Protein 5Y9Q (pdb70)

B-factor: mean 31.35, std 21.34, range [3.33, 170.58]

Radius of gyration: 21.4 Å; Cα contacts (8 Å, |Δi|>4): 752; chains: 2; bounding box: 40×61×50 Å

Solvent-accessible surface area: 18778 Å² total; per-residue (Å²): 75,45,0,8,0,0,0,10,10,7,0,0,24,35,8,0,3,85,0,0,33,77,0,16,79,102,64,84,137,15,74,1,73,3,59,6,7,34,44,147,44,0,60,79,56,88,225,79,19,40,1,4,0,0,18,14,103,130,18,158,135,44,30,39,48,86,9,51,78,16,36,0,40,3,0,17,3,83,108,104,167,97,88,16,16,177,47,28,3,1,17,29,85,26,38,106,123,6,40,76,63,6,93,80,4,6,58,114,80,28,157,93,120,33,101,17,14,0,24,1,49,14,7,2,0,0,20,49,0,1,61,27,26,3,6,1,1,4,0,2,76,38,9,36,134,131,12,39,157,147,76,3,80,39,73,74,0,81,31,129,139,117,39,5,79,29,18,1,13,0,1,22,64,76,66,44,60,146,56,103,26,0,50,25,0,14,88,18,0,50,83,65,28,130,169,186,71,44,0,9,0,0,0,10,8,6,3,0,22,36,7,0,3,85,0,0,32,78,0,15,78,102,66,86,134,14,73,1,76,2,63,6,7,32,44,145,46,0,65,76,55,87,228,78,20,40,1,4,0,0,19,15,109,126,22,170,148,42,30,34,47,83,9,45,78,17,38,0,40,0,0,8,32,88,103,172,90,130,65,5,19,178,47,27,4,1,18,30,84,26,36,106,124,6,41,67,58,8,93,85,4,6,57,116,62,17,164,98,121,34,98,15,16,0,24,1,48,14,6,2,0,0,21,46,0,0,65,27,54,4,7,1,1,4,0,3,77,43,10,35,137,129,11,43,158,153,107,14,75,49,57,72,0,75,32,135,140,120,39,6,80,30,18,2,14,0,1,23,60,74,58,59,60,147,53,102,27,0,50,26,0,14,87,18,0,51,82,67,20,126,155,182

Structure (mmCIF, N/CA/C/O backbone):
data_5Y9Q
#
_entry.id   5Y9Q
#
_cell.length_a   111.667
_cell.length_b   111.667
_cell.length_c   123.120
_cell.angle_alpha   90.00
_cell.angle_beta   90.00
_cell.angle_gamma   120.00
#
_symmetry.space_group_name_H-M   'H 3'
#
loop_
_entity.id
_entity.type
_entity.pdbx_description
1 polymer 'Carbon catabolite responsive regulator'
2 water water
#
loop_
_atom_site.group_PDB
_atom_site.id
_atom_site.type_symbol
_atom_site.label_atom_id
_atom_site.label_alt_id
_atom_site.label_comp_id
_atom_site.label_asym_id
_atom_site.label_entity_id
_atom_site.label_seq_id
_atom_site.pdbx_PDB_ins_code
_atom_site.Cartn_x
_atom_site.Cartn_y
_atom_site.Cartn_z
_atom_site.occupancy
_atom_site.B_iso_or_equiv
_atom_site.auth_seq_id
_atom_site.auth_comp_id
_atom_site.auth_asym_id
_atom_site.auth_atom_id
_atom_site.pdbx_PDB_model_num
ATOM 1 N N . GLY A 1 1 ? -16.074 -25.150 -10.747 1.00 20.86 1 GLY A N 1
ATOM 2 C CA . GLY A 1 1 ? -15.033 -24.269 -10.083 1.00 12.70 1 GLY A CA 1
ATOM 3 C C . GLY A 1 1 ? -15.547 -22.994 -9.414 1.00 11.57 1 GLY A C 1
ATOM 4 O O . GLY A 1 1 ? -16.667 -22.944 -8.909 1.00 17.77 1 GLY A O 1
ATOM 10 N N . THR A 1 2 ? -14.709 -21.973 -9.382 1.00 17.06 2 THR A N 1
ATOM 11 C CA . THR A 1 2 ? -15.023 -20.729 -8.707 1.00 15.86 2 THR A CA 1
ATOM 12 C C . THR A 1 2 ? -14.885 -19.618 -9.700 1.00 12.29 2 THR A C 1
ATOM 13 O O . THR A 1 2 ? -13.962 -19.613 -10.519 1.00 14.29 2 THR A O 1
ATOM 24 N N . ILE A 1 3 ? -15.786 -18.654 -9.599 1.00 10.14 3 ILE A N 1
ATOM 25 C CA . ILE A 1 3 ? -15.623 -17.418 -10.322 1.00 10.11 3 ILE A CA 1
ATOM 26 C C . ILE A 1 3 ? -15.572 -16.221 -9.341 1.00 5.75 3 ILE A C 1
ATOM 27 O O . ILE A 1 3 ? -16.365 -16.117 -8.392 1.00 6.62 3 ILE A O 1
ATOM 43 N N . SER A 1 4 ? -14.671 -15.301 -9.629 1.00 6.52 4 SER A N 1
ATOM 44 C CA . SER A 1 4 ? -14.434 -14.134 -8.787 1.00 8.90 4 SER A CA 1
ATOM 45 C C . SER A 1 4 ? -14.701 -12.891 -9.611 1.00 6.56 4 SER A C 1
ATOM 46 O O . SER A 1 4 ? -14.074 -12.648 -10.652 1.00 8.48 4 SER A O 1
ATOM 54 N N . ILE A 1 5 ? -15.678 -12.141 -9.140 1.00 5.16 5 ILE A N 1
ATOM 55 C CA . ILE A 1 5 ? -16.211 -10.972 -9.804 1.00 4.98 5 ILE A CA 1
ATOM 56 C C . ILE A 1 5 ? -15.907 -9.759 -8.967 1.00 5.62 5 ILE A C 1
ATOM 57 O O . ILE A 1 5 ? -16.209 -9.728 -7.780 1.00 11.27 5 ILE A O 1
ATOM 73 N N . GLY A 1 6 ? -15.391 -8.737 -9.604 1.00 9.89 6 GLY A N 1
ATOM 74 C CA . GLY A 1 6 ? -15.182 -7.466 -8.950 1.00 15.87 6 GLY A CA 1
ATOM 75 C C . GLY A 1 6 ? -16.119 -6.437 -9.530 1.00 14.91 6 GLY A C 1
ATOM 76 O O . GLY A 1 6 ? -16.232 -6.332 -10.744 1.00 17.86 6 GLY A O 1
ATOM 80 N N . CYS A 1 7 ? -16.840 -5.698 -8.683 1.00 10.28 7 CYS A N 1
ATOM 81 C CA . CYS A 1 7 ? -17.747 -4.709 -9.221 1.00 9.54 7 CYS A CA 1
ATOM 82 C C . CYS A 1 7 ? -17.929 -3.519 -8.300 1.00 10.53 7 CYS A C 1
ATOM 83 O O . CYS A 1 7 ? -17.648 -3.581 -7.119 1.00 17.86 7 CYS A O 1
ATOM 91 N N . SER A 1 8 ? -18.434 -2.443 -8.867 1.00 16.40 8 SER A N 1
ATOM 92 C CA . SER A 1 8 ? -18.762 -1.269 -8.085 1.00 17.22 8 SER A CA 1
ATOM 93 C C . SER A 1 8 ? -20.000 -1.541 -7.262 1.00 24.14 8 SER A C 1
ATOM 94 O O . SER A 1 8 ? -20.714 -2.538 -7.476 1.00 16.57 8 SER A O 1
ATOM 102 N N . SER A 1 9 ? -20.269 -0.645 -6.324 1.00 18.26 9 SER A N 1
ATOM 103 C CA . SER A 1 9 ? -21.390 -0.808 -5.397 1.00 20.91 9 SER A CA 1
ATOM 104 C C . SER A 1 9 ? -22.730 -0.771 -6.119 1.00 8.92 9 SER A C 1
ATOM 105 O O . SER A 1 9 ? -23.689 -1.536 -5.828 1.00 14.73 9 SER A O 1
ATOM 113 N N . LEU A 1 10 ? -22.832 0.204 -7.030 1.00 10.82 10 LEU A N 1
ATOM 114 C CA . LEU A 1 10 ? -24.057 0.363 -7.815 1.00 14.09 10 LEU A CA 1
ATOM 115 C C . LEU A 1 10 ? -24.434 -0.966 -8.550 1.00 9.21 10 LEU A C 1
ATOM 116 O O . LEU A 1 10 ? -25.605 -1.420 -8.574 1.00 8.83 10 LEU A O 1
ATOM 132 N N . ILE A 1 11 ? -23.421 -1.572 -9.151 1.00 8.79 11 ILE A N 1
ATOM 133 C CA . ILE A 1 11 ? -23.601 -2.783 -9.939 1.00 9.94 11 ILE A CA 1
ATOM 134 C C . ILE A 1 11 ? -23.994 -3.954 -9.033 1.00 11.90 11 ILE A C 1
ATOM 135 O O . ILE A 1 11 ? -24.889 -4.740 -9.386 1.00 10.66 11 ILE A O 1
ATOM 151 N N . GLY A 1 12 ? -23.315 -4.064 -7.887 1.00 9.65 12 GLY A N 1
ATOM 152 C CA . GLY A 1 12 ? -23.557 -5.094 -6.896 1.00 7.17 12 GLY A CA 1
ATOM 153 C C . GLY A 1 12 ? -24.970 -4.987 -6.406 1.00 9.13 12 GLY A C 1
ATOM 154 O O . GLY A 1 12 ? -25.590 -6.004 -6.136 1.00 11.94 12 GLY A O 1
ATOM 158 N N . GLN A 1 13 ? -25.509 -3.776 -6.310 1.00 10.86 13 GLN A N 1
ATOM 159 C CA . GLN A 1 13 ? -26.885 -3.680 -5.848 1.00 15.35 13 GLN A CA 1
ATOM 160 C C . GLN A 1 13 ? -27.989 -3.635 -6.913 1.00 21.69 13 GLN A C 1
ATOM 161 O O . GLN A 1 13 ? -29.152 -3.801 -6.560 1.00 21.08 13 GLN A O 1
ATOM 175 N N . THR A 1 14 ? -27.662 -3.363 -8.170 1.00 11.08 14 THR A N 1
ATOM 176 C CA . THR A 1 14 ? -28.699 -3.274 -9.185 1.00 12.29 14 THR A CA 1
ATOM 177 C C . THR A 1 14 ? -28.631 -4.256 -10.374 1.00 14.95 14 THR A C 1
ATOM 178 O O . THR A 1 14 ? -29.641 -4.561 -10.955 1.00 39.37 14 THR A O 1
ATOM 189 N N . LEU A 1 15 ? -27.437 -4.661 -10.787 1.00 18.94 15 LEU A N 1
ATOM 190 C CA . LEU A 1 15 ? -27.284 -5.482 -11.971 1.00 18.38 15 LEU A CA 1
ATOM 191 C C . LEU A 1 15 ? -26.962 -6.901 -11.568 1.00 13.41 15 LEU A C 1
ATOM 192 O O . LEU A 1 15 ? -27.626 -7.843 -12.017 1.00 13.00 15 LEU A O 1
ATOM 208 N N . LEU A 1 16 ? -25.963 -7.066 -10.712 1.00 10.32 16 LEU A N 1
ATOM 209 C CA . LEU A 1 16 ? -25.461 -8.383 -10.414 1.00 10.75 16 LEU A CA 1
ATOM 210 C C . LEU A 1 16 ? -26.444 -9.376 -9.774 1.00 9.42 16 LEU A C 1
ATOM 211 O O . LEU A 1 16 ? -26.393 -10.552 -10.101 1.00 12.38 16 LEU A O 1
ATOM 227 N N . PRO A 1 17 ? -27.326 -8.946 -8.873 1.00 9.43 17 PRO A N 1
ATOM 228 C CA . PRO A 1 17 ? -28.265 -9.900 -8.258 1.00 16.43 17 PRO A CA 1
ATOM 229 C C . PRO A 1 17 ? -29.155 -10.610 -9.284 1.00 13.37 17 PRO A C 1
ATOM 230 O O . PRO A 1 17 ? -29.340 -11.838 -9.222 1.00 12.05 17 PRO A O 1
ATOM 241 N N . GLU A 1 18 ? -29.677 -9.850 -10.245 1.00 8.43 18 GLU A N 1
ATOM 242 C CA . GLU A 1 18 ? -30.488 -10.491 -11.298 1.00 11.84 18 GLU A CA 1
ATOM 243 C C . GLU A 1 18 ? -29.645 -11.394 -12.199 1.00 14.56 18 GLU A C 1
ATOM 244 O O . GLU A 1 18 ? -30.094 -12.480 -12.574 1.00 12.24 18 GLU A O 1
ATOM 256 N N . VAL A 1 19 ? -28.433 -10.951 -12.557 1.00 7.92 19 VAL A N 1
ATOM 257 C CA . VAL A 1 19 ? -27.528 -11.798 -13.334 1.00 12.08 19 VAL A CA 1
ATOM 258 C C . VAL A 1 19 ? -27.243 -13.116 -12.603 1.00 11.76 19 VAL A C 1
ATOM 259 O O . VAL A 1 19 ? -27.328 -14.212 -13.176 1.00 7.64 19 VAL A O 1
ATOM 272 N N . LEU A 1 20 ? -26.896 -13.026 -11.327 1.00 4.80 20 LEU A N 1
ATOM 273 C CA . LEU A 1 20 ? -26.510 -14.210 -10.586 1.00 8.95 20 LEU A CA 1
ATOM 274 C C . LEU A 1 20 ? -27.692 -15.134 -10.275 1.00 11.78 20 LEU A C 1
ATOM 275 O O . LEU A 1 20 ? -27.501 -16.333 -10.108 1.00 9.93 20 LEU A O 1
ATOM 291 N N . SER A 1 21 ? -28.903 -14.586 -10.143 1.00 14.76 21 SER A N 1
ATOM 292 C CA . SER A 1 21 ? -30.069 -15.473 -10.062 1.00 15.99 21 SER A CA 1
ATOM 293 C C . SER A 1 21 ? -30.113 -16.495 -11.246 1.00 10.10 21 SER A C 1
ATOM 294 O O . SER A 1 21 ? -30.240 -17.742 -11.060 1.00 12.07 21 SER A O 1
ATOM 302 N N . LEU A 1 22 ? -29.909 -15.936 -12.444 1.00 8.89 22 LEU A N 1
ATOM 303 C CA . LEU A 1 22 ? -29.834 -16.718 -13.680 1.00 18.97 22 LEU A CA 1
ATOM 304 C C . LEU A 1 22 ? -28.627 -17.624 -13.688 1.00 11.95 22 LEU A C 1
ATOM 305 O O . LEU A 1 22 ? -28.718 -18.844 -13.950 1.00 9.67 22 LEU A O 1
ATOM 321 N N . TYR A 1 23 ? -27.479 -17.017 -13.389 1.00 11.31 23 TYR A N 1
ATOM 322 C CA . TYR A 1 23 ? -26.230 -17.737 -13.470 1.00 12.03 23 TYR A CA 1
ATOM 323 C C . TYR A 1 23 ? -26.249 -18.944 -12.544 1.00 10.06 23 TYR A C 1
ATOM 324 O O . TYR A 1 23 ? -25.875 -20.057 -12.951 1.00 10.84 23 TYR A O 1
ATOM 342 N N . ASN A 1 24 ? -26.703 -18.740 -11.317 1.00 6.58 24 ASN A N 1
ATOM 343 C CA . ASN A 1 24 ? -26.678 -19.818 -10.333 1.00 9.37 24 ASN A CA 1
ATOM 344 C C . ASN A 1 24 ? -27.742 -20.868 -10.670 1.00 15.40 24 ASN A C 1
ATOM 345 O O . ASN A 1 24 ? -27.483 -22.052 -10.450 1.00 13.62 24 ASN A O 1
ATOM 356 N N . ALA A 1 25 ? -28.909 -20.451 -11.202 1.00 11.31 25 ALA A N 1
ATOM 357 C CA . ALA A 1 25 ? -29.872 -21.438 -11.718 1.00 17.45 25 ALA A CA 1
ATOM 358 C C . ALA A 1 25 ? -29.244 -22.328 -12.814 1.00 21.29 25 ALA A C 1
ATOM 359 O O . ALA A 1 25 ? -29.373 -23.545 -12.756 1.00 16.88 25 ALA A O 1
ATOM 366 N N . GLN A 1 26 ? -28.542 -21.727 -13.780 1.00 14.49 26 GLN A N 1
ATOM 367 C CA . GLN A 1 26 ? -27.994 -22.502 -14.881 1.00 12.41 26 GLN A CA 1
ATOM 368 C C . GLN A 1 26 ? -26.734 -23.279 -14.519 1.00 22.40 26 GLN A C 1
ATOM 369 O O . GLN A 1 26 ? -26.470 -24.305 -15.107 1.00 13.96 26 GLN A O 1
ATOM 383 N N . PHE A 1 27 ? -25.954 -22.788 -13.563 1.00 13.68 27 PHE A N 1
ATOM 384 C CA . PHE A 1 27 ? -24.641 -23.345 -13.265 1.00 11.08 27 PHE A CA 1
ATOM 385 C C . PHE A 1 27 ? -24.495 -23.505 -11.761 1.00 13.31 27 PHE A C 1
ATOM 386 O O . PHE A 1 27 ? -23.673 -22.827 -11.124 1.00 16.93 27 PHE A O 1
ATOM 403 N N . PRO A 1 28 ? -25.267 -24.432 -11.172 1.00 14.34 28 PRO A N 1
ATOM 404 C CA . PRO A 1 28 ? -25.378 -24.466 -9.715 1.00 13.98 28 PRO A CA 1
ATOM 405 C C . PRO A 1 28 ? -24.140 -24.978 -8.994 1.00 16.25 28 PRO A C 1
ATOM 406 O O . PRO A 1 28 ? -24.038 -24.745 -7.792 1.00 20.55 28 PRO A O 1
ATOM 417 N N . ASN A 1 29 ? -23.196 -25.580 -9.716 1.00 16.74 29 ASN A N 1
ATOM 418 C CA . ASN A 1 29 ? -21.979 -26.092 -9.104 1.00 21.19 29 ASN A CA 1
ATOM 419 C C . ASN A 1 29 ? -20.807 -25.098 -9.095 1.00 20.35 29 ASN A C 1
ATOM 420 O O . ASN A 1 29 ? -19.712 -25.445 -8.666 1.00 18.30 29 ASN A O 1
ATOM 431 N N . VAL A 1 30 ? -21.022 -23.883 -9.599 1.00 14.18 30 VAL A N 1
ATOM 432 C CA . VAL A 1 30 ? -19.994 -22.876 -9.604 1.00 9.68 30 VAL A CA 1
ATOM 433 C C . VAL A 1 30 ? -20.098 -22.112 -8.289 1.00 14.39 30 VAL A C 1
ATOM 434 O O . VAL A 1 30 ? -21.181 -21.654 -7.903 1.00 14.99 30 VAL A O 1
ATOM 447 N N . GLU A 1 31 ? -18.968 -21.990 -7.598 1.00 14.92 31 GLU A N 1
ATOM 448 C CA . GLU A 1 31 ? -18.875 -21.107 -6.433 1.00 16.56 31 GLU A CA 1
ATOM 449 C C . GLU A 1 31 ? -18.582 -19.697 -6.894 1.00 8.87 31 GLU A C 1
ATOM 450 O O . GLU A 1 31 ? -17.804 -19.484 -7.810 1.00 11.22 31 GLU A O 1
ATOM 462 N N . ILE A 1 32 ? -19.294 -18.740 -6.323 1.00 7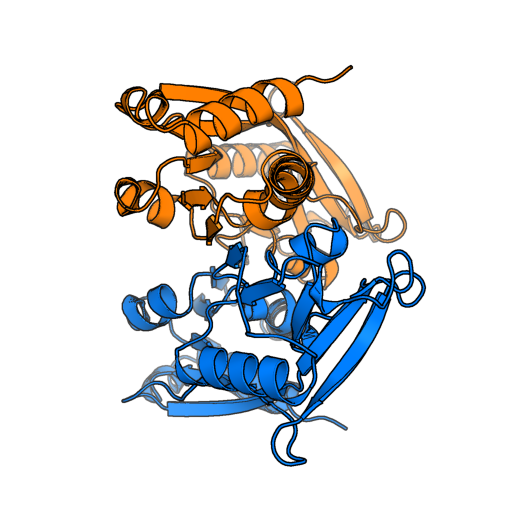.77 32 ILE A N 1
ATOM 463 C CA . ILE A 1 32 ? -19.241 -17.355 -6.785 1.00 9.80 32 ILE A CA 1
ATOM 464 C C . ILE A 1 32 ? -18.689 -16.490 -5.675 1.00 15.05 32 ILE A C 1
ATOM 465 O O . ILE A 1 32 ? -19.179 -16.555 -4.546 1.00 14.93 32 ILE A O 1
ATOM 481 N N . GLN A 1 33 ? -17.695 -15.669 -5.993 1.00 6.78 33 GLN A N 1
ATOM 482 C CA . GLN A 1 33 ? -17.128 -14.743 -5.010 1.00 11.07 33 GLN A CA 1
ATOM 483 C C . GLN A 1 33 ? -17.271 -13.379 -5.585 1.00 12.47 33 GLN A C 1
ATOM 484 O O . GLN A 1 33 ? -16.803 -13.094 -6.699 1.00 12.93 33 GLN A O 1
ATOM 498 N N . VAL A 1 34 ? -17.972 -12.534 -4.843 1.00 7.38 34 VAL A N 1
ATOM 499 C CA . VAL A 1 34 ? -18.225 -11.173 -5.283 1.00 8.26 34 VAL A CA 1
ATOM 500 C C . VAL A 1 34 ? -17.543 -10.188 -4.346 1.00 14.07 34 VAL A C 1
ATOM 501 O O . VAL A 1 34 ? -17.749 -10.244 -3.129 1.00 12.34 34 VAL A O 1
ATOM 514 N N . GLN A 1 35 ? -16.712 -9.332 -4.914 1.00 10.94 35 GLN A N 1
ATOM 515 C CA . GLN A 1 35 ? -16.083 -8.268 -4.156 1.00 15.05 35 GLN A CA 1
ATOM 516 C C . GLN A 1 35 ? -16.544 -6.966 -4.725 1.00 17.78 35 GLN A C 1
ATOM 517 O O . GLN A 1 35 ? -16.453 -6.707 -5.915 1.00 13.10 35 GLN A O 1
ATOM 531 N N . VAL A 1 36 ? -17.057 -6.155 -3.825 1.00 12.77 36 VAL A N 1
ATOM 532 C CA . VAL A 1 36 ? -17.723 -4.907 -4.148 1.00 11.69 36 VAL A CA 1
ATOM 533 C C . VAL A 1 36 ? -16.900 -3.800 -3.546 1.00 26.50 36 VAL A C 1
ATOM 534 O O . VAL A 1 36 ? -16.547 -3.845 -2.366 1.00 34.26 36 VAL A O 1
ATOM 547 N N . GLY A 1 37 ? -16.568 -2.805 -4.327 1.00 24.29 37 GLY A N 1
ATOM 548 C CA . GLY A 1 37 ? -15.830 -1.706 -3.760 1.00 38.89 37 GLY A CA 1
ATOM 549 C C . GLY A 1 37 ? -15.916 -0.494 -4.637 1.00 38.28 37 GLY A C 1
ATOM 550 O O . GLY A 1 37 ? -16.582 -0.511 -5.663 1.00 23.27 37 GLY A O 1
ATOM 554 N N . SER A 1 38 ? -15.250 0.569 -4.204 1.00 41.85 38 SER A N 1
ATOM 555 C CA . SER A 1 38 ? -15.016 1.720 -5.046 1.00 46.07 38 SER A CA 1
ATOM 556 C C . SER A 1 38 ? -14.388 1.251 -6.353 1.00 25.12 38 SER A C 1
ATOM 557 O O . SER A 1 38 ? -13.506 0.385 -6.357 1.00 32.17 38 SER A O 1
ATOM 565 N N . THR A 1 39 ? -14.847 1.830 -7.450 1.00 18.78 39 THR A N 1
ATOM 566 C CA . THR A 1 39 ? -14.304 1.543 -8.773 1.00 34.89 39 THR A CA 1
ATOM 567 C C . THR A 1 39 ? -12.791 1.540 -8.792 1.00 35.56 39 THR A C 1
ATOM 568 O O . THR A 1 39 ? -12.162 0.625 -9.326 1.00 28.49 39 THR A O 1
ATOM 579 N N . GLU A 1 40 ? -12.219 2.556 -8.156 1.00 30.03 40 GLU A N 1
ATOM 580 C CA . GLU A 1 40 ? -10.784 2.702 -8.084 1.00 28.12 40 GLU A CA 1
ATOM 581 C C . GLU A 1 40 ? -10.105 1.498 -7.415 1.00 22.94 40 GLU A C 1
ATOM 582 O O . GLU A 1 40 ? -9.159 0.925 -7.964 1.00 29.07 40 GLU A O 1
ATOM 594 N N . GLN A 1 41 ? -10.608 1.101 -6.249 1.00 29.38 41 GLN A N 1
ATOM 595 C CA . GLN A 1 41 ? -10.124 -0.112 -5.596 1.00 38.20 41 GLN A CA 1
ATOM 596 C C . GLN A 1 41 ? -10.293 -1.323 -6.538 1.00 34.49 41 GLN A C 1
ATOM 597 O O . GLN A 1 41 ? -9.369 -2.121 -6.701 1.00 36.39 41 GLN A O 1
ATOM 611 N N . ILE A 1 42 ? -11.449 -1.446 -7.182 1.00 29.45 42 ILE A N 1
ATOM 612 C CA . ILE A 1 42 ? -11.688 -2.611 -8.049 1.00 31.47 42 ILE A CA 1
ATOM 613 C C . ILE A 1 42 ? -10.655 -2.698 -9.170 1.00 24.80 42 ILE A C 1
ATOM 614 O O . ILE A 1 42 ? -9.978 -3.730 -9.320 1.00 22.41 42 ILE A O 1
ATOM 630 N N . LYS A 1 43 ? -10.529 -1.626 -9.946 1.00 25.23 43 LYS A N 1
ATOM 631 C CA . LYS A 1 43 ? -9.539 -1.596 -11.034 1.00 29.48 43 LYS A CA 1
ATOM 632 C C . LYS A 1 43 ? -8.126 -1.793 -10.511 1.00 39.52 43 LYS A C 1
ATOM 633 O O . LYS A 1 43 ? -7.336 -2.523 -11.117 1.00 31.04 43 LYS A O 1
ATOM 652 N N . ALA A 1 44 ? -7.797 -1.170 -9.383 1.00 42.16 44 ALA A N 1
ATOM 653 C CA . ALA A 1 44 ? -6.475 -1.377 -8.813 1.00 39.74 44 ALA A CA 1
ATOM 654 C C . ALA A 1 44 ? -6.232 -2.856 -8.491 1.00 35.55 44 ALA A C 1
ATOM 655 O O . ALA A 1 44 ? -5.124 -3.353 -8.652 1.00 43.50 44 ALA A O 1
ATOM 662 N N . ASN A 1 45 ? -7.273 -3.559 -8.040 1.00 26.70 45 ASN A N 1
ATOM 663 C CA . ASN A 1 45 ? -7.116 -4.932 -7.568 1.00 36.90 45 ASN A CA 1
ATOM 664 C C . ASN A 1 45 ? -7.518 -5.982 -8.608 1.00 30.18 45 ASN A C 1
ATOM 665 O O . ASN A 1 45 ? -7.896 -7.091 -8.240 1.00 24.98 45 ASN A O 1
ATOM 676 N N . HIS A 1 46 ? -7.398 -5.650 -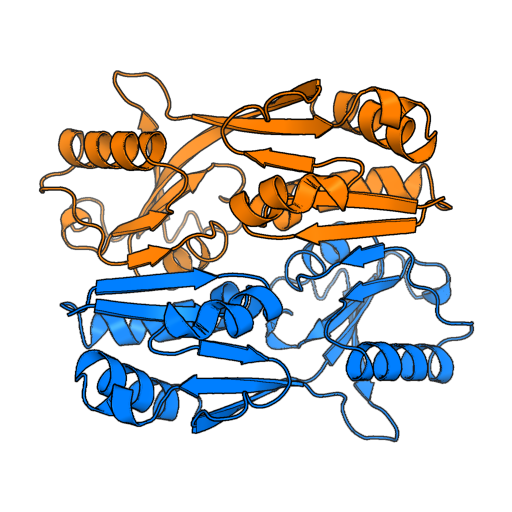9.892 1.00 32.24 46 HIS A N 1
ATOM 677 C CA . HIS A 1 46 ? -7.945 -6.492 -10.972 1.00 43.81 46 HIS A CA 1
ATOM 678 C C . HIS A 1 46 ? -7.401 -7.939 -10.978 1.00 37.31 46 HIS A C 1
ATOM 679 O O . HIS A 1 46 ? -8.058 -8.849 -11.488 1.00 26.29 46 HIS A O 1
ATOM 692 N N . ARG A 1 47 ? -6.245 -8.172 -10.367 1.00 27.63 47 ARG A N 1
ATOM 693 C CA . ARG A 1 47 ? -5.676 -9.520 -10.353 1.00 29.34 47 ARG A CA 1
ATOM 694 C C . ARG A 1 47 ? -6.419 -10.447 -9.411 1.00 26.15 47 ARG A C 1
ATOM 695 O O . ARG A 1 47 ? -6.213 -11.668 -9.419 1.00 28.44 47 ARG A O 1
ATOM 716 N N . ASP A 1 48 ? -7.275 -9.869 -8.580 1.00 18.35 48 ASP A N 1
ATOM 717 C CA . ASP A 1 48 ? -8.106 -10.676 -7.680 1.00 22.79 48 ASP A CA 1
ATOM 718 C C . ASP A 1 48 ? -9.370 -11.232 -8.369 1.00 19.41 48 ASP A C 1
ATOM 719 O O . ASP A 1 48 ? -10.042 -12.116 -7.805 1.00 19.17 48 ASP A O 1
ATOM 728 N N . TYR A 1 49 ? -9.671 -10.718 -9.566 1.00 18.41 49 TYR A N 1
ATOM 729 C CA . TYR A 1 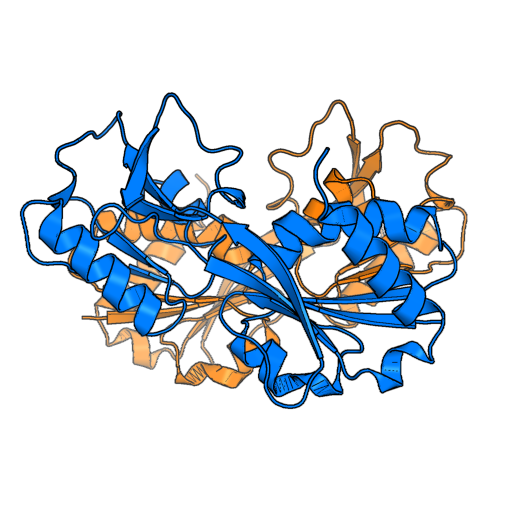49 ? -10.926 -11.043 -10.279 1.00 19.84 49 TYR A CA 1
ATOM 730 C C . TYR A 1 49 ? -10.732 -11.703 -11.645 1.00 21.18 49 TYR A C 1
ATOM 731 O O . TYR A 1 49 ? -9.820 -11.356 -12.385 1.00 14.67 49 TYR A O 1
ATOM 749 N N . HIS A 1 50 ? -11.629 -12.629 -11.986 1.00 14.15 50 HIS A N 1
ATOM 750 C CA . HIS A 1 50 ? -11.731 -13.138 -13.355 1.00 13.68 50 HIS A CA 1
ATOM 751 C C . HIS A 1 50 ? -12.419 -12.117 -14.264 1.00 9.38 50 HIS A C 1
ATOM 752 O O . HIS A 1 50 ? -12.055 -11.946 -15.447 1.00 10.89 50 HIS A O 1
ATOM 765 N N A VAL A 1 51 ? -13.421 -11.449 -13.713 0.37 8.86 51 VAL A N 1
ATOM 766 N N B VAL A 1 51 ? -13.404 -11.430 -13.705 0.63 8.86 51 VAL A N 1
ATOM 767 C CA A VAL A 1 51 ? -14.159 -10.426 -14.441 0.37 11.56 51 VAL A CA 1
ATOM 768 C CA B VAL A 1 51 ? -14.201 -10.448 -14.439 0.63 11.58 51 VAL A CA 1
ATOM 769 C C A VAL A 1 51 ? -14.473 -9.236 -13.551 0.37 9.19 51 VAL A C 1
ATOM 770 C C B VAL A 1 51 ? -14.474 -9.241 -13.560 0.63 9.17 51 VAL A C 1
ATOM 771 O O A VAL A 1 51 ? -14.736 -9.374 -12.351 0.37 8.72 51 VAL A O 1
ATOM 772 O O B VAL A 1 51 ? -14.739 -9.382 -12.372 0.63 8.63 51 VAL A O 1
ATOM 797 N N . MET A 1 52 ? -14.467 -8.060 -14.166 1.00 9.72 52 MET A N 1
ATOM 798 C CA . MET A 1 52 ? -14.840 -6.848 -13.476 1.00 13.57 52 MET A CA 1
ATOM 799 C C . MET A 1 52 ? -15.995 -6.182 -14.182 1.00 12.60 52 MET A C 1
ATOM 800 O O . MET A 1 52 ? -16.079 -6.211 -15.412 1.00 12.94 52 MET A O 1
ATOM 815 N N . ILE A 1 53 ? -16.892 -5.588 -13.399 1.00 7.76 53 ILE A N 1
ATOM 816 C CA . ILE A 1 53 ? -17.956 -4.797 -13.970 1.00 10.12 53 ILE A CA 1
ATOM 817 C C . ILE A 1 53 ? -17.978 -3.428 -13.304 1.00 16.56 53 ILE A C 1
ATOM 818 O O . ILE A 1 53 ? -18.141 -3.310 -12.085 1.00 15.01 53 ILE A O 1
ATOM 834 N N . THR A 1 54 ? -17.799 -2.405 -14.131 1.00 7.77 54 THR A N 1
ATOM 835 C CA . THR A 1 54 ? -17.634 -1.051 -13.629 1.00 22.38 54 THR A CA 1
ATOM 836 C C . THR A 1 54 ? -18.247 -0.046 -14.584 1.00 18.86 54 THR A C 1
ATOM 837 O O . THR A 1 54 ? -18.576 -0.371 -15.723 1.00 17.36 54 THR A O 1
ATOM 848 N N . ARG A 1 55 ? -18.376 1.182 -14.098 1.00 11.32 55 ARG A N 1
ATOM 849 C CA . ARG A 1 55 ? -18.915 2.284 -14.885 1.00 11.89 55 ARG A CA 1
ATOM 850 C C . ARG A 1 55 ? -17.834 3.319 -15.171 1.00 22.74 55 ARG A C 1
ATOM 851 O O . ARG A 1 55 ? -16.941 3.531 -14.349 1.00 19.20 55 ARG A O 1
ATOM 872 N N . GLY A 1 56 ? -17.961 3.974 -16.319 1.00 20.37 56 GLY A N 1
ATOM 873 C CA . GLY A 1 56 ? -17.076 5.038 -16.737 1.00 24.22 56 GLY A CA 1
ATOM 874 C C . GLY A 1 56 ? -16.493 4.719 -18.105 1.00 25.53 56 GLY A C 1
ATOM 875 O O . GLY A 1 56 ? -17.192 4.712 -19.123 1.00 27.65 56 GLY A O 1
ATOM 879 N N . ASN A 1 57 ? -15.204 4.411 -18.108 1.00 25.60 57 ASN A N 1
ATOM 880 C CA . ASN A 1 57 ? -14.477 4.126 -19.332 1.00 32.76 57 ASN A CA 1
ATOM 881 C C . ASN A 1 57 ? -14.042 2.686 -19.354 1.00 27.89 57 ASN A C 1
ATOM 882 O O . ASN A 1 57 ? -14.123 1.981 -18.339 1.00 33.68 57 ASN A O 1
ATOM 893 N N . LYS A 1 58 ? -13.533 2.269 -20.503 1.00 31.29 58 LYS A N 1
ATOM 894 C CA . LYS A 1 58 ? -12.913 0.977 -20.614 1.00 29.30 58 LYS A CA 1
ATOM 895 C C . LYS A 1 58 ? -11.630 0.922 -19.795 1.00 41.73 58 LYS A C 1
ATOM 896 O O . LYS A 1 58 ? -11.005 1.955 -19.473 1.00 31.87 58 LYS A O 1
ATOM 915 N N . VAL A 1 59 ? -11.293 -0.312 -19.431 1.00 22.42 59 VAL A N 1
ATOM 916 C CA . VAL A 1 59 ? -10.107 -0.656 -18.677 1.00 29.97 59 VAL A CA 1
ATOM 917 C C . VAL A 1 59 ? -9.032 -1.001 -19.677 1.00 35.64 59 VAL A C 1
ATOM 918 O O . VAL A 1 59 ? -9.233 -1.877 -20.527 1.00 26.12 59 VAL A O 1
ATOM 931 N N . MET A 1 60 ? -7.891 -0.327 -19.589 1.00 46.58 60 MET A N 1
ATOM 932 C CA . MET A 1 60 ? -6.862 -0.521 -20.595 1.00 43.14 60 MET A CA 1
ATOM 933 C C . MET A 1 60 ? -6.230 -1.904 -20.443 1.00 42.82 60 MET A C 1
ATOM 934 O O . MET A 1 60 ? -6.189 -2.473 -19.340 1.00 40.65 60 MET A O 1
ATOM 948 N N . ASN A 1 61 ? -5.788 -2.441 -21.578 1.00 36.41 61 ASN A N 1
ATOM 949 C CA . ASN A 1 61 ? -5.128 -3.745 -21.658 1.00 43.00 61 ASN A CA 1
ATOM 950 C C . ASN A 1 61 ? -6.045 -4.957 -21.483 1.00 50.04 61 ASN A C 1
ATOM 951 O O . ASN A 1 61 ? -5.586 -6.097 -21.591 1.00 30.86 61 ASN A O 1
ATOM 962 N N . LEU A 1 62 ? -7.332 -4.719 -21.239 1.00 31.34 62 LEU A N 1
ATOM 963 C CA . LEU A 1 62 ? -8.286 -5.817 -21.112 1.00 31.58 62 LEU A CA 1
ATOM 964 C C . LEU A 1 62 ? -9.278 -5.774 -22.256 1.00 24.85 62 LEU A C 1
ATOM 965 O O . LEU A 1 62 ? -9.386 -4.767 -22.933 1.00 23.19 62 LEU A O 1
ATOM 981 N N . ALA A 1 63 ? -9.976 -6.883 -22.489 1.00 22.30 63 ALA A N 1
ATOM 982 C CA . ALA A 1 63 ? -11.187 -6.847 -23.283 1.00 16.97 63 ALA A CA 1
ATOM 983 C C . ALA A 1 63 ? -12.228 -6.029 -22.506 1.00 21.10 63 ALA A C 1
ATOM 984 O O . ALA A 1 63 ? -12.276 -6.078 -21.272 1.00 21.68 63 ALA A O 1
ATOM 991 N N . ASN A 1 64 ? -13.027 -5.260 -23.233 1.00 19.69 64 ASN A N 1
ATOM 992 C CA . ASN A 1 64 ? -14.097 -4.454 -22.664 1.00 26.35 64 ASN A CA 1
ATOM 993 C C . ASN A 1 64 ? -15.343 -4.637 -23.501 1.00 29.17 64 ASN A C 1
ATOM 994 O O . ASN A 1 64 ? -15.309 -4.458 -24.710 1.00 36.94 64 ASN A O 1
ATOM 1005 N N . THR A 1 65 ? -16.435 -5.012 -22.851 1.00 21.00 65 THR A N 1
ATOM 1006 C CA . THR A 1 65 ? -17.706 -5.170 -23.518 1.00 21.34 65 THR A CA 1
ATOM 1007 C C . THR A 1 65 ? -18.681 -4.179 -22.924 1.00 23.37 65 THR A C 1
ATOM 1008 O O . THR A 1 65 ? -18.952 -4.186 -21.711 1.00 12.91 65 THR A O 1
ATOM 1019 N N . HIS A 1 66 ? -19.216 -3.334 -23.792 1.00 18.00 66 HIS A N 1
ATOM 1020 C CA . HIS A 1 66 ? -20.224 -2.372 -23.413 1.00 22.43 66 HIS A CA 1
ATOM 1021 C C . HIS A 1 66 ? -21.526 -3.071 -23.020 1.00 22.08 66 HIS A C 1
ATOM 1022 O O . HIS A 1 66 ? -22.109 -3.823 -23.796 1.00 17.73 66 HIS A O 1
ATOM 1035 N N . LEU A 1 67 ? -21.985 -2.828 -21.806 1.00 13.84 67 LEU A N 1
ATOM 1036 C CA . LEU A 1 67 ? -23.200 -3.469 -21.333 1.00 12.02 67 LEU A CA 1
ATOM 1037 C C . LEU A 1 67 ? -24.389 -2.618 -21.663 1.00 22.89 67 LEU A C 1
ATOM 1038 O O . LEU A 1 67 ? -25.320 -3.097 -22.285 1.00 19.13 67 LEU A O 1
ATOM 1054 N N . PHE A 1 68 ? -24.370 -1.362 -21.250 1.00 19.12 68 PHE A N 1
ATOM 1055 C CA . PHE A 1 68 ? -25.475 -0.450 -21.503 1.00 17.22 68 PHE A CA 1
ATOM 1056 C C . PHE A 1 68 ? -25.068 0.935 -21.042 1.00 17.15 68 PHE A C 1
ATOM 1057 O O . PHE A 1 68 ? -24.009 1.104 -20.398 1.00 14.93 68 PHE A O 1
ATOM 1074 N N . ASN A 1 69 ? -25.913 1.895 -21.398 1.00 14.97 69 ASN A N 1
ATOM 1075 C CA . ASN A 1 69 ? -25.805 3.282 -21.012 1.00 15.11 69 ASN A CA 1
ATOM 1076 C C . ASN A 1 69 ? -26.965 3.654 -20.138 1.00 18.40 69 ASN A C 1
ATOM 1077 O O . ASN A 1 69 ? -28.049 3.098 -20.278 1.00 22.25 69 ASN A O 1
ATOM 1088 N N . ASP A 1 70 ? -26.745 4.585 -19.216 1.00 12.40 70 ASP A N 1
ATOM 1089 C CA . ASP A 1 70 ? -27.818 5.055 -18.326 1.00 16.69 70 ASP A CA 1
ATOM 1090 C C . ASP A 1 70 ? -27.975 6.551 -18.464 1.00 18.92 70 ASP A C 1
ATOM 1091 O O . ASP A 1 70 ? -26.961 7.257 -18.507 1.00 14.75 70 ASP A O 1
ATOM 1100 N N . ASP A 1 71 ? -29.233 7.012 -18.557 1.00 12.75 71 ASP A N 1
ATOM 1101 C CA . ASP A 1 71 ? -29.600 8.411 -18.410 1.00 17.83 71 ASP A CA 1
ATOM 1102 C C . ASP A 1 71 ? -29.510 8.866 -16.966 1.00 14.99 71 ASP A C 1
ATOM 1103 O O . ASP A 1 71 ? -29.448 8.036 -16.041 1.00 10.69 71 ASP A O 1
ATOM 1112 N N . HIS A 1 72 ? -29.606 10.184 -16.776 1.00 9.73 72 HIS A N 1
ATOM 1113 C CA . HIS A 1 72 ? -29.516 10.794 -15.453 1.00 12.70 72 HIS A CA 1
ATOM 1114 C C . HIS A 1 72 ? -30.641 11.778 -15.201 1.00 13.88 72 HIS A C 1
ATOM 1115 O O . HIS A 1 72 ? -31.094 12.492 -16.111 1.00 17.81 72 HIS A O 1
ATOM 1128 N N . TYR A 1 73 ? -31.089 11.816 -13.957 1.00 11.57 73 TYR A N 1
ATOM 1129 C CA . TYR A 1 73 ? -32.175 12.712 -13.527 1.00 11.64 73 TYR A CA 1
ATOM 1130 C C . TYR A 1 73 ? -31.822 13.548 -12.300 1.00 12.68 73 TYR A C 1
ATOM 1131 O O . TYR A 1 73 ? -31.296 13.033 -11.312 1.00 10.72 73 TYR A O 1
ATOM 1149 N N . PHE A 1 74 ? -32.099 14.843 -12.405 1.00 11.21 74 PHE A N 1
ATOM 1150 C CA . PHE A 1 74 ? -32.074 15.760 -11.301 1.00 12.42 74 PHE A CA 1
ATOM 1151 C C . PHE A 1 74 ? -33.324 15.518 -10.475 1.00 21.44 74 PHE A C 1
ATOM 1152 O O . PHE A 1 74 ? -34.436 15.444 -11.005 1.00 23.10 74 PHE A O 1
ATOM 1169 N N . ILE A 1 75 ? -33.137 15.357 -9.177 1.00 11.40 75 ILE A N 1
ATOM 1170 C CA . ILE A 1 75 ? -34.213 14.949 -8.290 1.00 10.59 75 ILE A CA 1
ATOM 1171 C C . ILE A 1 75 ? -34.278 15.855 -7.104 1.00 21.52 75 ILE A C 1
ATOM 1172 O O . ILE A 1 75 ? -33.244 16.170 -6.439 1.00 16.57 75 ILE A O 1
ATOM 1188 N N . PHE A 1 76 ? -35.515 16.307 -6.881 1.00 16.95 76 PHE A N 1
ATOM 1189 C CA . PHE A 1 76 ? -35.775 17.270 -5.806 1.00 20.00 76 PHE A CA 1
ATOM 1190 C C . PHE A 1 76 ? -37.196 17.133 -5.263 1.00 19.55 76 PHE A C 1
ATOM 1191 O O . PHE A 1 76 ? -38.057 16.536 -5.899 1.00 25.23 76 PHE A O 1
ATOM 1208 N N . PRO A 1 77 ? -37.422 17.655 -4.065 1.00 27.86 77 PRO A N 1
ATOM 1209 C CA . PRO A 1 77 ? -38.736 17.502 -3.439 1.00 38.54 77 PRO A CA 1
ATOM 1210 C C . PRO A 1 77 ? -39.805 18.343 -4.134 1.00 32.83 77 PRO A C 1
ATOM 1211 O O . PRO A 1 77 ? -39.526 19.501 -4.458 1.00 33.36 77 PRO A O 1
ATOM 1222 N N . LYS A 1 78 ? -40.976 17.771 -4.406 1.00 46.40 78 LYS A N 1
ATOM 1223 C CA . LYS A 1 78 ? -42.163 18.595 -4.665 1.00 58.96 78 LYS A CA 1
ATOM 1224 C C . LYS A 1 78 ? -42.500 19.279 -3.360 1.00 57.38 78 LYS A C 1
ATOM 1225 O O . LYS A 1 78 ? -42.773 20.467 -3.300 1.00 60.58 78 LYS A O 1
ATOM 1244 N N . ASN A 1 79 ? -42.500 18.449 -2.322 1.00 98.38 79 ASN A N 1
ATOM 1245 C CA . ASN A 1 79 ? -42.845 18.818 -0.957 1.00 113.75 79 ASN A CA 1
ATOM 1246 C C . ASN A 1 79 ? -42.022 19.952 -0.301 1.00 109.11 79 ASN A C 1
ATOM 1247 O O . ASN A 1 79 ? -42.437 20.467 0.733 1.00 115.15 79 ASN A O 1
ATOM 1258 N N . ARG A 1 80 ? -40.882 20.351 -0.874 1.00 140.16 80 ARG A N 1
ATOM 1259 C CA . ARG A 1 80 ? -40.076 21.434 -0.271 1.00 142.15 80 ARG A CA 1
ATOM 1260 C C . ARG A 1 80 ? -38.926 22.060 -1.114 1.00 137.26 80 ARG A C 1
ATOM 1261 O O . ARG A 1 80 ? -37.853 22.320 -0.570 1.00 135.73 80 ARG A O 1
ATOM 1282 N N . ARG A 1 81 ? -39.134 22.369 -2.394 1.00 105.44 81 ARG A N 1
ATOM 1283 C CA . ARG A 1 81 ? -40.421 22.247 -3.056 1.00 109.35 81 ARG A CA 1
ATOM 1284 C C . ARG A 1 81 ? -40.322 22.575 -4.547 1.00 105.17 81 ARG A C 1
ATOM 1285 O O . ARG A 1 81 ? -41.047 21.991 -5.346 1.00 105.20 81 ARG A O 1
ATOM 1306 N N . ASP A 1 82 ? -39.401 23.480 -4.888 1.00 95.96 82 ASP A N 1
ATOM 1307 C CA . ASP A 1 82 ? -39.048 23.882 -6.265 1.00 90.07 82 ASP A CA 1
ATOM 1308 C C . ASP A 1 82 ? -38.299 25.238 -6.245 1.00 107.27 82 ASP A C 1
ATOM 1309 O O . ASP A 1 82 ? -37.993 25.794 -7.304 1.00 100.21 82 ASP A O 1
ATOM 1318 N N . ASP A 1 83 ? -38.037 25.780 -5.050 1.00 91.64 83 ASP A N 1
ATOM 1319 C CA . ASP A 1 83 ? -37.028 26.835 -4.872 1.00 79.61 83 ASP A CA 1
ATOM 1320 C C . ASP A 1 83 ? -35.700 26.121 -4.574 1.00 81.84 83 ASP A C 1
ATOM 1321 O O . ASP A 1 83 ? -35.151 26.142 -3.460 1.00 61.26 83 ASP A O 1
ATOM 1330 N N . VAL A 1 84 ? -35.190 25.494 -5.622 1.00 72.32 84 VAL A N 1
ATOM 1331 C CA . VAL A 1 84 ? -34.285 24.365 -5.505 1.00 63.24 84 VAL A CA 1
ATOM 1332 C C . VAL A 1 84 ? -32.824 24.777 -5.289 1.00 45.41 84 VAL A C 1
ATOM 1333 O O . VAL A 1 84 ? -32.030 24.016 -4.750 1.00 41.26 84 VAL A O 1
ATOM 1346 N N . THR A 1 85 ? -32.495 25.994 -5.705 1.00 40.64 85 THR A N 1
ATOM 1347 C CA . THR A 1 85 ? -31.131 26.501 -5.651 1.00 48.35 85 THR A CA 1
ATOM 1348 C C . THR A 1 85 ? -30.685 26.839 -4.237 1.00 43.19 85 THR A C 1
ATOM 1349 O O . THR A 1 85 ? -29.515 27.118 -4.011 1.00 41.19 85 THR A O 1
ATOM 1360 N N . LYS A 1 86 ? -31.614 26.793 -3.288 1.00 40.96 86 LYS A N 1
ATOM 1361 C CA . LYS A 1 86 ? -31.286 27.019 -1.880 1.00 52.72 86 LYS A CA 1
ATOM 1362 C C . LYS A 1 86 ? -31.037 25.709 -1.118 1.00 42.70 86 LYS A C 1
ATOM 1363 O O . LYS A 1 86 ? -30.534 25.730 0.013 1.00 45.88 86 LYS A O 1
ATOM 1382 N N . LEU A 1 87 ? -31.389 24.577 -1.731 1.00 27.64 87 LEU A N 1
ATOM 1383 C CA . LEU A 1 87 ? -31.141 23.261 -1.112 1.00 23.88 87 LEU A CA 1
ATOM 1384 C C . LEU A 1 87 ? -29.701 22.790 -1.295 1.00 19.10 87 LEU A C 1
ATOM 1385 O O . LEU A 1 87 ? -29.043 23.131 -2.270 1.00 21.33 87 LEU A O 1
ATOM 1401 N N . PRO A 1 88 ? -29.178 22.023 -0.334 1.00 22.53 88 PRO A N 1
ATOM 1402 C CA . PRO A 1 88 ? -27.818 21.523 -0.554 1.00 20.38 88 PRO A CA 1
ATOM 1403 C C . PRO A 1 88 ? -27.760 20.542 -1.728 1.00 19.33 88 PRO A C 1
ATOM 1404 O O . PRO A 1 88 ? -28.640 19.714 -1.825 1.00 17.50 88 PRO A O 1
ATOM 1415 N N . PHE A 1 89 ? -26.742 20.633 -2.580 1.00 18.02 89 PHE A N 1
ATOM 1416 C CA . PHE A 1 89 ? -26.524 19.675 -3.665 1.00 18.91 89 PHE A CA 1
ATOM 1417 C C . PHE A 1 89 ? -25.487 18.636 -3.207 1.00 17.02 89 PHE A C 1
ATOM 1418 O O . PHE A 1 89 ? -24.448 18.970 -2.634 1.00 17.40 89 PHE A O 1
ATOM 1435 N N . ILE A 1 90 ? -25.807 17.384 -3.460 1.00 13.79 90 ILE A N 1
ATOM 1436 C CA . ILE A 1 90 ? -25.001 16.233 -3.098 1.00 12.03 90 ILE A CA 1
ATOM 1437 C C . ILE A 1 90 ? -24.280 15.797 -4.348 1.00 19.07 90 ILE A C 1
ATOM 1438 O O . ILE A 1 90 ? -24.906 15.358 -5.314 1.00 15.47 90 ILE A O 1
ATOM 1454 N N . GLU A 1 91 ? -22.972 15.949 -4.334 1.00 12.81 91 GLU A N 1
ATOM 1455 C CA . GLU A 1 91 ? -22.119 15.694 -5.510 1.00 14.66 91 GLU A CA 1
ATOM 1456 C C . GLU A 1 91 ? -21.516 14.302 -5.415 1.00 17.90 91 GLU A C 1
ATOM 1457 O O . GLU A 1 91 ? -20.667 14.041 -4.583 1.00 21.29 91 GLU A O 1
ATOM 1469 N N . PHE A 1 92 ? -21.980 13.398 -6.261 1.00 14.14 92 PHE A N 1
ATOM 1470 C CA . PHE A 1 92 ? -21.354 12.104 -6.418 1.00 9.23 92 PHE A CA 1
ATOM 1471 C C . PHE A 1 92 ? -20.051 12.283 -7.225 1.00 14.44 92 PHE A C 1
ATOM 1472 O O . PHE A 1 92 ? -20.044 12.827 -8.341 1.00 21.01 92 PHE A O 1
ATOM 1489 N N . GLN A 1 93 ? -18.948 11.849 -6.658 1.00 13.02 93 GLN A N 1
ATOM 1490 C CA . GLN A 1 93 ? -17.649 12.078 -7.271 1.00 32.18 93 GLN A CA 1
ATOM 1491 C C . GLN A 1 93 ? -17.246 10.885 -8.163 1.00 16.52 93 GLN A C 1
ATOM 1492 O O . GLN A 1 93 ? -16.467 10.053 -7.795 1.00 27.60 93 GLN A O 1
ATOM 1506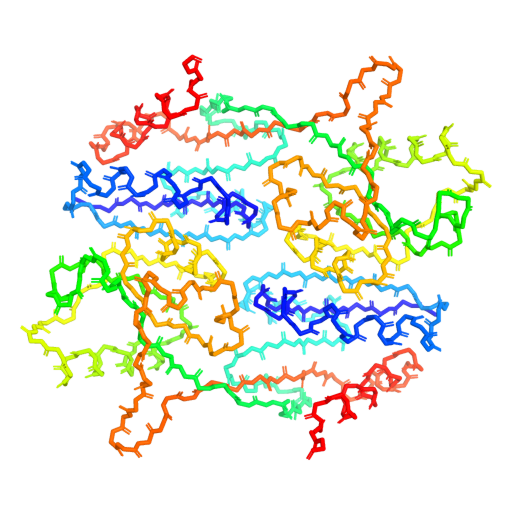 N N . ALA A 1 94 ? -17.823 10.862 -9.353 1.00 25.14 94 ALA A N 1
ATOM 1507 C CA . ALA A 1 94 ? -17.656 9.782 -10.308 1.00 24.22 94 ALA A CA 1
ATOM 1508 C C . ALA A 1 94 ? -16.238 9.789 -10.888 1.00 28.21 94 ALA A C 1
ATOM 1509 O O . ALA A 1 94 ? -15.523 8.792 -10.804 1.00 36.23 94 ALA A O 1
ATOM 1516 N N . ASP A 1 95 ? -15.878 10.941 -11.466 1.00 23.98 95 ASP A N 1
ATOM 1517 C CA . ASP A 1 95 ? -14.610 11.226 -12.162 1.00 19.73 95 ASP A CA 1
ATOM 1518 C C . ASP A 1 95 ? -14.729 12.682 -12.636 1.00 13.18 95 ASP A C 1
ATOM 1519 O O . ASP A 1 95 ? -15.805 13.253 -12.593 1.00 9.90 95 ASP A O 1
ATOM 1528 N N . PRO A 1 96 ? -13.616 13.300 -13.038 1.00 17.65 96 PRO A N 1
ATOM 1529 C CA . PRO A 1 96 ? -13.640 14.769 -13.160 1.00 16.65 96 PRO A CA 1
ATOM 1530 C C . PRO A 1 96 ? -14.542 15.269 -14.310 1.00 8.99 96 PRO A C 1
ATOM 1531 O O . PRO A 1 96 ? -15.163 16.327 -14.197 1.00 12.25 96 PRO A O 1
ATOM 1542 N N . ILE A 1 97 ? -14.596 14.502 -15.389 1.00 10.46 97 ILE A N 1
ATOM 1543 C CA . ILE A 1 97 ? -15.422 14.880 -16.536 1.00 13.55 97 ILE A CA 1
ATOM 1544 C C . ILE A 1 97 ? -16.897 14.929 -16.111 1.00 15.58 97 ILE A C 1
ATOM 1545 O O . ILE A 1 97 ? -17.611 15.911 -16.337 1.00 16.12 97 ILE A O 1
ATOM 1561 N N . TYR A 1 98 ? -17.344 13.871 -15.442 1.00 14.42 98 TYR A N 1
ATOM 1562 C CA . TYR A 1 98 ? -18.721 13.803 -14.956 1.00 13.15 98 TYR A CA 1
ATOM 1563 C C . TYR A 1 98 ? -19.091 14.975 -14.036 1.00 9.87 98 TYR A C 1
ATOM 1564 O O . TYR A 1 98 ? -20.114 15.653 -14.204 1.00 13.85 98 TYR A O 1
ATOM 1582 N N . ILE A 1 99 ? -18.242 15.205 -13.046 1.00 11.28 99 ILE A N 1
ATOM 1583 C CA . ILE A 1 99 ? -18.435 16.275 -12.090 1.00 9.60 99 ILE A CA 1
ATOM 1584 C C . ILE A 1 99 ? -18.539 17.608 -12.836 1.00 8.54 99 ILE A C 1
ATOM 1585 O O . ILE A 1 99 ? -19.390 18.457 -12.538 1.00 11.15 99 ILE A O 1
ATOM 1601 N N . ASN A 1 100 ? -17.654 17.781 -13.815 1.00 11.64 100 ASN A N 1
ATOM 1602 C CA . ASN A 1 100 ? -17.685 19.030 -14.580 1.00 9.67 100 ASN A CA 1
ATOM 1603 C C . ASN A 1 100 ? -18.974 19.176 -15.441 1.00 12.95 100 ASN A C 1
ATOM 1604 O O . ASN A 1 100 ? -19.581 20.256 -15.517 1.00 16.05 100 ASN A O 1
ATOM 1615 N N . GLN A 1 101 ? -19.396 18.084 -16.069 1.00 14.22 101 GLN A N 1
ATOM 1616 C CA . GLN A 1 101 ? -20.660 18.090 -16.819 1.00 16.27 101 GLN A CA 1
ATOM 1617 C C . GLN A 1 101 ? -21.827 18.481 -15.913 1.00 14.48 101 GLN A C 1
ATOM 1618 O O . GLN A 1 101 ? -22.664 19.312 -16.260 1.00 13.34 101 GLN A O 1
ATOM 1632 N N . ILE A 1 102 ? -21.864 17.898 -14.721 1.00 14.87 102 ILE A N 1
ATOM 1633 C CA . ILE A 1 102 ? -22.932 18.239 -13.789 1.00 12.45 102 ILE A CA 1
ATOM 1634 C C . ILE A 1 102 ? -22.902 19.678 -13.328 1.00 16.15 102 ILE A C 1
ATOM 1635 O O . ILE A 1 102 ? -23.960 20.327 -13.226 1.00 15.07 102 ILE A O 1
ATOM 1651 N N . LYS A 1 103 ? -21.704 20.170 -13.029 1.00 17.83 103 LYS A N 1
ATOM 1652 C CA . LYS A 1 103 ? -21.545 21.590 -12.682 1.00 18.57 103 LYS A CA 1
ATOM 1653 C C . LYS A 1 103 ? -22.024 22.532 -13.807 1.00 16.49 103 LYS A C 1
ATOM 1654 O O . LYS A 1 103 ? -22.713 23.543 -13.563 1.00 18.96 103 LYS A O 1
ATOM 1673 N N . GLN A 1 104 ? -21.652 22.202 -15.019 1.00 17.63 104 GLN A N 1
ATOM 1674 C CA . GLN A 1 104 ? -22.089 22.978 -16.182 1.00 31.47 104 GLN A CA 1
ATOM 1675 C C . GLN A 1 104 ? -23.611 22.977 -16.329 1.00 29.42 104 GLN A C 1
ATOM 1676 O O . GLN A 1 104 ? -24.230 24.005 -16.615 1.00 23.56 104 GLN A O 1
ATOM 1690 N N . TRP A 1 105 ? -24.209 21.794 -16.184 1.00 19.19 105 TRP A N 1
ATOM 1691 C CA . TRP A 1 105 ? -25.670 21.685 -16.234 1.00 19.40 105 TRP A CA 1
ATOM 1692 C C . TRP A 1 105 ? -26.351 22.514 -15.150 1.00 21.26 105 TRP A C 1
ATOM 1693 O O . TRP A 1 105 ? -27.369 23.193 -15.376 1.00 21.33 105 TRP A O 1
ATOM 1714 N N . TYR A 1 106 ? -25.826 22.418 -13.949 1.00 18.09 106 TYR A N 1
ATOM 1715 C CA . TYR A 1 106 ? -26.403 23.166 -12.849 1.00 19.96 106 TYR A CA 1
ATOM 1716 C C . TYR A 1 106 ? -26.314 24.672 -13.150 1.00 24.49 106 TYR A C 1
ATOM 1717 O O . TYR A 1 106 ? -27.283 25.410 -12.981 1.00 20.86 106 TYR A O 1
ATOM 1735 N N . ASN A 1 107 ? -25.145 25.127 -13.580 1.00 23.65 107 ASN A N 1
ATOM 1736 C CA . ASN A 1 107 ? -25.006 26.545 -13.932 1.00 36.16 107 ASN A CA 1
ATOM 1737 C C . ASN A 1 107 ? -25.960 26.966 -15.061 1.00 34.42 107 ASN A C 1
ATOM 1738 O O . ASN A 1 107 ? -26.645 27.969 -14.944 1.00 33.40 107 ASN A O 1
ATOM 1749 N N . ASP A 1 108 ? -26.039 26.192 -16.135 1.00 32.49 108 ASP A N 1
ATOM 1750 C CA . ASP A 1 108 ? -26.972 26.531 -17.210 1.00 30.44 108 ASP A CA 1
ATOM 1751 C C . ASP A 1 108 ? -28.458 26.467 -16.816 1.00 44.37 108 ASP A C 1
ATOM 1752 O O . ASP A 1 108 ? -29.254 27.253 -17.317 1.00 50.34 108 ASP A O 1
ATOM 1761 N N . ASN A 1 109 ? -28.856 25.534 -15.960 1.00 31.89 109 ASN A N 1
ATOM 1762 C CA . ASN A 1 109 ? -30.285 25.307 -15.750 1.00 35.18 109 ASN A CA 1
ATOM 1763 C C . ASN A 1 109 ? -30.886 25.890 -14.503 1.00 41.43 109 ASN A C 1
ATOM 1764 O O . ASN A 1 109 ? -32.109 25.980 -14.399 1.00 40.81 109 ASN A O 1
ATOM 1775 N N . LEU A 1 110 ? -30.039 26.241 -13.545 1.00 31.22 110 LEU A N 1
ATOM 1776 C CA . LEU A 1 110 ? -30.498 26.826 -12.297 1.00 36.69 110 LEU A CA 1
ATOM 1777 C C . LEU A 1 110 ? -29.939 28.243 -12.178 1.00 43.11 110 LEU A C 1
ATOM 1778 O O . LEU A 1 110 ? -29.145 28.681 -13.036 1.00 43.50 110 LEU A O 1
ATOM 1794 N N . GLU A 1 111 ? -30.341 28.949 -11.123 1.00 59.55 111 GLU A N 1
ATOM 1795 C CA . GLU A 1 111 ? -30.078 30.383 -11.035 1.00 83.37 111 GLU A CA 1
ATOM 1796 C C . GLU A 1 111 ? -29.070 30.736 -9.948 1.00 90.48 111 GLU A C 1
ATOM 1797 O O . GLU A 1 111 ? -29.292 31.648 -9.150 1.00 98.14 111 GLU A O 1
ATOM 1809 N N . GLN A 1 112 ? -27.963 30.000 -9.931 1.00 74.77 112 GLN A N 1
ATOM 1810 C CA . GLN A 1 112 ? -26.774 30.420 -9.204 1.00 71.62 112 GLN A CA 1
ATOM 1811 C C . GLN A 1 112 ? -25.568 29.528 -9.471 1.00 59.27 112 GLN A C 1
ATOM 1812 O O . GLN A 1 112 ? -25.634 28.538 -10.201 1.00 53.85 112 GLN A O 1
ATOM 1826 N N . ASP A 1 113 ? -24.448 29.941 -8.897 1.00 46.74 113 ASP A N 1
ATOM 1827 C CA . ASP A 1 113 ? -23.208 29.212 -9.016 1.00 36.10 113 ASP A CA 1
ATOM 1828 C C . ASP A 1 113 ? -23.345 27.872 -8.322 1.00 26.14 113 ASP A C 1
ATOM 1829 O O . ASP A 1 113 ? -23.901 27.765 -7.221 1.00 28.02 113 ASP A O 1
ATOM 1838 N N . TYR A 1 114 ? -22.856 26.858 -9.028 1.00 33.08 114 TYR A N 1
ATOM 1839 C CA . TYR A 1 114 ? -22.704 25.522 -8.505 1.00 29.15 114 TYR A CA 1
ATOM 1840 C C . TYR A 1 114 ? -21.893 25.515 -7.233 1.00 36.52 114 TYR A C 1
ATOM 1841 O O . TYR A 1 114 ? -20.823 26.134 -7.172 1.00 33.08 114 TYR A O 1
ATOM 1859 N N . HIS A 1 115 ? -22.401 24.800 -6.237 1.00 31.55 115 HIS A N 1
ATOM 1860 C CA . HIS A 1 115 ? -21.652 24.501 -5.021 1.00 40.55 115 HIS A CA 1
ATOM 1861 C C . HIS A 1 115 ? -22.173 23.202 -4.377 1.00 32.40 115 HIS A C 1
ATOM 1862 O O . HIS A 1 115 ? -23.345 23.077 -4.011 1.00 41.72 115 HIS A O 1
ATOM 1875 N N . ALA A 1 116 ? -21.295 22.219 -4.294 1.00 28.63 116 ALA A N 1
ATOM 1876 C CA . ALA A 1 116 ? -21.590 20.958 -3.626 1.00 19.42 116 ALA A CA 1
ATOM 1877 C C . ALA A 1 116 ? -21.374 21.121 -2.112 1.00 34.84 116 ALA A C 1
ATOM 1878 O O . ALA A 1 116 ? -20.280 21.424 -1.658 1.00 27.94 116 ALA A O 1
ATOM 1885 N N . THR A 1 117 ? -22.430 20.918 -1.339 1.00 31.27 117 THR A N 1
ATOM 1886 C CA . THR A 1 117 ? -22.341 20.999 0.108 1.00 35.57 117 THR A CA 1
ATOM 1887 C C . THR A 1 117 ? -21.820 19.667 0.674 1.00 17.39 117 THR A C 1
ATOM 1888 O O . THR A 1 117 ? -21.035 19.630 1.629 1.00 18.79 117 THR A O 1
ATOM 1899 N N . ILE A 1 118 ? -22.287 18.593 0.058 1.00 12.41 118 ILE A N 1
ATOM 1900 C CA . ILE A 1 118 ? -21.948 17.254 0.432 1.00 17.01 118 ILE A CA 1
ATOM 1901 C C . ILE A 1 118 ? -21.326 16.538 -0.770 1.00 19.01 118 ILE A C 1
ATOM 1902 O O . ILE A 1 118 ? -21.834 16.621 -1.898 1.00 18.62 118 ILE A O 1
ATOM 1918 N N . THR A 1 119 ? -20.215 15.856 -0.539 1.00 12.86 119 THR A N 1
ATOM 1919 C CA . THR A 1 119 ? -19.642 14.993 -1.570 1.00 11.02 119 THR A CA 1
ATOM 1920 C C . THR A 1 119 ? -19.646 13.590 -1.033 1.00 13.05 119 THR A C 1
ATOM 1921 O O . THR A 1 119 ? -19.422 13.359 0.159 1.00 12.88 119 THR A O 1
ATOM 1932 N N . VAL A 1 120 ? -19.919 12.644 -1.926 1.00 10.05 120 VAL A N 1
ATOM 1933 C CA . VAL A 1 120 ? -20.053 11.254 -1.564 1.00 9.26 120 VAL A CA 1
ATOM 1934 C C . VAL A 1 120 ? -19.433 10.477 -2.715 1.00 15.50 120 VAL A C 1
ATOM 1935 O O . VAL A 1 120 ? -19.508 10.932 -3.859 1.00 19.01 120 VAL A O 1
ATOM 1948 N N . ASP A 1 121 ? -18.823 9.332 -2.442 1.00 14.54 121 ASP A N 1
ATOM 1949 C CA . ASP A 1 121 ? -18.188 8.551 -3.520 1.00 20.61 121 ASP A CA 1
ATOM 1950 C C . ASP A 1 121 ? -18.872 7.199 -3.773 1.00 18.03 121 ASP A C 1
ATOM 1951 O O . ASP A 1 121 ? -18.255 6.271 -4.279 1.00 19.68 121 ASP A O 1
ATOM 1960 N N . GLN A 1 122 ? -20.130 7.091 -3.363 1.00 12.67 122 GLN A N 1
ATOM 1961 C CA . GLN A 1 122 ? -20.946 5.932 -3.630 1.00 15.92 122 GLN A CA 1
ATOM 1962 C C . GLN A 1 122 ? -22.371 6.373 -3.961 1.00 11.78 122 GLN A C 1
ATOM 1963 O O . GLN A 1 122 ? -22.981 7.161 -3.225 1.00 12.43 122 GLN A O 1
ATOM 1977 N N . VAL A 1 123 ? -22.924 5.883 -5.073 1.00 9.68 123 VAL A N 1
ATOM 1978 C CA . VAL A 1 123 ? -24.235 6.336 -5.550 1.00 6.76 123 VAL A CA 1
ATOM 1979 C C . VAL A 1 123 ? -25.387 5.977 -4.613 1.00 7.09 123 VAL A C 1
ATOM 1980 O O . VAL A 1 123 ? -26.288 6.796 -4.391 1.00 10.86 123 VAL A O 1
ATOM 1993 N N . ALA A 1 124 ? -25.351 4.760 -4.063 1.00 10.06 124 ALA A N 1
ATOM 1994 C CA . ALA A 1 124 ? -26.434 4.288 -3.193 1.00 15.46 124 ALA A CA 1
ATOM 1995 C C . ALA A 1 124 ? -26.565 5.196 -1.954 1.00 15.08 124 ALA A C 1
ATOM 1996 O O . ALA A 1 124 ? -27.683 5.535 -1.517 1.00 16.37 124 ALA A O 1
ATOM 2003 N N . THR A 1 125 ? -25.426 5.619 -1.409 1.00 14.30 125 THR A N 1
ATOM 2004 C CA . THR A 1 125 ? -25.449 6.549 -0.258 1.00 10.68 125 THR A CA 1
ATOM 2005 C C . THR A 1 125 ? -26.051 7.877 -0.708 1.00 12.21 125 THR A C 1
ATOM 2006 O O . THR A 1 125 ? -26.868 8.471 0.009 1.00 14.15 125 THR A O 1
ATOM 2017 N N A CYS A 1 126 ? -25.683 8.348 -1.909 0.36 16.25 126 CYS A N 1
ATOM 2018 N N B CYS A 1 126 ? -25.681 8.313 -1.910 0.64 16.30 126 CYS A N 1
ATOM 2019 C CA A CYS A 1 126 ? -26.280 9.583 -2.454 0.36 16.15 126 CYS A CA 1
ATOM 2020 C CA B CYS A 1 126 ? -26.220 9.550 -2.460 0.64 16.19 126 CYS A CA 1
ATOM 2021 C C A CYS A 1 126 ? -27.796 9.473 -2.477 0.36 13.50 126 CYS A C 1
ATOM 2022 C C B CYS A 1 126 ? -27.768 9.489 -2.532 0.64 13.43 126 CYS A C 1
ATOM 2023 O O A CYS A 1 126 ? -28.519 10.357 -1.980 0.36 15.50 126 CYS A O 1
ATOM 2024 O O B CYS A 1 126 ? -28.484 10.410 -2.075 0.64 15.55 126 CYS A O 1
ATOM 2039 N N . LYS A 1 127 ? -28.272 8.379 -3.061 1.00 12.06 127 LYS A N 1
ATOM 2040 C CA . LYS A 1 127 ? -29.709 8.133 -3.109 1.00 16.71 127 LYS A CA 1
ATOM 2041 C C . LYS A 1 127 ? -30.370 8.158 -1.713 1.00 13.50 127 LYS A C 1
ATOM 2042 O O . LYS A 1 127 ? -31.422 8.803 -1.504 1.00 12.73 127 LYS A O 1
ATOM 2061 N N . GLU A 1 128 ? -29.765 7.453 -0.744 1.00 15.23 128 GLU A N 1
ATOM 2062 C CA . GLU A 1 128 ? -30.376 7.489 0.601 1.00 17.45 128 GLU A CA 1
ATOM 2063 C C . GLU A 1 128 ? -30.347 8.869 1.238 1.00 19.10 128 GLU A C 1
ATOM 2064 O O . GLU A 1 128 ? -31.300 9.246 1.965 1.00 13.85 128 GLU A O 1
ATOM 2076 N N . MET A 1 129 ? -29.284 9.637 0.959 1.00 15.82 129 MET A N 1
ATOM 2077 C CA . MET A 1 129 ? -29.202 11.026 1.453 1.00 15.97 129 MET A CA 1
ATOM 2078 C C . MET A 1 129 ? -30.347 11.850 0.851 1.00 20.70 129 MET A C 1
ATOM 2079 O O . MET A 1 129 ? -30.975 12.671 1.549 1.00 18.45 129 MET A O 1
ATOM 2093 N N . LEU A 1 130 ? -30.628 11.624 -0.430 1.00 17.91 130 LEU A N 1
ATOM 2094 C CA . LEU A 1 130 ? -31.773 12.293 -1.069 1.00 16.03 130 LEU A CA 1
ATOM 2095 C C . LEU A 1 130 ? -33.098 11.936 -0.388 1.00 19.75 130 LEU A C 1
ATOM 2096 O O . LEU A 1 130 ? -33.914 12.803 -0.067 1.00 20.99 130 LEU A O 1
ATOM 2112 N N . ILE A 1 131 ? -33.328 10.639 -0.247 1.00 20.94 131 ILE A N 1
ATOM 2113 C CA . ILE A 1 131 ? -34.546 10.166 0.391 1.00 20.43 131 ILE A CA 1
ATOM 2114 C C . ILE A 1 131 ? -34.723 10.696 1.807 1.00 25.49 131 ILE A C 1
ATOM 2115 O O . ILE A 1 131 ? -35.841 10.994 2.199 1.00 20.43 131 ILE A O 1
ATOM 2131 N N . SER A 1 132 ? -33.634 10.803 2.577 1.00 19.05 132 SER A N 1
ATOM 2132 C CA . SER A 1 132 ? -33.713 11.326 3.943 1.00 20.10 132 SER A CA 1
ATOM 2133 C C . SER A 1 132 ? -33.800 12.855 3.991 1.00 22.67 132 SER A C 1
ATOM 2134 O O . SER A 1 132 ? -33.860 13.439 5.068 1.00 24.18 132 SER A O 1
ATOM 2142 N N . GLY A 1 133 ? -33.798 13.510 2.834 1.00 24.68 133 GLY A N 1
ATOM 2143 C CA . GLY A 1 133 ? -33.985 14.949 2.778 1.00 26.76 133 GLY A CA 1
ATOM 2144 C C . GLY A 1 133 ? -32.745 15.766 3.097 1.00 27.52 133 GLY A C 1
ATOM 2145 O O . GLY A 1 133 ? -32.838 16.928 3.429 1.00 30.05 133 GLY A O 1
ATOM 2149 N N . VAL A 1 134 ? -31.566 15.171 3.001 1.00 19.75 134 VAL A N 1
ATOM 2150 C CA . VAL A 1 134 ? -30.351 15.936 3.199 1.00 22.99 134 VAL A CA 1
ATOM 2151 C C . VAL A 1 134 ? -30.264 17.045 2.129 1.00 25.87 134 VAL A C 1
ATOM 2152 O O . VAL A 1 134 ? -29.787 18.141 2.408 1.00 25.49 134 VAL A O 1
ATOM 2165 N N . GLY A 1 135 ? -30.724 16.758 0.912 1.00 27.60 135 GLY A N 1
ATOM 2166 C CA . GLY A 1 135 ? -30.539 17.674 -0.203 1.00 28.83 135 GLY A CA 1
ATOM 2167 C C . GLY A 1 135 ? -31.012 17.097 -1.522 1.00 25.14 135 GLY A C 1
ATOM 2168 O O . GLY A 1 135 ? -31.693 16.083 -1.533 1.00 26.36 135 GLY A O 1
ATOM 2172 N N . VAL A 1 136 ? -30.658 17.758 -2.626 1.00 18.72 136 VAL A N 1
ATOM 2173 C CA . VAL A 1 136 ? -31.055 17.333 -3.959 1.00 12.52 136 VAL A CA 1
ATOM 2174 C C . VAL A 1 136 ? -29.860 16.745 -4.669 1.00 15.51 136 VAL A C 1
ATOM 2175 O O . VAL A 1 136 ? -28.719 17.026 -4.307 1.00 15.34 136 VAL A O 1
ATOM 2188 N N . THR A 1 137 ? -30.115 15.992 -5.717 1.00 10.05 137 THR A N 1
ATOM 2189 C CA . THR A 1 137 ? -28.990 15.359 -6.391 1.00 14.78 137 THR A CA 1
ATOM 2190 C C . THR A 1 137 ? -29.355 14.929 -7.805 1.00 13.28 137 THR A C 1
ATOM 2191 O O . THR A 1 137 ? -30.511 15.072 -8.243 1.00 18.24 137 THR A O 1
ATOM 2202 N N . ILE A 1 138 ? -28.365 14.400 -8.505 1.00 9.55 138 ILE A N 1
ATOM 2203 C CA . ILE A 1 138 ? -28.570 13.736 -9.793 1.00 10.86 138 ILE A CA 1
ATOM 2204 C C . ILE A 1 138 ? -28.274 12.243 -9.641 1.00 13.32 138 ILE A C 1
ATOM 2205 O O . ILE A 1 138 ? -27.237 11.872 -9.077 1.00 11.23 138 ILE A O 1
ATOM 2221 N N . LEU A 1 139 ? -29.217 11.399 -10.067 1.00 10.13 139 LEU A N 1
ATOM 2222 C CA . LEU A 1 139 ? -29.032 9.953 -10.026 1.00 8.96 139 LEU A CA 1
ATOM 2223 C C . LEU A 1 139 ? -29.108 9.345 -11.410 1.00 17.18 139 LEU A C 1
ATOM 2224 O O . LEU A 1 139 ? -29.894 9.813 -12.261 1.00 12.74 139 LEU A O 1
ATOM 2240 N N . PRO A 1 140 ? -28.351 8.252 -11.613 1.00 9.90 140 PRO A N 1
ATOM 2241 C CA . PRO A 1 140 ? -28.556 7.462 -12.823 1.00 10.28 140 PRO A CA 1
ATOM 2242 C C . PRO A 1 140 ? -29.893 6.733 -12.707 1.00 13.59 140 PRO A C 1
ATOM 2243 O O . PRO A 1 140 ? -30.343 6.376 -11.603 1.00 13.19 140 PRO A O 1
ATOM 2254 N N . GLU A 1 141 ? -30.534 6.519 -13.852 1.00 16.35 141 GLU A N 1
ATOM 2255 C CA . GLU A 1 141 ? -31.909 6.022 -13.853 1.00 22.07 141 GLU A CA 1
ATOM 2256 C C . GLU A 1 141 ? -32.072 4.646 -13.169 1.00 17.92 141 GLU A C 1
ATOM 2257 O O . GLU A 1 141 ? -33.055 4.418 -12.465 1.00 19.43 141 GLU A O 1
ATOM 2269 N N . ILE A 1 142 ? -31.103 3.753 -13.324 1.00 13.81 142 ILE A N 1
ATOM 2270 C CA . ILE A 1 142 ? -31.151 2.441 -12.666 1.00 18.23 142 ILE A CA 1
ATOM 2271 C C . ILE A 1 142 ? -31.198 2.472 -11.130 1.00 19.51 142 ILE A C 1
ATOM 2272 O O . ILE A 1 142 ? -31.473 1.454 -10.496 1.00 23.68 142 ILE A O 1
ATOM 2288 N N . MET A 1 143 ? -30.931 3.632 -10.541 1.00 22.19 143 MET A N 1
ATOM 2289 C CA . MET A 1 143 ? -30.990 3.798 -9.100 1.00 22.13 143 MET A CA 1
ATOM 2290 C C . MET A 1 143 ? -32.293 4.450 -8.675 1.00 28.21 143 MET A C 1
ATOM 2291 O O . MET A 1 143 ? -32.481 4.731 -7.497 1.00 32.90 143 MET A O 1
ATOM 2305 N N . MET A 1 144 ? -33.202 4.699 -9.611 1.00 27.44 144 MET A N 1
ATOM 2306 C CA . MET A 1 144 ? -34.359 5.539 -9.285 1.00 32.48 144 MET A CA 1
ATOM 2307 C C . MET A 1 144 ? -35.605 4.763 -8.839 1.00 44.62 144 MET A C 1
ATOM 2308 O O . MET A 1 144 ? -36.687 5.337 -8.742 1.00 51.48 144 MET A O 1
ATOM 2322 N N . LYS A 1 145 ? -35.446 3.482 -8.516 1.00 42.21 145 LYS A N 1
ATOM 2323 C CA . LYS A 1 145 ? -36.539 2.709 -7.914 1.00 53.85 145 LYS A CA 1
ATOM 2324 C C . LYS A 1 145 ? -36.688 2.996 -6.422 1.00 52.42 145 LYS A C 1
ATOM 2325 O O . LYS A 1 145 ? -35.699 3.239 -5.710 1.00 43.05 145 LYS A O 1
ATOM 2344 N N . ASN A 1 146 ? -37.935 2.947 -5.967 1.00 42.03 146 ASN A N 1
ATOM 2345 C CA . ASN A 1 146 ? -38.307 3.205 -4.575 1.00 50.47 146 ASN A CA 1
ATOM 2346 C C . ASN A 1 146 ? -38.220 4.683 -4.219 1.00 57.98 146 ASN A C 1
ATOM 2347 O O . ASN A 1 146 ? -38.310 5.054 -3.039 1.00 48.74 146 ASN A O 1
ATOM 2358 N N . ILE A 1 147 ? -38.031 5.536 -5.224 1.00 40.27 147 ILE A N 1
ATOM 2359 C CA . ILE A 1 147 ? -38.061 6.966 -4.958 1.00 44.41 147 ILE A CA 1
ATOM 2360 C C . ILE A 1 147 ? -39.489 7.431 -5.218 1.00 41.32 147 ILE A C 1
ATOM 2361 O O . ILE A 1 147 ? -40.038 7.228 -6.304 1.00 36.83 147 ILE A O 1
ATOM 2377 N N . SER A 1 148 ? -40.073 8.044 -4.193 1.00 42.64 148 SER A N 1
ATOM 2378 C CA . SER A 1 148 ? -41.491 8.398 -4.187 1.00 54.26 148 SER A CA 1
ATOM 2379 C C . SER A 1 148 ? -41.866 9.441 -5.234 1.00 35.40 148 SER A C 1
ATOM 2380 O O . SER A 1 148 ? -41.452 10.611 -5.146 1.00 35.51 148 SER A O 1
ATOM 2388 N N . LYS A 1 149 ? -42.681 9.027 -6.195 1.00 63.32 149 LYS A N 1
ATOM 2389 C CA . LYS A 1 149 ? -43.165 9.941 -7.217 1.00 70.60 149 LYS A CA 1
ATOM 2390 C C . LYS A 1 149 ? -44.160 10.973 -6.679 1.00 65.77 149 LYS A C 1
ATOM 2391 O O . LYS A 1 149 ? -44.617 11.834 -7.422 1.00 70.30 149 LYS A O 1
ATOM 2410 N N . GLU A 1 150 ? -44.482 10.885 -5.392 1.00 63.71 150 GLU A N 1
ATOM 2411 C CA . GLU A 1 150 ? -45.376 11.843 -4.753 1.00 60.94 150 GLU A CA 1
ATOM 2412 C C . GLU A 1 150 ? -44.623 12.789 -3.806 1.00 68.88 150 GLU A C 1
ATOM 2413 O O . GLU A 1 150 ? -45.140 13.835 -3.422 1.00 62.61 150 GLU A O 1
ATOM 2425 N N . GLN A 1 151 ? -43.394 12.429 -3.448 1.00 58.05 151 GLN A N 1
ATOM 2426 C CA . GLN A 1 151 ? -42.514 13.344 -2.721 1.00 53.35 151 GLN A CA 1
ATOM 2427 C C . GLN A 1 151 ? -41.593 14.140 -3.656 1.00 42.80 151 GLN A C 1
ATOM 2428 O O . GLN A 1 151 ? -41.148 15.232 -3.311 1.00 51.61 151 GLN A O 1
ATOM 2442 N N . PHE A 1 152 ? -41.291 13.573 -4.824 1.00 33.82 152 PHE A N 1
ATOM 2443 C CA . PHE A 1 152 ? -40.142 14.008 -5.619 1.00 36.13 152 PHE A CA 1
ATOM 2444 C C . PHE A 1 152 ? -40.476 14.276 -7.073 1.00 36.74 152 PHE A C 1
ATOM 2445 O O . PHE A 1 152 ? -41.193 13.504 -7.707 1.00 35.79 152 PHE A O 1
ATOM 2462 N N . GLU A 1 153 ? -39.920 15.363 -7.599 1.00 28.93 153 GLU A N 1
ATOM 2463 C CA . GLU A 1 153 ? -39.892 15.569 -9.036 1.00 34.75 153 GLU A CA 1
ATOM 2464 C C . GLU A 1 153 ? -38.543 15.156 -9.627 1.00 38.53 153 GLU A C 1
ATOM 2465 O O . GLU A 1 153 ? -37.475 15.281 -8.980 1.00 28.69 153 GLU A O 1
ATOM 2477 N N . PHE A 1 154 ? -38.647 14.669 -10.864 1.00 25.43 154 PHE A N 1
ATOM 2478 C CA . PHE A 1 154 ? -37.548 14.161 -11.660 1.00 31.92 154 PHE A CA 1
ATOM 2479 C C . PHE A 1 154 ? -37.401 14.938 -12.958 1.00 39.96 154 PHE A C 1
ATOM 2480 O O . PHE A 1 154 ? -38.339 14.989 -13.741 1.00 41.53 154 PHE A O 1
ATOM 2497 N N . GLU A 1 155 ? -36.227 15.515 -13.198 1.00 26.15 155 GLU A N 1
ATOM 2498 C CA . GLU A 1 155 ? -35.945 16.205 -14.463 1.00 23.22 155 GLU A CA 1
ATOM 2499 C C . GLU A 1 155 ? -34.737 15.594 -15.161 1.00 29.99 155 GLU A C 1
ATOM 2500 O O . GLU A 1 155 ? -33.616 15.537 -14.597 1.00 19.30 155 GLU A O 1
ATOM 2512 N N . LYS A 1 156 ? -34.940 15.185 -16.412 1.00 21.77 156 LYS A N 1
ATOM 2513 C CA . LYS A 1 156 ? -33.883 14.546 -17.177 1.00 19.99 156 LYS A CA 1
ATOM 2514 C C . LYS A 1 156 ? -32.763 15.515 -17.474 1.00 24.80 156 LYS A C 1
ATOM 2515 O O . LYS A 1 156 ? -32.990 16.648 -17.853 1.00 24.05 156 LYS A O 1
ATOM 2534 N N . VAL A 1 157 ? -31.541 15.052 -17.289 1.00 16.25 157 VAL A N 1
ATOM 2535 C CA . VAL A 1 157 ? -30.375 15.904 -17.436 1.00 12.46 157 VAL A CA 1
ATOM 2536 C C . VAL A 1 157 ? -29.853 15.768 -18.845 1.00 15.87 157 VAL A C 1
ATOM 2537 O O . VAL A 1 157 ? -29.444 14.681 -19.284 1.00 15.66 157 VAL A O 1
ATOM 2550 N N . GLU A 1 158 ? -29.862 16.889 -19.559 1.00 20.45 158 GLU A N 1
ATOM 2551 C CA . GLU A 1 158 ? -29.395 16.952 -20.945 1.00 27.47 158 GLU A CA 1
ATOM 2552 C C . GLU A 1 158 ? -28.420 18.105 -21.057 1.00 28.24 158 GLU A C 1
ATOM 2553 O O . GLU A 1 158 ? -28.623 19.137 -20.428 1.00 33.67 158 GLU A O 1
ATOM 2565 N N . ILE A 1 159 ? -27.353 17.912 -21.824 1.00 28.13 159 ILE A N 1
ATOM 2566 C CA . ILE A 1 159 ? -26.351 18.960 -22.059 1.00 40.65 159 ILE A CA 1
ATOM 2567 C C . ILE A 1 159 ? -26.226 19.199 -23.545 1.00 48.25 159 ILE A C 1
ATOM 2568 O O . ILE A 1 159 ? -25.927 18.263 -24.306 1.00 45.85 159 ILE A O 1
ATOM 2584 N N . ASP A 1 160 ? -26.454 20.446 -23.952 1.00 58.85 160 ASP A N 1
ATOM 2585 C CA . ASP A 1 160 ? -26.502 20.789 -25.369 1.00 59.50 160 ASP A CA 1
ATOM 2586 C C . ASP A 1 160 ? -27.487 19.863 -26.077 1.00 61.37 160 ASP A C 1
ATOM 2587 O O . ASP A 1 160 ? -27.187 19.307 -27.138 1.00 58.35 160 ASP A O 1
ATOM 2596 N N . ASN A 1 161 ? -28.650 19.675 -25.459 1.00 55.57 161 ASN A N 1
ATOM 2597 C CA . ASN A 1 161 ? -29.694 18.808 -26.006 1.00 62.05 161 ASN A CA 1
ATOM 2598 C C . ASN A 1 161 ? -29.243 17.367 -26.260 1.00 51.99 161 ASN A C 1
ATOM 2599 O O . ASN A 1 161 ? -29.809 16.658 -27.093 1.00 56.17 161 ASN A O 1
ATOM 2610 N N . GLU A 1 162 ? -28.219 16.952 -25.523 1.00 53.99 162 GLU A N 1
ATOM 2611 C CA . GLU A 1 162 ? -27.767 15.570 -25.496 1.00 50.99 162 GLU A CA 1
ATOM 2612 C C . GLU A 1 162 ? -27.918 15.037 -24.058 1.00 36.79 162 GLU A C 1
ATOM 2613 O O . GLU A 1 162 ? -27.443 15.675 -23.116 1.00 28.41 162 GLU A O 1
ATOM 2625 N N . PRO A 1 163 ? -28.613 13.903 -23.879 1.00 34.71 163 PRO A N 1
ATOM 2626 C CA . PRO A 1 163 ? -28.678 13.281 -22.545 1.00 27.97 163 PRO A CA 1
ATOM 2627 C C . PRO A 1 163 ? -27.302 13.029 -21.927 1.00 16.84 163 PRO A C 1
ATOM 2628 O O . PRO A 1 163 ? -26.415 12.490 -22.598 1.00 20.46 163 PRO A O 1
ATOM 2639 N N . LEU A 1 164 ? -27.120 13.450 -20.673 1.00 20.78 164 LEU A N 1
ATOM 2640 C CA . LEU A 1 164 ? -25.970 12.991 -19.896 1.00 19.87 164 LEU A CA 1
ATOM 2641 C C . LEU A 1 164 ? -26.080 11.468 -19.685 1.00 14.41 164 LEU A C 1
ATOM 2642 O O . LEU A 1 164 ? -27.038 10.983 -19.067 1.00 14.13 164 LEU A O 1
ATOM 2658 N N . ILE A 1 165 ? -25.108 10.718 -20.190 1.00 13.08 165 ILE A N 1
ATOM 2659 C CA . ILE A 1 165 ? -25.127 9.283 -20.013 1.00 18.25 165 ILE A CA 1
ATOM 2660 C C . ILE A 1 165 ? -23.870 8.791 -19.328 1.00 17.34 165 ILE A C 1
ATOM 2661 O O . ILE A 1 165 ? -22.824 9.442 -19.335 1.00 20.49 165 ILE A O 1
ATOM 2677 N N . ARG A 1 166 ? -23.993 7.624 -18.717 1.00 11.07 166 ARG A N 1
ATOM 2678 C CA . ARG A 1 166 ? -22.812 6.898 -18.263 1.00 13.49 166 ARG A CA 1
ATOM 2679 C C . ARG A 1 166 ? -22.889 5.415 -18.673 1.00 11.48 166 ARG A C 1
ATOM 2680 O O . ARG A 1 166 ? -23.951 4.755 -18.563 1.00 17.24 166 ARG A O 1
ATOM 2701 N N . SER A 1 167 ? -21.754 4.912 -19.134 1.00 8.63 167 SER A N 1
ATOM 2702 C CA . SER A 1 167 ? -21.595 3.544 -19.643 1.00 13.32 167 SER A CA 1
ATOM 2703 C C . SER A 1 167 ? -21.142 2.554 -18.593 1.00 17.47 167 SER A C 1
ATOM 2704 O O . SER A 1 167 ? -20.329 2.881 -17.739 1.00 12.82 167 SER A O 1
ATOM 2712 N N . THR A 1 168 ? -21.657 1.335 -18.700 1.00 6.19 168 THR A N 1
ATOM 2713 C CA . THR A 1 168 ? -21.185 0.202 -17.922 1.00 5.39 168 THR A CA 1
ATOM 2714 C C . THR A 1 168 ? -20.477 -0.760 -18.842 1.00 13.46 168 THR A C 1
ATOM 2715 O O . THR A 1 168 ? -20.993 -1.114 -19.930 1.00 10.20 168 THR A O 1
ATOM 2726 N N . PHE A 1 169 ? -19.318 -1.209 -18.365 1.00 9.47 169 PHE A N 1
ATOM 2727 C CA . PHE A 1 169 ? -18.482 -2.169 -19.059 1.00 11.33 169 PHE A CA 1
ATOM 2728 C C . PHE A 1 169 ? -18.195 -3.369 -18.186 1.00 10.36 169 PHE A C 1
ATOM 2729 O O . PHE A 1 169 ? -18.032 -3.258 -16.964 1.00 13.23 169 PHE A O 1
ATOM 2746 N N . MET A 1 170 ? -18.116 -4.512 -18.854 1.00 7.91 170 MET A N 1
ATOM 2747 C CA . MET A 1 170 ? -17.573 -5.735 -18.308 1.00 12.67 170 MET A CA 1
ATOM 2748 C C . MET A 1 170 ? -16.192 -5.827 -18.911 1.00 16.57 170 MET A C 1
ATOM 2749 O O . MET A 1 170 ? -16.058 -5.692 -20.128 1.00 12.53 170 MET A O 1
ATOM 2763 N N . SER A 1 171 ? -15.182 -6.049 -18.060 1.00 13.70 171 SER A N 1
ATOM 2764 C CA . SER A 1 171 ? -13.784 -6.117 -18.504 1.00 13.31 171 SER A CA 1
ATOM 2765 C C . SER A 1 171 ? -13.165 -7.388 -17.979 1.00 12.54 171 SER A C 1
ATOM 2766 O O . SER A 1 171 ? -13.463 -7.830 -16.860 1.00 13.33 171 SER A O 1
ATOM 2774 N N . TYR A 1 172 ? -12.328 -7.989 -18.808 1.00 11.75 172 TYR A N 1
ATOM 2775 C CA . TYR A 1 172 ? -11.661 -9.223 -18.491 1.00 14.65 172 TYR A CA 1
ATOM 2776 C C . TYR A 1 172 ? -10.483 -9.479 -19.467 1.00 24.23 172 TYR A C 1
ATOM 2777 O O . TYR A 1 172 ? -10.423 -8.955 -20.564 1.00 13.75 172 TYR A O 1
ATOM 2795 N N . ASP A 1 173 ? -9.559 -10.303 -19.023 1.00 18.68 173 ASP A N 1
ATOM 2796 C CA . ASP A 1 173 ? -8.471 -10.811 -19.843 1.00 21.97 173 ASP A CA 1
ATOM 2797 C C . ASP A 1 173 ? -9.099 -11.913 -20.690 1.00 14.89 173 ASP A C 1
ATOM 2798 O O . ASP A 1 173 ? -9.685 -12.840 -20.126 1.00 20.30 173 ASP A O 1
ATOM 2807 N N . PRO A 1 174 ? -9.026 -11.817 -22.039 1.00 26.78 174 PRO A N 1
ATOM 2808 C CA . PRO A 1 174 ? -9.635 -12.851 -22.912 1.00 27.28 174 PRO A CA 1
ATOM 2809 C C . PRO A 1 174 ? -9.149 -14.284 -22.654 1.00 20.23 174 PRO A C 1
ATOM 2810 O O . PRO A 1 174 ? -9.931 -15.261 -22.827 1.00 18.38 174 PRO A O 1
ATOM 2821 N N . SER A 1 175 ? -7.904 -14.433 -22.192 1.00 15.70 175 SER A N 1
ATOM 2822 C CA . SER A 1 175 ? -7.407 -15.756 -21.760 1.00 16.51 175 SER A CA 1
ATOM 2823 C C . SER A 1 175 ? -8.338 -16.404 -20.727 1.00 13.03 175 SER A C 1
ATOM 2824 O O . SER A 1 175 ? -8.497 -17.638 -20.688 1.00 13.68 175 SER A O 1
ATOM 2832 N N . MET A 1 176 ? -8.973 -15.581 -19.893 1.00 18.09 176 MET A N 1
ATOM 2833 C CA . MET A 1 176 ? -9.836 -16.149 -18.849 1.00 13.35 176 MET A CA 1
ATOM 2834 C C . MET A 1 176 ? -11.047 -16.916 -19.454 1.00 14.07 176 MET A C 1
ATOM 2835 O O . MET A 1 176 ? -11.676 -17.702 -18.751 1.00 15.80 176 MET A O 1
ATOM 2849 N N . LEU A 1 177 ? -11.356 -16.731 -20.746 1.00 13.43 177 LEU A N 1
ATOM 2850 C CA . LEU A 1 177 ? -12.454 -17.497 -21.355 1.00 14.83 177 LEU A CA 1
ATOM 2851 C C . LEU A 1 177 ? -12.106 -18.977 -21.471 1.00 17.95 177 LEU A C 1
ATOM 2852 O O . LEU A 1 177 ? -12.971 -19.806 -21.775 1.00 15.06 177 LEU A O 1
ATOM 2868 N N . GLN A 1 178 ? -10.854 -19.333 -21.176 1.00 20.08 178 GLN A N 1
ATOM 2869 C CA . GLN A 1 178 ? -10.523 -20.751 -21.109 1.00 22.83 178 GLN A CA 1
ATOM 2870 C C . GLN A 1 178 ? -11.110 -21.444 -19.870 1.00 18.58 178 GLN A C 1
ATOM 2871 O O . GLN A 1 178 ? -11.155 -22.656 -19.807 1.00 17.39 178 GLN A O 1
ATOM 2885 N N . LEU A 1 179 ? -11.565 -20.683 -18.875 1.00 9.96 179 LEU A N 1
ATOM 2886 C CA . LEU A 1 179 ? -12.226 -21.273 -17.726 1.00 8.88 179 LEU A CA 1
ATOM 2887 C C . LEU A 1 179 ? -13.701 -21.395 -18.107 1.00 9.03 179 LEU A C 1
ATOM 2888 O O . LEU A 1 179 ? -14.328 -20.372 -18.364 1.00 9.29 179 LEU A O 1
ATOM 2904 N N . PRO A 1 180 ? -14.251 -22.620 -18.140 1.00 18.21 180 PRO A N 1
ATOM 2905 C CA . PRO A 1 180 ? -15.670 -22.809 -18.472 1.00 19.02 180 PRO A CA 1
ATOM 2906 C C . PRO A 1 180 ? -16.637 -21.950 -17.629 1.00 18.61 180 PRO A C 1
ATOM 2907 O O . PRO A 1 180 ? -17.612 -21.433 -18.196 1.00 11.54 180 PRO A O 1
ATOM 2918 N N . GLN A 1 181 ? -16.382 -21.789 -16.323 1.00 13.21 181 GLN A N 1
ATOM 2919 C CA . GLN A 1 181 ? -17.307 -20.990 -15.479 1.00 13.49 181 GLN A CA 1
ATOM 2920 C C . GLN A 1 181 ? -17.271 -19.481 -15.845 1.00 7.17 181 GLN A C 1
ATOM 2921 O O . GLN A 1 181 ? -18.305 -18.790 -15.751 1.00 12.78 181 GLN A O 1
ATOM 2935 N N . VAL A 1 182 ? -16.123 -18.999 -16.349 1.00 7.26 182 VAL A N 1
ATOM 2936 C CA . VAL A 1 182 ? -15.989 -17.621 -16.806 1.00 8.56 182 VAL A CA 1
ATOM 2937 C C . VAL A 1 182 ? -16.592 -17.429 -18.209 1.00 9.97 182 VAL A C 1
ATOM 2938 O O . VAL A 1 182 ? -17.294 -16.459 -18.463 1.00 9.57 182 VAL A O 1
ATOM 2951 N N . ASP A 1 183 ? -16.273 -18.325 -19.133 1.00 11.23 183 ASP A N 1
ATOM 2952 C CA . ASP A 1 183 ? -16.924 -18.271 -20.447 1.00 17.11 183 ASP A CA 1
ATOM 2953 C C . ASP A 1 183 ? -18.460 -18.289 -20.313 1.00 6.30 183 ASP A C 1
ATOM 2954 O O . ASP A 1 183 ? -19.166 -17.524 -20.987 1.00 12.28 183 ASP A O 1
ATOM 2963 N N . SER A 1 184 ? -18.957 -19.185 -19.459 1.00 9.58 184 SER A N 1
ATOM 2964 C CA . SER A 1 184 ? -20.387 -19.227 -19.163 1.00 11.87 184 SER A CA 1
ATOM 2965 C C . SER A 1 184 ? -20.891 -17.891 -18.679 1.00 12.09 184 SER A C 1
ATOM 2966 O O . SER A 1 184 ? -21.956 -17.405 -19.162 1.00 10.93 184 SER A O 1
ATOM 2974 N N . PHE A 1 185 ? -20.181 -17.306 -17.693 1.00 6.99 185 PHE A N 1
ATOM 2975 C CA . PHE A 1 185 ? -20.600 -15.988 -17.200 1.00 4.31 185 PHE A CA 1
ATOM 2976 C C . PHE A 1 185 ? -20.656 -14.913 -18.294 1.00 3.35 185 PHE A C 1
ATOM 2977 O O . PHE A 1 185 ? -21.632 -14.144 -18.398 1.00 7.55 185 PHE A O 1
ATOM 2994 N N . VAL A 1 186 ? -19.605 -14.832 -19.096 1.00 4.75 186 VAL A N 1
ATOM 2995 C CA . VAL A 1 186 ? -19.530 -13.809 -20.106 1.00 8.43 186 VAL A CA 1
ATOM 2996 C C . VAL A 1 186 ? -20.638 -13.975 -21.205 1.00 11.40 186 VAL A C 1
ATOM 2997 O O . VAL A 1 186 ? -21.265 -12.964 -21.642 1.00 7.98 186 VAL A O 1
ATOM 3010 N N . ASN A 1 187 ? -20.874 -15.234 -21.628 1.00 9.56 187 ASN A N 1
ATOM 3011 C CA . ASN A 1 187 ? -21.963 -15.503 -22.586 1.00 11.66 187 ASN A CA 1
ATOM 3012 C C . ASN A 1 187 ? -23.356 -15.141 -22.013 1.00 10.92 187 ASN A C 1
ATOM 3013 O O . ASN A 1 187 ? -24.273 -14.528 -22.677 1.00 9.35 187 ASN A O 1
ATOM 3024 N N . LEU A 1 188 ? -23.524 -15.501 -20.747 1.00 9.47 188 LEU A N 1
ATOM 3025 C CA . LEU A 1 188 ? -24.793 -15.189 -20.115 1.00 8.57 188 LEU A CA 1
ATOM 3026 C C . LEU A 1 188 ? -24.991 -13.676 -20.044 1.00 14.38 188 LEU A C 1
ATOM 3027 O O . LEU A 1 188 ? -26.084 -13.164 -20.329 1.00 8.65 188 LEU A O 1
ATOM 3043 N N . MET A 1 189 ? -23.949 -12.952 -19.628 1.00 14.87 189 MET A N 1
ATOM 3044 C CA . MET A 1 189 ? -24.056 -11.483 -19.579 1.00 8.44 189 MET A CA 1
ATOM 3045 C C . MET A 1 189 ? -24.354 -10.863 -20.951 1.00 5.06 189 MET A C 1
ATOM 3046 O O . MET A 1 189 ? -25.083 -9.891 -20.994 1.00 11.72 189 MET A O 1
ATOM 3060 N N . ALA A 1 190 ? -23.736 -11.353 -22.030 1.00 11.33 190 ALA A N 1
ATOM 3061 C CA . ALA A 1 190 ? -24.079 -10.862 -23.367 1.00 16.33 190 ALA A CA 1
ATOM 3062 C C . ALA A 1 190 ? -25.582 -11.044 -23.709 1.00 12.61 190 ALA A C 1
ATOM 3063 O O . ALA A 1 190 ? -26.171 -10.142 -24.291 1.00 10.77 190 ALA A O 1
ATOM 3070 N N . SER A 1 191 ? -26.188 -12.172 -23.347 1.00 8.08 191 SER A N 1
ATOM 3071 C CA . SER A 1 191 ? -27.663 -12.251 -23.520 1.00 9.48 191 SER A CA 1
ATOM 3072 C C . SER A 1 191 ? -28.454 -11.361 -22.542 1.00 11.76 191 SER A C 1
ATOM 3073 O O . SER A 1 191 ? -29.416 -10.712 -22.941 1.00 6.53 191 SER A O 1
ATOM 3081 N N . PHE A 1 192 ? -28.020 -11.297 -21.291 1.00 7.92 192 PHE A N 1
ATOM 3082 C CA . PHE A 1 192 ? -28.729 -10.521 -20.280 1.00 6.32 192 PHE A CA 1
ATOM 3083 C C . PHE A 1 192 ? -28.905 -9.066 -20.668 1.00 7.37 192 PHE A C 1
ATOM 3084 O O . PHE A 1 192 ? -29.946 -8.486 -20.420 1.00 8.24 192 PHE A O 1
ATOM 3101 N N . VAL A 1 193 ? -27.869 -8.461 -21.240 1.00 9.32 193 VAL A N 1
ATOM 3102 C CA . VAL A 1 193 ? -27.918 -7.025 -21.522 1.00 11.62 193 VAL A CA 1
ATOM 3103 C C . VAL A 1 193 ? -28.696 -6.694 -22.813 1.00 18.50 193 VAL A C 1
ATOM 3104 O O . VAL A 1 193 ? -29.019 -5.543 -23.031 1.00 12.32 193 VAL A O 1
ATOM 3117 N N . GLU A 1 194 ? -29.048 -7.685 -23.637 1.00 12.19 194 GLU A N 1
ATOM 3118 C CA . GLU A 1 194 ? -29.921 -7.423 -24.793 1.00 9.60 194 GLU A CA 1
ATOM 3119 C C . GLU A 1 194 ? -31.335 -7.250 -24.278 1.00 13.49 194 GLU A C 1
ATOM 3120 O O . GLU A 1 194 ? -31.729 -7.876 -23.301 1.00 9.97 194 GLU A O 1
ATOM 3132 N N . GLN A 1 195 ? -32.062 -6.317 -24.876 1.00 24.16 195 GLN A N 1
ATOM 3133 C CA . GLN A 1 195 ? -33.478 -6.102 -24.559 1.00 41.45 195 GLN A CA 1
ATOM 3134 C C . GLN A 1 195 ? -34.423 -6.630 -25.684 1.00 23.75 195 GLN A C 1
ATOM 3135 O O . GLN A 1 195 ? -34.213 -6.310 -26.848 1.00 17.98 195 GLN A O 1
ATOM 3149 N N . PRO A 1 196 ? -35.479 -7.393 -25.347 1.00 20.21 196 PRO A N 1
ATOM 3150 C CA . PRO A 1 196 ? -36.550 -7.426 -26.361 1.00 35.20 196 PRO A CA 1
ATOM 3151 C C . PRO A 1 196 ? -37.334 -6.101 -26.388 1.00 20.57 196 PRO A C 1
ATOM 3152 O O . PRO A 1 196 ? -37.343 -5.404 -27.409 1.00 46.16 196 PRO A O 1
ATOM 3163 N N . GLY B 1 1 ? -16.058 25.192 8.166 1.00 20.27 1 GLY B N 1
ATOM 3164 C CA . GLY B 1 1 ? -14.993 24.253 7.648 1.00 18.16 1 GLY B CA 1
ATOM 3165 C C . GLY B 1 1 ? -15.518 22.975 6.993 1.00 10.54 1 GLY B C 1
ATOM 3166 O O . GLY B 1 1 ? -16.643 22.927 6.488 1.00 16.29 1 GLY B O 1
ATOM 3172 N N . THR B 1 2 ? -14.688 21.948 6.978 1.00 14.98 2 THR B N 1
ATOM 3173 C CA . THR B 1 2 ? -15.007 20.693 6.305 1.00 15.76 2 THR B CA 1
ATOM 3174 C C . THR B 1 2 ? -14.849 19.572 7.291 1.00 13.82 2 THR B C 1
ATOM 3175 O O . THR B 1 2 ? -13.929 19.570 8.107 1.00 12.95 2 THR B O 1
ATOM 3186 N N . ILE B 1 3 ? -15.750 18.609 7.202 1.00 11.07 3 ILE B N 1
ATOM 3187 C CA . ILE B 1 3 ? -15.597 17.382 7.926 1.00 9.67 3 ILE B CA 1
ATOM 3188 C C . ILE B 1 3 ? -15.570 16.210 6.945 1.00 8.14 3 ILE B C 1
ATOM 3189 O O . ILE B 1 3 ? -16.377 16.111 6.007 1.00 6.80 3 ILE B O 1
ATOM 3205 N N . SER B 1 4 ? -14.627 15.322 7.200 1.00 9.46 4 SER B N 1
ATOM 3206 C CA . SER B 1 4 ? -14.405 14.151 6.373 1.00 10.24 4 SER B CA 1
ATOM 3207 C C . SER B 1 4 ? -14.699 12.919 7.185 1.00 8.66 4 SER B C 1
ATOM 3208 O O . SER B 1 4 ? -14.067 12.674 8.218 1.00 8.56 4 SER B O 1
ATOM 3216 N N . ILE B 1 5 ? -15.673 12.157 6.699 1.00 3.72 5 ILE B N 1
ATOM 3217 C CA . ILE B 1 5 ? -16.197 10.974 7.367 1.00 6.78 5 ILE B CA 1
ATOM 3218 C C . ILE B 1 5 ? -15.914 9.765 6.531 1.00 6.66 5 ILE B C 1
ATOM 3219 O O . ILE B 1 5 ? -16.194 9.752 5.339 1.00 9.73 5 ILE B O 1
ATOM 3235 N N . GLY B 1 6 ? -15.372 8.742 7.157 1.00 9.96 6 GLY B N 1
ATOM 3236 C CA . GLY B 1 6 ? -15.219 7.459 6.499 1.00 14.32 6 GLY B CA 1
ATOM 3237 C C . GLY B 1 6 ? -16.127 6.423 7.104 1.00 11.86 6 GLY B C 1
ATOM 3238 O O . GLY B 1 6 ? -16.218 6.324 8.313 1.00 16.34 6 GLY B O 1
ATOM 3242 N N . CYS B 1 7 ? -16.853 5.670 6.279 1.00 8.84 7 CYS B N 1
ATOM 3243 C CA . CYS B 1 7 ? -17.759 4.687 6.833 1.00 12.02 7 CYS B CA 1
ATOM 3244 C C . CYS B 1 7 ? -17.928 3.507 5.906 1.00 12.65 7 CYS B C 1
ATOM 3245 O O . CYS B 1 7 ? -17.635 3.593 4.714 1.00 14.99 7 CYS B O 1
ATOM 3253 N N . SER B 1 8 ? -18.410 2.417 6.465 1.00 14.31 8 SER B N 1
ATOM 3254 C CA . SER B 1 8 ? -18.782 1.269 5.661 1.00 22.87 8 SER B CA 1
ATOM 3255 C C . SER B 1 8 ? -20.011 1.562 4.822 1.00 25.16 8 SER B C 1
ATOM 3256 O O . SER B 1 8 ? -20.717 2.559 5.024 1.00 16.45 8 SER B O 1
ATOM 3264 N N . SER B 1 9 ? -20.266 0.673 3.873 1.00 17.86 9 SER B N 1
ATOM 3265 C CA . SER B 1 9 ? -21.379 0.822 2.948 1.00 19.03 9 SER B CA 1
ATOM 3266 C C . SER B 1 9 ? -22.713 0.793 3.691 1.00 9.51 9 SER B C 1
ATOM 3267 O O . SER B 1 9 ? -23.658 1.572 3.428 1.00 13.14 9 SER B O 1
ATOM 3275 N N . LEU B 1 10 ? -22.811 -0.190 4.584 1.00 8.61 10 LEU B N 1
ATOM 3276 C CA . LEU B 1 10 ? -24.030 -0.355 5.373 1.00 12.12 10 LEU B CA 1
ATOM 3277 C C . LEU B 1 10 ? -24.427 0.944 6.133 1.00 8.31 10 LEU B C 1
ATOM 3278 O O . LEU B 1 10 ? -25.594 1.384 6.146 1.00 10.98 10 LEU B O 1
ATOM 3294 N N . ILE B 1 11 ? -23.433 1.536 6.776 1.00 9.31 11 ILE B N 1
ATOM 3295 C CA . ILE B 1 11 ? -23.607 2.775 7.540 1.00 10.43 11 ILE B CA 1
ATOM 3296 C C . ILE B 1 11 ? -24.000 3.947 6.629 1.00 13.10 11 ILE B C 1
ATOM 3297 O O . ILE B 1 11 ? -24.913 4.730 6.959 1.00 10.50 11 ILE B O 1
ATOM 3313 N N . GLY B 1 12 ? -23.320 4.048 5.487 1.00 9.91 12 GLY B N 1
ATOM 3314 C CA . GLY B 1 12 ? -23.576 5.078 4.502 1.00 6.44 12 GLY B CA 1
ATOM 3315 C C . GLY B 1 12 ? -24.989 4.981 4.004 1.00 8.99 12 GLY B C 1
ATOM 3316 O O . GLY B 1 12 ? -25.617 6.000 3.718 1.00 13.64 12 GLY B O 1
ATOM 3320 N N . GLN B 1 13 ? -25.514 3.778 3.891 1.00 8.32 13 GLN B N 1
ATOM 3321 C CA . GLN B 1 13 ? -26.883 3.674 3.404 1.00 14.81 13 GLN B CA 1
ATOM 3322 C C . GLN B 1 13 ? -27.988 3.654 4.452 1.00 20.41 13 GLN B C 1
ATOM 3323 O O . GLN B 1 13 ? -29.139 3.825 4.086 1.00 21.19 13 GLN B O 1
ATOM 3337 N N . THR B 1 14 ? -27.672 3.361 5.708 1.00 11.67 14 THR B N 1
ATOM 3338 C CA . THR B 1 14 ? -28.713 3.307 6.731 1.00 11.61 14 THR B CA 1
ATOM 3339 C C . THR B 1 14 ? -28.650 4.292 7.916 1.00 17.61 14 THR B C 1
ATOM 3340 O O . THR B 1 14 ? -29.676 4.652 8.439 1.00 39.53 14 THR B O 1
ATOM 3351 N N . LEU B 1 15 ? -27.459 4.653 8.384 1.00 19.03 15 LEU B N 1
ATOM 3352 C CA . LEU B 1 15 ? -27.334 5.508 9.564 1.00 18.92 15 LEU B CA 1
ATOM 3353 C C . LEU B 1 15 ? -27.002 6.924 9.155 1.00 15.04 15 LEU B C 1
ATOM 3354 O O . LEU B 1 15 ? -27.659 7.867 9.594 1.00 11.40 15 LEU B O 1
ATOM 3370 N N . LEU B 1 16 ? -25.990 7.079 8.311 1.00 10.79 16 LEU B N 1
ATOM 3371 C CA . LEU B 1 16 ? -25.469 8.385 8.036 1.00 12.96 16 LEU B CA 1
ATOM 3372 C C . LEU B 1 16 ? -26.431 9.385 7.370 1.00 7.77 16 LEU B C 1
ATOM 3373 O O . LEU B 1 16 ? -26.351 10.566 7.652 1.00 12.86 16 LEU B O 1
ATOM 3389 N N . PRO B 1 17 ? -27.321 8.950 6.474 1.00 10.30 17 PRO B N 1
ATOM 3390 C CA . PRO B 1 17 ? -28.229 9.930 5.849 1.00 15.54 17 PRO B CA 1
ATOM 3391 C C . PRO B 1 17 ? -29.143 10.630 6.863 1.00 12.39 17 PRO B C 1
ATOM 3392 O O . PRO B 1 17 ? -29.346 11.845 6.794 1.00 10.70 17 PRO B O 1
ATOM 3403 N N . GLU B 1 18 ? -29.663 9.869 7.824 1.00 11.64 18 GLU B N 1
ATOM 3404 C CA . GLU B 1 18 ? -30.491 10.485 8.870 1.00 15.05 18 GLU B CA 1
ATOM 3405 C C . GLU B 1 18 ? -29.646 11.390 9.784 1.00 13.81 18 GLU B C 1
ATOM 3406 O O . GLU B 1 18 ? -30.075 12.500 10.100 1.00 13.87 18 GLU B O 1
ATOM 3418 N N . VAL B 1 19 ? -28.444 10.936 10.182 1.00 7.99 19 VAL B N 1
ATOM 3419 C CA . VAL B 1 19 ? -27.518 11.800 10.933 1.00 11.50 19 VAL B CA 1
ATOM 3420 C C . VAL B 1 19 ? -27.231 13.114 10.184 1.00 9.98 19 VAL B C 1
ATOM 3421 O O . VAL B 1 19 ? -27.324 14.224 10.741 1.00 6.44 19 VAL B O 1
ATOM 3434 N N . LEU B 1 20 ? -26.878 13.018 8.908 1.00 7.00 20 LEU B N 1
ATOM 3435 C CA . LEU B 1 20 ? -26.499 14.206 8.177 1.00 7.20 20 LEU B CA 1
ATOM 3436 C C . LEU B 1 20 ? -27.682 15.129 7.841 1.00 11.29 20 LEU B C 1
ATOM 3437 O O . LEU B 1 20 ? -27.486 16.327 7.645 1.00 8.75 20 LEU B O 1
ATOM 3453 N N . SER B 1 21 ? -28.896 14.581 7.721 1.00 11.02 21 SER B N 1
ATOM 3454 C CA . SER B 1 21 ? -30.065 15.468 7.640 1.00 18.62 21 SER B CA 1
ATOM 3455 C C . SER B 1 21 ? -30.118 16.492 8.820 1.00 11.61 21 SER B C 1
ATOM 3456 O O . SER B 1 21 ? -30.263 17.742 8.654 1.00 12.86 21 SER B O 1
ATOM 3464 N N . LEU B 1 22 ? -29.948 15.927 10.014 1.00 11.07 22 LEU B N 1
ATOM 3465 C CA . LEU B 1 22 ? -29.865 16.702 11.262 1.00 20.23 22 LEU B CA 1
ATOM 3466 C C . LEU B 1 22 ? -28.635 17.618 11.292 1.00 8.95 22 LEU B C 1
ATOM 3467 O O . LEU B 1 22 ? -28.715 18.823 11.614 1.00 7.19 22 LEU B O 1
ATOM 3483 N N . TYR B 1 23 ? -27.488 17.033 10.932 1.00 8.27 23 TYR B N 1
ATOM 3484 C CA . TYR B 1 23 ? -26.234 17.749 11.037 1.00 12.34 23 TYR B CA 1
ATOM 3485 C C . TYR B 1 23 ? -26.244 18.943 10.114 1.00 9.79 23 TYR B C 1
ATOM 3486 O O . TYR B 1 23 ? -25.836 20.056 10.498 1.00 9.10 23 TYR B O 1
ATOM 3504 N N . ASN B 1 24 ? -26.738 18.725 8.912 1.00 6.69 24 ASN B N 1
ATOM 3505 C CA . ASN B 1 24 ? -26.700 19.787 7.926 1.00 10.15 24 ASN B CA 1
ATOM 3506 C C . ASN B 1 24 ? -27.757 20.855 8.253 1.00 14.66 24 ASN B C 1
ATOM 3507 O O . ASN B 1 24 ? -27.487 22.046 8.021 1.00 12.04 24 ASN B O 1
ATOM 3518 N N . ALA B 1 25 ? -28.924 20.445 8.780 1.00 12.83 25 ALA B N 1
ATOM 3519 C CA . ALA B 1 25 ? -29.890 21.436 9.291 1.00 15.64 25 ALA B CA 1
ATOM 3520 C C . ALA B 1 25 ? -29.274 22.320 10.402 1.00 19.46 25 ALA B C 1
ATOM 3521 O O . ALA B 1 25 ? -29.382 23.537 10.355 1.00 15.51 25 ALA B O 1
ATOM 3528 N N . GLN B 1 26 ? -28.595 21.714 11.368 1.00 13.57 26 GLN B N 1
ATOM 3529 C CA . GLN B 1 26 ? -27.990 22.503 12.433 1.00 13.58 26 GLN B CA 1
ATOM 3530 C C . GLN B 1 26 ? -26.722 23.268 12.069 1.00 23.07 26 GLN B C 1
ATOM 3531 O O . GLN B 1 26 ? -26.475 24.304 12.664 1.00 13.64 26 GLN B O 1
ATOM 3545 N N . PHE B 1 27 ? -25.906 22.768 11.134 1.00 12.24 27 PHE B N 1
ATOM 3546 C CA . PHE B 1 27 ? -24.627 23.375 10.822 1.00 11.06 27 PHE B CA 1
ATOM 3547 C C . PHE B 1 27 ? -24.499 23.506 9.314 1.00 14.71 27 PHE B C 1
ATOM 3548 O O . PHE B 1 27 ? -23.671 22.821 8.675 1.00 15.42 27 PHE B O 1
ATOM 3565 N N . PRO B 1 28 ? -25.295 24.421 8.720 1.00 14.97 28 PRO B N 1
ATOM 3566 C CA . PRO B 1 28 ? -25.404 24.450 7.260 1.00 14.12 28 PRO B CA 1
ATOM 3567 C C . PRO B 1 28 ? -24.157 24.974 6.544 1.00 17.27 28 PRO B C 1
ATOM 3568 O O . PRO B 1 28 ? -24.054 24.756 5.337 1.00 22.08 28 PRO B O 1
ATOM 3579 N N . ASN B 1 29 ? -23.212 25.557 7.273 1.00 16.78 29 ASN B N 1
ATOM 3580 C CA . ASN B 1 29 ? -21.993 26.083 6.676 1.00 20.09 29 ASN B CA 1
ATOM 3581 C C . ASN B 1 29 ? -20.801 25.100 6.689 1.00 21.24 29 ASN B C 1
ATOM 3582 O O . ASN B 1 29 ? -19.706 25.451 6.271 1.00 17.84 29 ASN B O 1
ATOM 3593 N N . VAL B 1 30 ? -21.000 23.885 7.192 1.00 14.78 30 VAL B N 1
ATOM 3594 C CA . VAL B 1 30 ? -19.966 22.873 7.146 1.00 11.32 30 VAL B CA 1
ATOM 3595 C C . VAL B 1 30 ? -20.058 22.112 5.831 1.00 14.10 30 VAL B C 1
ATOM 3596 O O . VAL B 1 30 ? -21.141 21.654 5.429 1.00 13.12 30 VAL B O 1
ATOM 3609 N N . GLU B 1 31 ? -18.914 21.951 5.168 1.00 15.86 31 GLU B N 1
ATOM 3610 C CA . GLU B 1 31 ? -18.845 21.075 4.006 1.00 15.71 31 GLU B CA 1
ATOM 3611 C C . GLU B 1 31 ? -18.586 19.679 4.493 1.00 8.77 31 GLU B C 1
ATOM 3612 O O . GLU B 1 31 ? -17.809 19.459 5.401 1.00 11.55 31 GLU B O 1
ATOM 3624 N N . ILE B 1 32 ? -19.315 18.730 3.928 1.00 9.11 32 ILE B N 1
ATOM 3625 C CA . ILE B 1 32 ? -19.255 17.347 4.383 1.00 11.78 32 ILE B CA 1
ATOM 3626 C C . ILE B 1 32 ? -18.713 16.497 3.254 1.00 14.61 32 ILE B C 1
ATOM 3627 O O . ILE B 1 32 ? -19.209 16.577 2.123 1.00 15.86 32 ILE B O 1
ATOM 3643 N N . GLN B 1 33 ? -17.694 15.707 3.557 1.00 7.31 33 GLN B N 1
ATOM 3644 C CA . GLN B 1 33 ? -17.123 14.755 2.604 1.00 13.31 33 GLN B CA 1
ATOM 3645 C C . GLN B 1 33 ? -17.285 13.373 3.178 1.00 9.17 33 GLN B C 1
ATOM 3646 O O . GLN B 1 33 ? -16.847 13.073 4.307 1.00 12.36 33 GLN B O 1
ATOM 3660 N N . VAL B 1 34 ? -17.964 12.525 2.415 1.00 8.11 34 VAL B N 1
ATOM 3661 C CA . VAL B 1 34 ? -18.225 11.165 2.845 1.00 8.03 34 VAL B CA 1
ATOM 3662 C C . VAL B 1 34 ? -17.513 10.175 1.929 1.00 14.42 34 VAL B C 1
ATOM 3663 O O . VAL B 1 34 ? -17.698 10.209 0.723 1.00 11.22 34 VAL B O 1
ATOM 3676 N N . GLN B 1 35 ? -16.685 9.320 2.510 1.00 9.87 35 GLN B N 1
ATOM 3677 C CA . GLN B 1 35 ? -16.086 8.237 1.752 1.00 17.49 35 GLN B CA 1
ATOM 3678 C C . GLN B 1 35 ? -16.569 6.951 2.333 1.00 19.99 35 GLN B C 1
ATOM 3679 O O . GLN B 1 35 ? -16.503 6.690 3.529 1.00 14.98 35 GLN B O 1
ATOM 3693 N N . VAL B 1 36 ? -17.084 6.151 1.434 1.00 13.29 36 VAL B N 1
ATOM 3694 C CA . VAL B 1 36 ? -17.740 4.909 1.753 1.00 13.75 36 VAL B CA 1
ATOM 3695 C C . VAL B 1 36 ? -16.911 3.811 1.142 1.00 30.40 36 VAL B C 1
ATOM 3696 O O . VAL B 1 36 ? -16.585 3.849 -0.046 1.00 33.74 36 VAL B O 1
ATOM 3709 N N . GLY B 1 37 ? -16.566 2.821 1.927 1.00 23.88 37 GLY B N 1
ATOM 3710 C CA . GLY B 1 37 ? -15.778 1.745 1.393 1.00 39.86 37 GLY B CA 1
ATOM 3711 C C . GLY B 1 37 ? -15.888 0.517 2.247 1.00 35.90 37 GLY B C 1
ATOM 3712 O O . GLY B 1 37 ? -16.598 0.496 3.239 1.00 23.49 37 GLY B O 1
ATOM 3716 N N . SER B 1 38 ? -15.199 -0.529 1.814 1.00 43.13 38 SER B N 1
ATOM 3717 C CA . SER B 1 38 ? -14.973 -1.699 2.636 1.00 46.54 38 SER B CA 1
ATOM 3718 C C . SER B 1 38 ? -14.381 -1.247 3.966 1.00 27.98 38 SER B C 1
ATOM 3719 O O . SER B 1 38 ? -13.513 -0.365 4.003 1.00 31.38 38 SER B O 1
ATOM 3727 N N . THR B 1 39 ? -14.839 -1.845 5.049 1.00 21.76 39 THR B N 1
ATOM 3728 C CA . THR B 1 39 ? -14.276 -1.555 6.360 1.00 32.39 39 THR B CA 1
ATOM 3729 C C . THR B 1 39 ? -12.763 -1.559 6.381 1.00 37.92 39 THR B C 1
ATOM 3730 O O . THR B 1 39 ? -12.155 -0.640 6.923 1.00 28.03 39 THR B O 1
ATOM 3741 N N . GLU B 1 40 ? -12.172 -2.594 5.778 1.00 28.43 40 GLU B N 1
ATOM 3742 C CA . GLU B 1 40 ? -10.739 -2.741 5.738 1.00 26.38 40 GLU B CA 1
ATOM 3743 C C . GLU B 1 40 ? -10.108 -1.523 5.079 1.00 29.58 40 GLU B C 1
ATOM 3744 O O . GLU B 1 40 ? -9.173 -0.932 5.634 1.00 29.28 40 GLU B O 1
ATOM 3756 N N . GLN B 1 41 ? -10.640 -1.124 3.927 1.00 32.47 41 GLN B N 1
ATOM 3757 C CA . GLN B 1 41 ? -10.128 0.059 3.262 1.00 40.50 41 GLN B CA 1
ATOM 3758 C C . GLN B 1 41 ? -10.302 1.299 4.154 1.00 36.18 41 GLN B C 1
ATOM 3759 O O . GLN B 1 41 ? -9.395 2.125 4.256 1.00 37.24 41 GLN B O 1
ATOM 3773 N N . ILE B 1 42 ? -11.462 1.426 4.789 1.00 27.56 42 ILE B N 1
ATOM 3774 C CA . ILE B 1 42 ? -11.723 2.572 5.666 1.00 27.19 42 ILE B CA 1
ATOM 3775 C C . ILE B 1 42 ? -10.670 2.651 6.774 1.00 21.92 42 ILE B C 1
ATOM 3776 O O . ILE B 1 42 ? -10.029 3.692 6.965 1.00 19.85 42 ILE B O 1
ATOM 3792 N N . LYS B 1 43 ? -10.500 1.556 7.505 1.00 24.56 43 LYS B N 1
ATOM 3793 C CA . LYS B 1 43 ? -9.529 1.504 8.602 1.00 30.47 43 LYS B CA 1
ATOM 3794 C C . LYS B 1 43 ? -8.123 1.783 8.094 1.00 40.88 43 LYS B C 1
ATOM 3795 O O . LYS B 1 43 ? -7.383 2.558 8.697 1.00 32.05 43 LYS B O 1
ATOM 3814 N N . ALA B 1 44 ? -7.755 1.179 6.967 1.00 41.57 44 ALA B N 1
ATOM 3815 C CA . ALA B 1 44 ? -6.431 1.438 6.402 1.00 37.25 44 ALA B CA 1
ATOM 3816 C C . ALA B 1 44 ? -6.207 2.925 6.124 1.00 34.43 44 ALA B C 1
ATOM 3817 O O . ALA B 1 44 ? -5.135 3.448 6.388 1.00 46.26 44 ALA B O 1
ATOM 3824 N N . ASN B 1 45 ? -7.230 3.605 5.608 1.00 28.26 45 ASN B N 1
ATOM 3825 C CA . ASN B 1 45 ? -7.103 4.998 5.163 1.00 35.82 45 ASN B CA 1
ATOM 3826 C C . ASN B 1 45 ? -7.514 6.055 6.198 1.00 23.69 45 ASN B C 1
ATOM 3827 O O . ASN B 1 45 ? -7.812 7.204 5.844 1.00 24.54 45 ASN B O 1
ATOM 3838 N N . HIS B 1 46 ? -7.461 5.678 7.467 1.00 27.87 46 HIS B N 1
ATOM 3839 C CA . HIS B 1 46 ? -7.991 6.499 8.559 1.00 40.33 46 HIS B CA 1
ATOM 3840 C C . HIS B 1 46 ? -7.444 7.934 8.580 1.00 39.04 46 HIS B C 1
ATOM 3841 O O . HIS B 1 46 ? -8.101 8.825 9.103 1.00 29.13 46 HIS B O 1
ATOM 3854 N N . ARG B 1 47 ? -6.284 8.175 7.971 1.00 26.24 47 ARG B N 1
ATOM 3855 C CA . ARG B 1 47 ? -5.685 9.515 7.988 1.00 30.44 47 ARG B CA 1
ATOM 3856 C C . ARG B 1 47 ? -6.386 10.463 7.017 1.00 24.59 47 ARG B C 1
ATOM 3857 O O . ARG B 1 47 ? -6.169 11.680 7.036 1.00 24.44 47 ARG B O 1
ATOM 3878 N N . ASP B 1 48 ? -7.236 9.894 6.170 1.00 16.66 48 ASP B N 1
ATOM 3879 C CA . ASP B 1 48 ? -8.085 10.679 5.279 1.00 19.13 48 ASP B CA 1
ATOM 3880 C C . ASP B 1 48 ? -9.343 11.242 5.969 1.00 19.11 48 ASP B C 1
ATOM 3881 O O . ASP B 1 48 ? -10.000 12.136 5.420 1.00 15.98 48 ASP B O 1
ATOM 3890 N N . TYR B 1 49 ? -9.654 10.725 7.154 1.00 16.42 49 TYR B N 1
ATOM 3891 C CA . TYR B 1 49 ? -10.898 11.068 7.862 1.00 18.93 49 TYR B CA 1
ATOM 3892 C C . TYR B 1 49 ? -10.696 11.682 9.246 1.00 20.73 49 TYR B C 1
ATOM 3893 O O . TYR B 1 49 ? -9.822 11.257 10.001 1.00 17.31 49 TYR B O 1
ATOM 3911 N N . HIS B 1 50 ? -11.560 12.642 9.588 1.00 14.36 50 HIS B N 1
ATOM 3912 C CA . HIS B 1 50 ? -11.702 13.128 10.970 1.00 12.10 50 HIS B CA 1
ATOM 3913 C C . HIS B 1 50 ? -12.408 12.109 11.869 1.00 11.44 50 HIS B C 1
ATOM 3914 O O . HIS B 1 50 ? -12.073 11.958 13.047 1.00 9.43 50 HIS B O 1
ATOM 3927 N N A VAL B 1 51 ? -13.386 11.415 11.295 0.65 9.97 51 VAL B N 1
ATOM 3928 N N B VAL B 1 51 ? -13.412 11.436 11.320 0.35 10.05 51 VAL B N 1
ATOM 3929 C CA A VAL B 1 51 ? -14.202 10.454 12.022 0.65 11.56 51 VAL B CA 1
ATOM 3930 C CA B VAL B 1 51 ? -14.159 10.435 12.067 0.35 11.52 51 VAL B CA 1
ATOM 3931 C C A VAL B 1 51 ? -14.477 9.237 11.141 0.65 10.16 51 VAL B C 1
ATOM 3932 C C B VAL B 1 51 ? -14.486 9.251 11.170 0.35 10.17 51 VAL B C 1
ATOM 3933 O O A VAL B 1 51 ? -14.712 9.371 9.945 0.65 9.06 51 VAL B O 1
ATOM 3934 O O B VAL B 1 51 ? -14.751 9.421 9.989 0.35 9.12 51 VAL B O 1
ATOM 3959 N N . MET B 1 52 ? -14.475 8.059 11.754 1.00 9.50 52 MET B N 1
ATOM 3960 C CA . MET B 1 52 ? -14.840 6.845 11.054 1.00 13.47 52 MET B CA 1
ATOM 3961 C C . MET B 1 52 ? -16.002 6.172 11.759 1.00 11.30 52 MET B C 1
ATOM 3962 O O . MET B 1 52 ? -16.105 6.216 12.983 1.00 13.87 52 MET B O 1
ATOM 3976 N N . ILE B 1 53 ? -16.885 5.559 10.986 1.00 8.44 53 ILE B N 1
ATOM 3977 C CA . ILE B 1 53 ? -17.955 4.791 11.564 1.00 7.25 53 ILE B CA 1
ATOM 3978 C C . ILE B 1 53 ? -17.983 3.420 10.910 1.00 16.61 53 ILE B C 1
ATOM 3979 O O . ILE B 1 53 ? -18.196 3.305 9.700 1.00 16.85 53 ILE B O 1
ATOM 3995 N N . THR B 1 54 ? -17.777 2.398 11.731 1.00 8.51 54 THR B N 1
ATOM 3996 C CA . THR B 1 54 ? -17.588 1.047 11.232 1.00 25.91 54 THR B CA 1
ATOM 3997 C C . THR B 1 54 ? -18.199 0.044 12.189 1.00 20.23 54 THR B C 1
ATOM 3998 O O . THR B 1 54 ? -18.546 0.372 13.332 1.00 16.78 54 THR B O 1
ATOM 4009 N N . ARG B 1 55 ? -18.326 -1.188 11.700 1.00 14.93 55 ARG B N 1
ATOM 4010 C CA . ARG B 1 55 ? -18.915 -2.270 12.482 1.00 12.92 55 ARG B CA 1
ATOM 4011 C C . ARG B 1 55 ? -17.858 -3.307 12.770 1.00 25.55 55 ARG B C 1
ATOM 4012 O O . ARG B 1 55 ? -16.950 -3.498 11.966 1.00 17.29 55 ARG B O 1
ATOM 4033 N N . GLY B 1 56 ? -18.014 -3.991 13.897 1.00 19.90 56 GLY B N 1
ATOM 4034 C CA . GLY B 1 56 ? -17.103 -5.036 14.315 1.00 25.61 56 GLY B CA 1
ATOM 4035 C C . GLY B 1 56 ? -16.469 -4.708 15.659 1.00 26.47 56 GLY B C 1
ATOM 4036 O O . GLY B 1 56 ? -17.132 -4.710 16.694 1.00 27.30 56 GLY B O 1
ATOM 4040 N N . ASN B 1 57 ? -15.173 -4.425 15.620 1.00 28.01 57 ASN B N 1
ATOM 4041 C CA . ASN B 1 57 ? -14.386 -4.154 16.806 1.00 38.40 57 ASN B CA 1
ATOM 4042 C C . ASN B 1 57 ? -13.976 -2.701 16.862 1.00 30.95 57 ASN B C 1
ATOM 4043 O O . ASN B 1 57 ? -14.054 -1.973 15.864 1.00 32.72 57 ASN B O 1
ATOM 4054 N N . LYS B 1 58 ? -13.491 -2.300 18.024 1.00 24.73 58 LYS B N 1
ATOM 4055 C CA . LYS B 1 58 ? -12.863 -1.010 18.179 1.00 31.66 58 LYS B CA 1
ATOM 4056 C C . LYS B 1 58 ? -11.579 -0.918 17.363 1.00 43.11 58 LYS B C 1
ATOM 4057 O O . LYS B 1 58 ? -10.944 -1.935 17.034 1.00 28.72 58 LYS B O 1
ATOM 4076 N N . VAL B 1 59 ? -11.255 0.319 16.992 1.00 23.55 59 VAL B N 1
ATOM 4077 C CA . VAL B 1 59 ? -10.048 0.661 16.257 1.00 31.86 59 VAL B CA 1
ATOM 4078 C C . VAL B 1 59 ? -8.974 0.991 17.264 1.00 31.14 59 VAL B C 1
ATOM 4079 O O . VAL B 1 59 ? -9.190 1.824 18.149 1.00 28.47 59 VAL B O 1
ATOM 4092 N N . MET B 1 60 ? -7.824 0.335 17.137 1.00 45.89 60 MET B N 1
ATOM 4093 C CA . MET B 1 60 ? -6.751 0.481 18.110 1.00 39.82 60 MET B CA 1
ATOM 4094 C C . MET B 1 60 ? -6.169 1.893 18.049 1.00 45.40 60 MET B C 1
ATOM 4095 O O . MET B 1 60 ? -6.086 2.498 16.967 1.00 44.71 60 MET B O 1
ATOM 4109 N N . ASN B 1 61 ? -5.818 2.412 19.228 1.00 35.25 61 ASN B N 1
ATOM 4110 C CA . ASN B 1 61 ? -5.179 3.723 19.395 1.00 44.94 61 ASN B CA 1
ATOM 4111 C C . ASN B 1 61 ? -6.070 4.935 19.103 1.00 50.90 61 ASN B C 1
ATOM 4112 O O . ASN B 1 61 ? -5.589 6.067 19.115 1.00 32.02 61 ASN B O 1
ATOM 4123 N N . LEU B 1 62 ? -7.355 4.705 18.852 1.00 35.34 62 LEU B N 1
ATOM 4124 C CA . LEU B 1 62 ? -8.309 5.809 18.717 1.00 36.22 62 LEU B CA 1
ATOM 4125 C C . LEU B 1 62 ? -9.300 5.763 19.867 1.00 20.66 62 LEU B C 1
ATOM 4126 O O . LEU B 1 62 ? -9.406 4.753 20.542 1.00 17.37 62 LEU B O 1
ATOM 4142 N N . ALA B 1 63 ? -9.988 6.879 20.114 1.00 18.75 63 ALA B N 1
ATOM 4143 C CA . ALA B 1 63 ? -11.204 6.856 20.909 1.00 19.05 63 ALA B CA 1
ATOM 4144 C C . ALA B 1 63 ? -12.261 6.055 20.128 1.00 18.34 63 ALA B C 1
ATOM 4145 O O . ALA B 1 63 ? -12.301 6.097 18.890 1.00 22.84 63 ALA B O 1
ATOM 4152 N N . ASN B 1 64 ? -13.088 5.313 20.852 1.00 20.12 64 ASN B N 1
ATOM 4153 C CA . ASN B 1 64 ? -14.111 4.445 20.266 1.00 25.92 64 ASN B CA 1
ATOM 4154 C C . ASN B 1 64 ? -15.395 4.590 21.056 1.00 30.16 64 ASN B C 1
ATOM 4155 O O . ASN B 1 64 ? -15.416 4.304 22.247 1.00 41.72 64 ASN B O 1
ATOM 4166 N N . THR B 1 65 ? -16.464 5.029 20.400 1.00 18.59 65 THR B N 1
ATOM 4167 C CA . THR B 1 65 ? -17.736 5.222 21.071 1.00 20.24 65 THR B CA 1
ATOM 4168 C C . THR B 1 65 ? -18.690 4.202 20.488 1.00 25.99 65 THR B C 1
ATOM 4169 O O . THR B 1 65 ? -18.943 4.176 19.269 1.00 13.15 65 THR B O 1
ATOM 4180 N N . HIS B 1 66 ? -19.221 3.365 21.366 1.00 16.52 66 HIS B N 1
ATOM 4181 C CA . HIS B 1 66 ? -20.204 2.375 20.977 1.00 24.15 66 HIS B CA 1
ATOM 4182 C C . HIS B 1 66 ? -21.513 3.071 20.606 1.00 22.66 66 HIS B C 1
ATOM 4183 O O . HIS B 1 66 ? -22.075 3.824 21.386 1.00 21.78 66 HIS B O 1
ATOM 4196 N N . LEU B 1 67 ? -21.976 2.843 19.387 1.00 15.96 67 LEU B N 1
ATOM 4197 C CA . LEU B 1 67 ? -23.191 3.473 18.924 1.00 10.41 67 LEU B CA 1
ATOM 4198 C C . LEU B 1 67 ? -24.380 2.617 19.248 1.00 20.41 67 LEU B C 1
ATOM 4199 O O . LEU B 1 67 ? -25.315 3.099 19.866 1.00 18.21 67 LEU B O 1
ATOM 4215 N N . PHE B 1 68 ? -24.353 1.355 18.839 1.00 19.93 68 PHE B N 1
ATOM 4216 C CA . PHE B 1 68 ? -25.458 0.436 19.083 1.00 16.47 68 PHE B CA 1
ATOM 4217 C C . PHE B 1 68 ? -25.073 -0.951 18.625 1.00 16.02 68 PHE B C 1
ATOM 4218 O O . PHE B 1 68 ? -24.037 -1.132 17.970 1.00 15.92 68 PHE B O 1
ATOM 4235 N N . ASN B 1 69 ? -25.926 -1.904 18.982 1.00 15.33 69 ASN B N 1
ATOM 4236 C CA . ASN B 1 69 ? -25.822 -3.291 18.581 1.00 14.06 69 ASN B CA 1
ATOM 4237 C C . ASN B 1 69 ? -26.980 -3.650 17.703 1.00 19.24 69 ASN B C 1
ATOM 4238 O O . ASN B 1 69 ? -28.072 -3.094 17.832 1.00 18.38 69 ASN B O 1
ATOM 4249 N N . ASP B 1 70 ? -26.748 -4.589 16.796 1.00 13.79 70 ASP B N 1
ATOM 4250 C CA . ASP B 1 70 ? -27.811 -5.070 15.915 1.00 17.56 70 ASP B CA 1
ATOM 4251 C C . ASP B 1 70 ? -27.943 -6.576 16.037 1.00 18.86 70 ASP B C 1
ATOM 4252 O O . ASP B 1 70 ? -26.928 -7.283 16.055 1.00 14.94 70 ASP B O 1
ATOM 4261 N N . ASP B 1 71 ? -29.192 -7.031 16.153 1.00 13.59 71 ASP B N 1
ATOM 4262 C CA . ASP B 1 71 ? -29.578 -8.427 15.972 1.00 19.95 71 ASP B CA 1
ATOM 4263 C C . ASP B 1 71 ? -29.526 -8.868 14.516 1.00 14.38 71 ASP B C 1
ATOM 4264 O O . ASP B 1 71 ? -29.524 -8.040 13.576 1.00 14.89 71 ASP B O 1
ATOM 4273 N N . HIS B 1 72 ? -29.553 -10.182 14.339 1.00 10.86 72 HIS B N 1
ATOM 4274 C CA . HIS B 1 72 ? -29.485 -10.792 13.028 1.00 13.13 72 HIS B CA 1
ATOM 4275 C C . HIS B 1 72 ? -30.617 -11.759 12.785 1.00 12.90 72 HIS B C 1
ATOM 4276 O O . HIS B 1 72 ? -31.067 -12.454 13.707 1.00 16.32 72 HIS B O 1
ATOM 4289 N N . TYR B 1 73 ? -31.079 -11.797 11.543 1.00 13.46 73 TYR B N 1
ATOM 4290 C CA . TYR B 1 73 ? -32.142 -12.715 11.121 1.00 11.81 73 TYR B CA 1
ATOM 4291 C C . TYR B 1 73 ? -31.794 -13.559 9.895 1.00 15.09 73 TYR B C 1
ATOM 4292 O O . TYR B 1 73 ? -31.243 -13.055 8.924 1.00 12.08 73 TYR B O 1
ATOM 4310 N N . PHE B 1 74 ? -32.086 -14.858 9.991 1.00 11.99 74 PHE B N 1
ATOM 4311 C CA . PHE B 1 74 ? -32.065 -15.790 8.880 1.00 10.96 74 PHE B CA 1
ATOM 4312 C C . PHE B 1 74 ? -33.318 -15.550 8.030 1.00 22.14 74 PHE B C 1
ATOM 4313 O O . PHE B 1 74 ? -34.447 -15.468 8.550 1.00 19.88 74 PHE B O 1
ATOM 4330 N N . ILE B 1 75 ? -33.118 -15.380 6.730 1.00 13.55 75 ILE B N 1
ATOM 4331 C CA . ILE B 1 75 ? -34.201 -14.971 5.855 1.00 10.87 75 ILE B CA 1
ATOM 4332 C C . ILE B 1 75 ? -34.268 -15.863 4.672 1.00 20.99 75 ILE B C 1
ATOM 4333 O O . ILE B 1 75 ? -33.238 -16.128 3.979 1.00 17.16 75 ILE B O 1
ATOM 4349 N N . PHE B 1 76 ? -35.507 -16.328 4.461 1.00 17.90 76 PHE B N 1
ATOM 4350 C CA . PHE B 1 76 ? -35.771 -17.277 3.373 1.00 20.80 76 PHE B CA 1
ATOM 4351 C C . PHE B 1 76 ? -37.183 -17.146 2.812 1.00 19.19 76 PHE B C 1
ATOM 4352 O O . PHE B 1 76 ? -38.074 -16.607 3.472 1.00 26.63 76 PHE B O 1
ATOM 4369 N N . PRO B 1 77 ? -37.367 -17.594 1.571 1.00 29.19 77 PRO B N 1
ATOM 4370 C CA . PRO B 1 77 ? -38.665 -17.389 0.924 1.00 44.24 77 PRO B CA 1
ATOM 4371 C C . PRO B 1 77 ? -39.736 -18.232 1.595 1.00 35.06 77 PRO B C 1
ATOM 4372 O O . PRO B 1 77 ? -39.466 -19.381 1.975 1.00 37.69 77 PRO B O 1
ATOM 4383 N N . LYS B 1 78 ? -40.933 -17.673 1.744 1.00 43.34 78 LYS B N 1
ATOM 4384 C CA . LYS B 1 78 ? -42.045 -18.398 2.356 1.00 60.97 78 LYS B CA 1
ATOM 4385 C C . LYS B 1 78 ? -42.405 -19.709 1.642 1.00 55.42 78 LYS B C 1
ATOM 4386 O O . LYS B 1 78 ? -43.354 -20.375 2.037 1.00 72.61 78 LYS B O 1
ATOM 4405 N N . ASN B 1 79 ? -41.661 -20.045 0.588 1.00 71.37 79 ASN B N 1
ATOM 4406 C CA . ASN B 1 79 ? -41.641 -21.386 -0.009 1.00 84.49 79 ASN B CA 1
ATOM 4407 C C . ASN B 1 79 ? -40.223 -22.035 -0.044 1.00 82.66 79 ASN B C 1
ATOM 4408 O O . ASN B 1 79 ? -39.506 -21.873 -1.033 1.00 83.26 79 ASN B O 1
ATOM 4419 N N . ARG B 1 80 ? -39.783 -22.756 0.995 1.00 85.83 80 ARG B N 1
ATOM 4420 C CA . ARG B 1 80 ? -40.438 -22.931 2.298 1.00 89.41 80 ARG B CA 1
ATOM 4421 C C . ARG B 1 80 ? -39.352 -23.354 3.277 1.00 95.61 80 ARG B C 1
ATOM 4422 O O . ARG B 1 80 ? -38.232 -23.653 2.868 1.00 102.63 80 ARG B O 1
ATOM 4443 N N . ARG B 1 81 ? -39.695 -23.424 4.559 1.00 68.61 81 ARG B N 1
ATOM 4444 C CA . ARG B 1 81 ? -38.713 -23.692 5.613 1.00 73.34 81 ARG B CA 1
ATOM 4445 C C . ARG B 1 81 ? -38.005 -25.049 5.484 1.00 81.49 81 ARG B C 1
ATOM 4446 O O . ARG B 1 81 ? -36.870 -25.200 5.945 1.00 77.66 81 ARG B O 1
ATOM 4467 N N . ASP B 1 82 ? -38.662 -26.034 4.874 1.00 89.70 82 ASP B N 1
ATOM 4468 C CA . ASP B 1 82 ? -38.065 -27.366 4.733 1.00 98.76 82 ASP B CA 1
ATOM 4469 C C . ASP B 1 82 ? -37.152 -27.427 3.507 1.00 88.16 82 ASP B C 1
ATOM 4470 O O . ASP B 1 82 ? -36.068 -28.022 3.546 1.00 76.65 82 ASP B O 1
ATOM 4479 N N . ASP B 1 83 ? -37.591 -26.784 2.431 1.00 85.78 83 ASP B N 1
ATOM 4480 C CA . ASP B 1 83 ? -36.795 -26.649 1.218 1.00 83.32 83 ASP B CA 1
ATOM 4481 C C . ASP B 1 83 ? -35.461 -25.912 1.489 1.00 75.59 83 ASP B C 1
ATOM 4482 O O . ASP B 1 83 ? -34.514 -26.011 0.708 1.00 62.34 83 ASP B O 1
ATOM 4491 N N . VAL B 1 84 ? -35.389 -25.211 2.619 1.00 65.99 84 VAL B N 1
ATOM 4492 C CA . VAL B 1 84 ? -34.339 -24.223 2.885 1.00 63.37 84 VAL B CA 1
ATOM 4493 C C . VAL B 1 84 ? -32.883 -24.747 2.828 1.00 47.87 84 VAL B C 1
ATOM 4494 O O . VAL B 1 84 ? -31.976 -24.016 2.451 1.00 38.33 84 VAL B O 1
ATOM 4507 N N . THR B 1 85 ? -32.669 -26.004 3.198 1.00 44.44 85 THR B N 1
ATOM 4508 C CA . THR B 1 85 ? -31.334 -26.600 3.160 1.00 49.05 85 THR B CA 1
ATOM 4509 C C . THR B 1 85 ? -30.856 -26.851 1.734 1.00 42.36 85 THR B C 1
ATOM 4510 O O . THR B 1 85 ? -29.667 -27.075 1.507 1.00 38.41 85 THR B O 1
ATOM 4521 N N . LYS B 1 86 ? -31.782 -26.804 0.781 1.00 52.89 86 LYS B N 1
ATOM 4522 C CA . LYS B 1 86 ? -31.458 -27.010 -0.632 1.00 59.64 86 LYS B CA 1
ATOM 4523 C C . LYS B 1 86 ? -31.072 -25.704 -1.323 1.00 54.05 86 LYS B C 1
ATOM 4524 O O . LYS B 1 86 ? -30.505 -25.723 -2.414 1.00 50.89 86 LYS B O 1
ATOM 4543 N N . LEU B 1 87 ? -31.399 -24.574 -0.696 1.00 28.23 87 LEU B N 1
ATOM 4544 C CA . LEU B 1 87 ? -31.148 -23.260 -1.305 1.00 26.53 87 LEU B CA 1
ATOM 4545 C C . LEU B 1 87 ? -29.706 -22.797 -1.137 1.00 21.97 87 LEU B C 1
ATOM 4546 O O . LEU B 1 87 ? -29.025 -23.160 -0.174 1.00 24.04 87 LEU B O 1
ATOM 4562 N N . PRO B 1 88 ? -29.210 -22.013 -2.090 1.00 21.23 88 PRO B N 1
ATOM 4563 C CA . PRO B 1 88 ? -27.850 -21.527 -1.867 1.00 21.62 88 PRO B CA 1
ATOM 4564 C C . PRO B 1 88 ? -27.799 -20.557 -0.696 1.00 17.55 88 PRO B C 1
ATOM 4565 O O . PRO B 1 88 ? -28.745 -19.787 -0.545 1.00 17.00 88 PRO B O 1
ATOM 4576 N N . PHE B 1 89 ? -26.731 -20.611 0.105 1.00 16.59 89 PHE B N 1
ATOM 4577 C CA . PHE B 1 89 ? -26.520 -19.688 1.221 1.00 19.11 89 PHE B CA 1
ATOM 4578 C C . PHE B 1 89 ? -25.494 -18.632 0.794 1.00 19.32 89 PHE B C 1
ATOM 4579 O O . PHE B 1 89 ? -24.443 -18.952 0.226 1.00 17.27 89 PHE B O 1
ATOM 4596 N N . ILE B 1 90 ? -25.825 -17.381 1.062 1.00 14.85 90 ILE B N 1
ATOM 4597 C CA . ILE B 1 90 ? -25.007 -16.249 0.690 1.00 12.00 90 ILE B CA 1
ATOM 4598 C C . ILE B 1 90 ? -24.287 -15.770 1.938 1.00 23.64 90 ILE B C 1
ATOM 4599 O O . ILE B 1 90 ? -24.933 -15.275 2.874 1.00 16.01 90 ILE B O 1
ATOM 4615 N N . GLU B 1 91 ? -22.973 -15.942 1.945 1.00 12.56 91 GLU B N 1
ATOM 4616 C CA . GLU B 1 91 ? -22.101 -15.644 3.091 1.00 14.99 91 GLU B C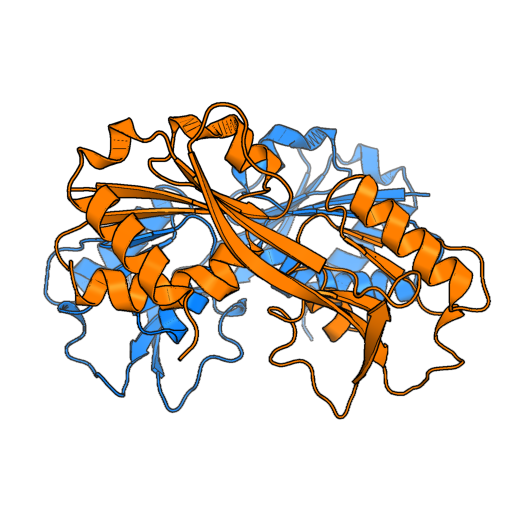A 1
ATOM 4617 C C . GLU B 1 91 ? -21.481 -14.245 2.983 1.00 18.14 91 GLU B C 1
ATOM 4618 O O . GLU B 1 91 ? -20.633 -13.968 2.124 1.00 19.38 91 GLU B O 1
ATOM 4630 N N . PHE B 1 92 ? -21.959 -13.352 3.833 1.00 14.49 92 PHE B N 1
ATOM 4631 C CA . PHE B 1 92 ? -21.350 -12.054 4.017 1.00 13.72 92 PHE B CA 1
ATOM 4632 C C . PHE B 1 92 ? -20.063 -12.248 4.818 1.00 14.64 92 PHE B C 1
ATOM 4633 O O . PHE B 1 92 ? -20.069 -12.821 5.917 1.00 24.28 92 PHE B O 1
ATOM 4650 N N . GLN B 1 93 ? -18.958 -11.798 4.265 1.00 11.76 93 GLN B N 1
ATOM 4651 C CA . GLN B 1 93 ? -17.668 -12.070 4.868 1.00 29.51 93 GLN B CA 1
ATOM 4652 C C . GLN B 1 93 ? -17.222 -10.914 5.778 1.00 18.04 93 GLN B C 1
ATOM 4653 O O . GLN B 1 93 ? -16.380 -10.133 5.445 1.00 23.32 93 GLN B O 1
ATOM 4667 N N . ALA B 1 94 ? -17.829 -10.861 6.949 1.00 19.76 94 ALA B N 1
ATOM 4668 C CA . ALA B 1 94 ? -17.610 -9.786 7.894 1.00 22.18 94 ALA B CA 1
ATOM 4669 C C . ALA B 1 94 ? -16.201 -9.816 8.493 1.00 29.42 94 ALA B C 1
ATOM 4670 O O . ALA B 1 94 ? -15.480 -8.819 8.452 1.00 33.00 94 ALA B O 1
ATOM 4677 N N . ASP B 1 95 ? -15.845 -10.966 9.061 1.00 22.55 95 ASP B N 1
ATOM 4678 C CA . ASP B 1 95 ? -14.580 -11.228 9.769 1.00 18.28 95 ASP B CA 1
ATOM 4679 C C . ASP B 1 95 ? -14.706 -12.680 10.227 1.00 13.63 95 ASP B C 1
ATOM 4680 O O . ASP B 1 95 ? -15.802 -13.238 10.160 1.00 11.20 95 ASP B O 1
ATOM 4689 N N . PRO B 1 96 ? -13.588 -13.306 10.626 1.00 17.18 96 PRO B N 1
ATOM 4690 C CA . PRO B 1 96 ? -13.603 -14.768 10.786 1.00 16.19 96 PRO B CA 1
ATOM 4691 C C . PRO B 1 96 ? -14.527 -15.256 11.918 1.00 10.06 96 PRO B C 1
ATOM 4692 O O . PRO B 1 96 ? -15.172 -16.321 11.772 1.00 11.47 96 PRO B O 1
ATOM 4703 N N . ILE B 1 97 ? -14.577 -14.509 13.012 1.00 11.63 97 ILE B N 1
ATOM 4704 C CA . ILE B 1 97 ? -15.441 -14.880 14.135 1.00 13.08 97 ILE B CA 1
ATOM 4705 C C . ILE B 1 97 ? -16.917 -14.919 13.709 1.00 17.18 97 ILE B C 1
ATOM 4706 O O . ILE B 1 97 ? -17.642 -15.896 13.940 1.00 15.88 97 ILE B O 1
ATOM 4722 N N . TYR B 1 98 ? -17.369 -13.840 13.082 1.00 14.88 98 TYR B N 1
ATOM 4723 C CA . TYR B 1 98 ? -18.736 -13.778 12.573 1.00 13.93 98 TYR B CA 1
ATOM 4724 C C . TYR B 1 98 ? -19.096 -14.934 11.631 1.00 9.69 98 TYR B C 1
ATOM 4725 O O . TYR B 1 98 ? -20.095 -15.642 11.790 1.00 13.43 98 TYR B O 1
ATOM 4743 N N . ILE B 1 99 ? -18.236 -15.161 10.651 1.00 10.39 99 ILE B N 1
ATOM 4744 C CA . ILE B 1 99 ? -18.437 -16.237 9.694 1.00 10.94 99 ILE B CA 1
ATOM 4745 C C . ILE B 1 99 ? -18.533 -17.568 10.431 1.00 9.44 99 ILE B C 1
ATOM 4746 O O . ILE B 1 99 ? -19.360 -18.443 10.117 1.00 11.57 99 ILE B O 1
ATOM 4762 N N . ASN B 1 100 ? -17.658 -17.743 11.412 1.00 9.60 100 ASN B N 1
ATOM 4763 C CA . ASN B 1 100 ? -17.694 -19.021 12.144 1.00 11.01 100 ASN B CA 1
ATOM 4764 C C . ASN B 1 100 ? -18.967 -19.174 13.025 1.00 13.68 100 ASN B C 1
ATOM 4765 O O . ASN B 1 100 ? -19.557 -20.255 13.108 1.00 14.67 100 ASN B O 1
ATOM 4776 N N . GLN B 1 101 ? -19.414 -18.086 13.650 1.00 15.85 101 GLN B N 1
ATOM 4777 C CA . GLN B 1 101 ? -20.679 -18.134 14.407 1.00 16.54 101 GLN B CA 1
ATOM 4778 C C . GLN B 1 101 ? -21.833 -18.496 13.488 1.00 13.94 101 GLN B C 1
ATOM 4779 O O . GLN B 1 101 ? -22.671 -19.340 13.811 1.00 14.46 101 GLN B O 1
ATOM 4793 N N . ILE B 1 102 ? -21.864 -17.885 12.311 1.00 14.33 102 ILE B N 1
ATOM 4794 C CA . ILE B 1 102 ? -22.921 -18.227 11.368 1.00 12.68 102 ILE B CA 1
ATOM 4795 C C . ILE B 1 102 ? -22.884 -19.670 10.914 1.00 17.46 102 ILE B C 1
ATOM 4796 O O . ILE B 1 102 ? -23.945 -20.324 10.818 1.00 15.64 102 ILE B O 1
ATOM 4812 N N . LYS B 1 103 ? -21.686 -20.161 10.604 1.00 17.20 103 LYS B N 1
ATOM 4813 C CA . LYS B 1 103 ? -21.524 -21.588 10.287 1.00 18.64 103 LYS B CA 1
ATOM 4814 C C . LYS B 1 103 ? -22.013 -22.527 11.416 1.00 19.63 103 LYS B C 1
ATOM 4815 O O . LYS B 1 103 ? -22.718 -23.526 11.150 1.00 19.99 103 LYS B O 1
ATOM 4834 N N . GLN B 1 104 ? -21.634 -22.213 12.648 1.00 18.14 104 GLN B N 1
ATOM 4835 C CA . GLN B 1 104 ? -22.085 -23.004 13.804 1.00 26.55 104 GLN B CA 1
ATOM 4836 C C . GLN B 1 104 ? -23.597 -22.977 13.915 1.00 30.81 104 GLN B C 1
ATOM 4837 O O . GLN B 1 104 ? -24.220 -24.015 14.162 1.00 23.67 104 GLN B O 1
ATOM 4851 N N . TRP B 1 105 ? -24.189 -21.788 13.779 1.00 18.39 105 TRP B N 1
ATOM 4852 C CA . TRP B 1 105 ? -25.649 -21.671 13.805 1.00 22.57 105 TRP B CA 1
ATOM 4853 C C . TRP B 1 105 ? -26.327 -22.506 12.712 1.00 22.33 105 TRP B C 1
ATOM 4854 O O . TRP B 1 105 ? -27.332 -23.212 12.941 1.00 21.91 105 TRP B O 1
ATOM 4875 N N . TYR B 1 106 ? -25.816 -22.399 11.503 1.00 16.89 106 TYR B N 1
ATOM 4876 C CA . TYR B 1 106 ? -26.380 -23.178 10.405 1.00 21.32 106 TYR B CA 1
ATOM 4877 C C . TYR B 1 106 ? -26.301 -24.685 10.710 1.00 24.52 106 TYR B C 1
ATOM 4878 O O . TYR B 1 106 ? -27.277 -25.417 10.538 1.00 23.77 106 TYR B O 1
ATOM 4896 N N . ASN B 1 107 ? -25.133 -25.151 11.138 1.00 24.88 107 ASN B N 1
ATOM 4897 C CA . ASN B 1 107 ? -25.005 -26.563 11.501 1.00 32.35 107 ASN B CA 1
ATOM 4898 C C . ASN B 1 107 ? -25.951 -26.960 12.642 1.00 32.75 107 ASN B C 1
ATOM 4899 O O . ASN B 1 107 ? -26.637 -27.968 12.546 1.00 34.42 107 ASN B O 1
ATOM 4910 N N . ASP B 1 108 ? -26.032 -26.153 13.695 1.00 31.51 108 ASP B N 1
ATOM 4911 C CA . ASP B 1 108 ? -26.935 -26.472 14.799 1.00 27.12 108 ASP B CA 1
ATOM 4912 C C . ASP B 1 108 ? -28.418 -26.401 14.423 1.00 40.58 108 ASP B C 1
ATOM 4913 O O . ASP B 1 108 ? -29.218 -27.110 15.018 1.00 44.61 108 ASP B O 1
ATOM 4922 N N . ASN B 1 109 ? -28.805 -25.549 13.476 1.00 37.10 109 ASN B N 1
ATOM 4923 C CA . ASN B 1 109 ? -30.236 -25.349 13.227 1.00 35.55 109 ASN B CA 1
ATOM 4924 C C . ASN B 1 109 ? -30.851 -25.927 11.964 1.00 43.65 109 ASN B C 1
ATOM 4925 O O . ASN B 1 109 ? -32.076 -26.022 11.877 1.00 42.76 109 ASN B O 1
ATOM 4936 N N . LEU B 1 110 ? -30.022 -26.292 10.993 1.00 30.36 110 LEU B N 1
ATOM 4937 C CA . LEU B 1 110 ? -30.507 -26.883 9.753 1.00 36.29 110 LEU B CA 1
ATOM 4938 C C . LEU B 1 110 ? -30.004 -28.321 9.603 1.00 46.99 110 LEU B C 1
ATOM 4939 O O . LEU B 1 110 ? -29.171 -28.789 10.397 1.00 47.72 110 LEU B O 1
ATOM 4955 N N . GLU B 1 111 ? -30.500 -28.993 8.566 1.00 83.83 111 GLU B N 1
ATOM 4956 C CA . GLU B 1 111 ? -30.326 -30.434 8.378 1.00 88.01 111 GLU B CA 1
ATOM 4957 C C . GLU B 1 111 ? -29.239 -30.751 7.341 1.00 96.95 111 GLU B C 1
ATOM 4958 O O . GLU B 1 111 ? -29.373 -31.671 6.528 1.00 102.94 111 GLU B O 1
ATOM 4970 N N . GLN B 1 112 ? -28.151 -29.993 7.388 1.00 68.61 112 GLN B N 1
ATOM 4971 C CA . GLN B 1 112 ? -27.100 -30.119 6.395 1.00 50.35 112 GLN B CA 1
ATOM 4972 C C . GLN B 1 112 ? -25.805 -29.460 6.886 1.00 59.13 112 GLN B C 1
ATOM 4973 O O . GLN B 1 112 ? -25.816 -28.602 7.777 1.00 67.68 112 GLN B O 1
ATOM 4987 N N . ASP B 1 113 ? -24.685 -29.911 6.327 1.00 46.53 113 ASP B N 1
ATOM 4988 C CA . ASP B 1 113 ? -23.390 -29.290 6.581 1.00 38.76 113 ASP B CA 1
ATOM 4989 C C . ASP B 1 113 ? -23.411 -27.915 5.934 1.00 29.75 113 ASP B C 1
ATOM 4990 O O . ASP B 1 113 ? -23.919 -27.757 4.820 1.00 29.97 113 ASP B O 1
ATOM 4999 N N . TYR B 1 114 ? -22.863 -26.933 6.645 1.00 33.44 114 TYR B N 1
ATOM 5000 C CA . TYR B 1 114 ? -22.730 -25.581 6.131 1.00 30.05 114 TYR B CA 1
ATOM 5001 C C . TYR B 1 114 ? -21.885 -25.527 4.878 1.00 30.08 114 TYR B C 1
ATOM 5002 O O . TYR B 1 114 ? -20.788 -26.075 4.865 1.00 30.27 114 TYR B O 1
ATOM 5020 N N . HIS B 1 115 ? -22.400 -24.867 3.842 1.00 31.64 115 HIS B N 1
ATOM 5021 C CA . HIS B 1 115 ? -21.635 -24.556 2.635 1.00 41.10 115 HIS B CA 1
ATOM 5022 C C . HIS B 1 115 ? -22.166 -23.266 2.000 1.00 35.00 115 HIS B C 1
ATOM 5023 O O . HIS B 1 115 ? -23.351 -23.147 1.693 1.00 43.74 115 HIS B O 1
ATOM 5036 N N . ALA B 1 116 ? -21.285 -22.292 1.833 1.00 27.85 116 ALA B N 1
ATOM 5037 C CA . ALA B 1 116 ? -21.643 -21.039 1.185 1.00 23.87 116 ALA B CA 1
ATOM 5038 C C . ALA B 1 116 ? -21.397 -21.171 -0.322 1.00 36.12 116 ALA B C 1
ATOM 5039 O O . ALA B 1 116 ? -20.308 -21.525 -0.752 1.00 26.53 116 ALA B O 1
ATOM 5046 N N . THR B 1 117 ? -22.425 -2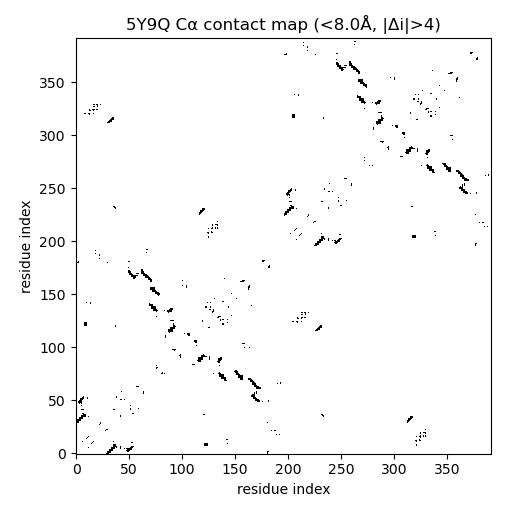0.907 -1.116 1.00 34.30 117 THR B N 1
ATOM 5047 C CA . THR B 1 117 ? -22.294 -21.005 -2.566 1.00 38.93 117 THR B CA 1
ATOM 5048 C C . THR B 1 117 ? -21.818 -19.666 -3.139 1.00 20.47 117 THR B C 1
ATOM 5049 O O . THR B 1 117 ? -21.073 -19.624 -4.118 1.00 20.15 117 THR B O 1
ATOM 5060 N N . ILE B 1 118 ? -22.273 -18.593 -2.501 1.00 13.14 118 ILE B N 1
ATOM 5061 C CA . ILE B 1 118 ? -21.955 -17.245 -2.859 1.00 16.77 118 ILE B CA 1
ATOM 5062 C C . ILE B 1 118 ? -21.327 -16.545 -1.657 1.00 18.35 118 ILE B C 1
ATOM 5063 O O . ILE B 1 118 ? -21.822 -16.639 -0.529 1.00 14.57 118 ILE B O 1
ATOM 5079 N N . THR B 1 119 ? -20.223 -15.860 -1.895 1.00 9.10 119 THR B N 1
ATOM 5080 C CA . THR B 1 119 ? -19.631 -15.019 -0.858 1.00 8.79 119 THR B CA 1
ATOM 5081 C C . THR B 1 119 ? -19.649 -13.619 -1.385 1.00 11.71 119 THR B C 1
ATOM 5082 O O . THR B 1 119 ? -19.471 -13.385 -2.606 1.00 13.90 119 THR B O 1
ATOM 5093 N N . VAL B 1 120 ? -19.893 -12.685 -0.471 1.00 8.77 120 VAL B N 1
ATOM 5094 C CA . VAL B 1 120 ? -19.995 -11.293 -0.845 1.00 10.06 120 VAL B CA 1
ATOM 5095 C C . VAL B 1 120 ? -19.424 -10.473 0.293 1.00 12.03 120 VAL B C 1
ATOM 5096 O O . VAL B 1 120 ? -19.596 -10.867 1.441 1.00 18.53 120 VAL B O 1
ATOM 5109 N N . ASP B 1 121 ? -18.782 -9.341 0.007 1.00 12.91 121 ASP B N 1
ATOM 5110 C CA . ASP B 1 121 ? -18.172 -8.539 1.097 1.00 18.10 121 ASP B CA 1
ATOM 5111 C C . ASP B 1 121 ? -18.872 -7.189 1.357 1.00 16.21 121 ASP B C 1
ATOM 5112 O O . ASP B 1 121 ? -18.277 -6.248 1.887 1.00 17.71 121 ASP B O 1
ATOM 5121 N N . GLN B 1 122 ? -20.128 -7.104 0.948 1.00 14.54 122 GLN B N 1
ATOM 5122 C CA . GLN B 1 122 ? -20.963 -5.953 1.208 1.00 15.82 122 GLN B CA 1
ATOM 5123 C C . GLN B 1 122 ? -22.382 -6.405 1.542 1.00 10.14 122 GLN B C 1
ATOM 5124 O O . GLN B 1 122 ? -22.964 -7.219 0.830 1.00 12.48 122 GLN B O 1
ATOM 5138 N N . VAL B 1 123 ? -22.942 -5.886 2.637 1.00 8.93 123 VAL B N 1
ATOM 5139 C CA . VAL B 1 123 ? -24.261 -6.305 3.112 1.00 6.51 123 VAL B CA 1
ATOM 5140 C C . VAL B 1 123 ? -25.422 -5.930 2.176 1.00 6.52 123 VAL B C 1
ATOM 5141 O O . VAL B 1 123 ? -26.358 -6.738 1.968 1.00 12.98 123 VAL B O 1
ATOM 5154 N N . ALA B 1 124 ? -25.359 -4.724 1.603 1.00 9.75 124 ALA B N 1
ATOM 5155 C CA . ALA B 1 124 ? -26.437 -4.240 0.736 1.00 14.06 124 ALA B CA 1
ATOM 5156 C C . ALA B 1 124 ? -26.582 -5.158 -0.492 1.00 11.92 124 ALA B C 1
ATOM 5157 O O . ALA B 1 124 ? -27.702 -5.479 -0.929 1.00 19.16 124 ALA B O 1
ATOM 5164 N N . THR B 1 125 ? -25.445 -5.616 -1.017 1.00 17.35 125 THR B N 1
ATOM 5165 C CA . THR B 1 125 ? -25.462 -6.566 -2.151 1.00 8.42 125 THR B CA 1
ATOM 5166 C C . THR B 1 125 ? -26.065 -7.887 -1.700 1.00 11.90 125 THR B C 1
ATOM 5167 O O . THR B 1 125 ? -26.882 -8.483 -2.426 1.00 11.85 125 THR B O 1
ATOM 5178 N N A CYS B 1 126 ? -25.680 -8.328 -0.503 0.58 14.54 126 CYS B N 1
ATOM 5179 N N B CYS B 1 126 ? -25.691 -8.359 -0.499 0.42 14.54 126 CYS B N 1
ATOM 5180 C CA A CYS B 1 126 ? -26.224 -9.554 0.066 0.58 17.07 126 CYS B CA 1
ATOM 5181 C CA B CYS B 1 126 ? -26.282 -9.592 0.053 0.42 17.03 126 CYS B CA 1
ATOM 5182 C C A CYS B 1 126 ? -27.770 -9.501 0.108 0.58 11.83 126 CYS B C 1
ATOM 5183 C C B CYS B 1 126 ? -27.800 -9.494 0.071 0.42 11.90 126 CYS B C 1
ATOM 5184 O O A CYS B 1 126 ? -28.470 -10.438 -0.332 0.58 14.59 126 CYS B O 1
ATOM 5185 O O B CYS B 1 126 ? -28.513 -10.404 -0.383 0.42 14.59 126 CYS B O 1
ATOM 5200 N N . LYS B 1 127 ? -28.281 -8.378 0.603 1.00 11.35 127 LYS B N 1
ATOM 5201 C CA . LYS B 1 127 ? -29.705 -8.135 0.664 1.00 18.10 127 LYS B CA 1
ATOM 5202 C C . LYS B 1 127 ? -30.346 -8.132 -0.718 1.00 12.28 127 LYS B C 1
ATOM 5203 O O . LYS B 1 127 ? -31.405 -8.754 -0.934 1.00 12.83 127 LYS B O 1
ATOM 5222 N N . GLU B 1 128 ? -29.715 -7.449 -1.681 1.00 14.62 128 GLU B N 1
ATOM 5223 C CA . GLU B 1 128 ? -30.340 -7.472 -3.028 1.00 16.29 128 GLU B CA 1
ATOM 5224 C C . GLU B 1 128 ? -30.330 -8.863 -3.654 1.00 18.16 128 GLU B C 1
ATOM 5225 O O . GLU B 1 128 ? -31.274 -9.243 -4.399 1.00 15.16 128 GLU B O 1
ATOM 5237 N N . MET B 1 129 ? -29.282 -9.641 -3.355 1.00 17.46 129 MET B N 1
ATOM 5238 C CA . MET B 1 129 ? -29.228 -11.004 -3.869 1.00 17.33 129 MET B CA 1
ATOM 5239 C C . MET B 1 129 ? -30.363 -11.803 -3.243 1.00 22.85 129 MET B C 1
ATOM 5240 O O . MET B 1 129 ? -30.994 -12.635 -3.912 1.00 18.03 129 MET B O 1
ATOM 5254 N N . LEU B 1 130 ? -30.621 -11.569 -1.960 1.00 19.11 130 LEU B N 1
ATOM 5255 C CA . LEU B 1 130 ? -31.762 -12.244 -1.313 1.00 21.35 130 LEU B CA 1
ATOM 5256 C C . LEU B 1 130 ? -33.073 -11.877 -2.000 1.00 24.80 130 LEU B C 1
ATOM 5257 O O . LEU B 1 130 ? -33.857 -12.738 -2.376 1.00 22.68 130 LEU B O 1
ATOM 5273 N N . ILE B 1 131 ? -33.314 -10.579 -2.125 1.00 20.12 131 ILE B N 1
ATOM 5274 C CA . ILE B 1 131 ? -34.523 -10.106 -2.787 1.00 19.08 131 ILE B CA 1
ATOM 5275 C C . ILE B 1 131 ? -34.704 -10.663 -4.202 1.00 30.43 131 ILE B C 1
ATOM 5276 O O . ILE B 1 131 ? -35.823 -10.980 -4.574 1.00 20.28 131 ILE B O 1
ATOM 5292 N N . SER B 1 132 ? -33.617 -10.764 -4.981 1.00 21.48 132 SER B N 1
ATOM 5293 C CA . SER B 1 132 ? -33.695 -11.294 -6.345 1.00 24.63 132 SER B CA 1
ATOM 5294 C C . SER B 1 132 ? -33.763 -12.821 -6.411 1.00 26.48 132 SER B C 1
ATOM 5295 O O . SER B 1 132 ? -33.847 -13.394 -7.496 1.00 26.37 132 SER B O 1
ATOM 5303 N N . GLY B 1 133 ? -33.723 -13.487 -5.262 1.00 22.61 133 GLY B N 1
ATOM 5304 C CA . GLY B 1 133 ? -33.930 -14.926 -5.222 1.00 20.32 133 GLY B CA 1
ATOM 5305 C C . GLY B 1 133 ? -32.706 -15.768 -5.528 1.00 27.75 133 GLY B C 1
ATOM 5306 O O . GLY B 1 133 ? -32.822 -16.938 -5.843 1.00 24.91 133 GLY B O 1
ATOM 5310 N N . VAL B 1 134 ? -31.522 -15.182 -5.436 1.00 18.91 134 VAL B N 1
ATOM 5311 C CA . VAL B 1 134 ? -30.315 -15.941 -5.622 1.00 23.02 134 VAL B CA 1
ATOM 5312 C C . VAL B 1 134 ? -30.249 -17.039 -4.546 1.00 24.74 134 VAL B C 1
ATOM 5313 O O . VAL B 1 134 ? -29.816 -18.158 -4.819 1.00 24.60 134 VAL B O 1
ATOM 5326 N N . GLY B 1 135 ? -30.684 -16.733 -3.328 1.00 30.16 135 GLY B N 1
ATOM 5327 C CA . GLY B 1 135 ? -30.550 -17.685 -2.235 1.00 31.59 135 GLY B CA 1
ATOM 5328 C C . GLY B 1 135 ? -30.989 -17.120 -0.901 1.00 22.63 135 GLY B C 1
ATOM 5329 O O . GLY B 1 135 ? -31.678 -16.114 -0.882 1.00 24.48 135 GLY B O 1
ATOM 5333 N N . VAL B 1 136 ? -30.603 -17.776 0.202 1.00 17.69 136 VAL B N 1
ATOM 5334 C CA . VAL B 1 136 ? -31.022 -17.360 1.534 1.00 13.59 136 VAL B CA 1
ATOM 5335 C C . VAL B 1 136 ? -29.834 -16.733 2.234 1.00 17.62 136 VAL B C 1
ATOM 5336 O O . VAL B 1 136 ? -28.689 -16.981 1.859 1.00 16.46 136 VAL B O 1
ATOM 5349 N N . THR B 1 137 ? -30.096 -15.981 3.287 1.00 14.06 137 THR B N 1
ATOM 5350 C CA . THR B 1 137 ? -28.955 -15.364 3.974 1.00 12.85 137 THR B CA 1
ATOM 5351 C C . THR B 1 137 ? -29.326 -14.919 5.386 1.00 12.44 137 THR B C 1
ATOM 5352 O O . THR B 1 137 ? -30.490 -15.004 5.817 1.00 18.05 137 THR B O 1
ATOM 5363 N N . ILE B 1 138 ? -28.329 -14.422 6.100 1.00 11.24 138 ILE B N 1
ATOM 5364 C CA . ILE B 1 138 ? -28.559 -13.736 7.376 1.00 11.83 138 ILE B CA 1
ATOM 5365 C C . ILE B 1 138 ? -28.257 -12.243 7.221 1.00 14.50 138 ILE B C 1
ATOM 5366 O O . ILE B 1 138 ? -27.220 -11.865 6.665 1.00 11.11 138 ILE B O 1
ATOM 5382 N N . LEU B 1 139 ? -29.183 -11.398 7.666 1.00 11.00 139 LEU B N 1
ATOM 5383 C CA . LEU B 1 139 ? -28.970 -9.947 7.646 1.00 9.10 139 LEU B CA 1
ATOM 5384 C C . LEU B 1 139 ? -29.081 -9.355 9.018 1.00 17.54 139 LEU B C 1
ATOM 5385 O O . LEU B 1 139 ? -29.908 -9.821 9.837 1.00 13.20 139 LEU B O 1
ATOM 5401 N N . PRO B 1 140 ? -28.338 -8.256 9.242 1.00 12.06 140 PRO B N 1
ATOM 5402 C CA . PRO B 1 140 ? -28.552 -7.478 10.451 1.00 9.34 140 PRO B CA 1
ATOM 5403 C C . PRO B 1 140 ? -29.887 -6.752 10.327 1.00 13.92 140 PRO B C 1
ATOM 5404 O O . PRO B 1 140 ? -30.341 -6.383 9.230 1.00 13.49 140 PRO B O 1
ATOM 5415 N N . GLU B 1 141 ? -30.530 -6.546 11.464 1.00 14.75 141 GLU B N 1
ATOM 5416 C CA . GLU B 1 141 ? -31.905 -6.039 11.457 1.00 24.22 141 GLU B CA 1
ATOM 5417 C C . GLU B 1 141 ? -32.065 -4.655 10.803 1.00 19.80 141 GLU B C 1
ATOM 5418 O O . GLU B 1 141 ? -33.075 -4.378 10.173 1.00 20.11 141 GLU B O 1
ATOM 5430 N N . ILE B 1 142 ? -31.064 -3.804 10.920 1.00 11.63 142 ILE B N 1
ATOM 5431 C CA . ILE B 1 142 ? -31.116 -2.477 10.301 1.00 22.99 142 ILE B CA 1
ATOM 5432 C C . ILE B 1 142 ? -31.200 -2.498 8.757 1.00 25.83 142 ILE B C 1
ATOM 5433 O O . ILE B 1 142 ? -31.519 -1.492 8.142 1.00 26.68 142 ILE B O 1
ATOM 5449 N N . MET B 1 143 ? -30.934 -3.648 8.146 1.00 23.57 143 MET B N 1
ATOM 5450 C CA . MET B 1 143 ? -31.016 -3.800 6.701 1.00 22.88 143 MET B CA 1
ATOM 5451 C C . MET B 1 143 ? -32.312 -4.465 6.283 1.00 28.02 143 MET B C 1
ATOM 5452 O O . MET B 1 143 ? -32.466 -4.844 5.122 1.00 30.76 143 MET B O 1
ATOM 5466 N N . MET B 1 144 ? -33.239 -4.647 7.213 1.00 27.50 144 MET B N 1
ATOM 5467 C CA . MET B 1 144 ? -34.399 -5.489 6.912 1.00 36.81 144 MET B CA 1
ATOM 5468 C C . MET B 1 144 ? -35.649 -4.709 6.486 1.00 42.33 144 MET B C 1
ATOM 5469 O O . MET B 1 144 ? -36.734 -5.284 6.397 1.00 50.66 144 MET B O 1
ATOM 5483 N N . LYS B 1 145 ? -35.496 -3.424 6.177 1.00 41.19 145 LYS B N 1
ATOM 5484 C CA . LYS B 1 145 ? -36.593 -2.663 5.564 1.00 45.67 145 LYS B CA 1
ATOM 5485 C C . LYS B 1 145 ? -36.782 -3.023 4.089 1.00 52.31 145 LYS B C 1
ATOM 5486 O O . LYS B 1 145 ? -35.812 -3.313 3.371 1.00 50.82 145 LYS B O 1
ATOM 5505 N N . ASN B 1 146 ? -38.037 -2.997 3.651 1.00 45.18 146 ASN B N 1
ATOM 5506 C CA . ASN B 1 146 ? -38.415 -3.220 2.253 1.00 55.92 146 ASN B CA 1
ATOM 5507 C C . ASN B 1 146 ? -38.293 -4.673 1.837 1.00 58.91 146 ASN B C 1
ATOM 5508 O O . ASN B 1 146 ? -38.389 -4.996 0.644 1.00 61.09 146 ASN B O 1
ATOM 5519 N N . ILE B 1 147 ? -38.057 -5.551 2.806 1.00 37.99 147 ILE B N 1
ATOM 5520 C CA . ILE B 1 147 ? -38.125 -6.979 2.532 1.00 45.31 147 ILE B CA 1
ATOM 5521 C C . ILE B 1 147 ? -39.558 -7.399 2.846 1.00 37.48 147 ILE B C 1
ATOM 5522 O O . ILE B 1 147 ? -40.031 -7.245 3.978 1.00 37.84 147 ILE B O 1
ATOM 5538 N N . SER B 1 148 ? -40.253 -7.896 1.827 1.00 53.57 148 SER B N 1
ATOM 5539 C CA . SER B 1 148 ? -41.691 -8.166 1.938 1.00 62.85 148 SER B CA 1
ATOM 5540 C C . SER B 1 148 ? -41.990 -9.324 2.894 1.00 42.48 148 SER B C 1
ATOM 5541 O O . SER B 1 148 ? -41.488 -10.445 2.727 1.00 43.66 148 SER B O 1
ATOM 5549 N N . LYS B 1 149 ? -42.816 -9.047 3.894 1.00 58.36 149 LYS B N 1
ATOM 5550 C CA . LYS B 1 149 ? -43.210 -10.075 4.852 1.00 65.20 149 LYS B CA 1
ATOM 5551 C C . LYS B 1 149 ? -44.154 -11.111 4.227 1.00 64.08 149 LYS B C 1
ATOM 5552 O O . LYS B 1 149 ? -44.536 -12.078 4.878 1.00 62.07 149 LYS B O 1
ATOM 5571 N N . GLU B 1 150 ? -44.521 -10.891 2.967 1.00 58.44 150 GLU B N 1
ATOM 5572 C CA . GLU B 1 150 ? -45.367 -11.809 2.209 1.00 59.12 150 GLU B CA 1
ATOM 5573 C C . GLU B 1 150 ? -44.551 -12.781 1.356 1.00 59.79 150 GLU B C 1
ATOM 5574 O O . GLU B 1 150 ? -45.023 -13.860 1.020 1.00 54.67 150 GLU B O 1
ATOM 5586 N N . GLN B 1 151 ? -43.326 -12.408 1.001 1.00 54.40 151 GLN B N 1
ATOM 5587 C CA . GLN B 1 151 ? -42.454 -13.333 0.284 1.00 54.17 151 GLN B CA 1
ATOM 5588 C C . GLN B 1 151 ? -41.529 -14.099 1.236 1.00 39.20 151 GLN B C 1
ATOM 5589 O O . GLN B 1 151 ? -41.099 -15.204 0.919 1.00 45.83 151 GLN B O 1
ATOM 5603 N N . PHE B 1 152 ? -41.230 -13.508 2.396 1.00 37.60 152 PHE B N 1
ATOM 5604 C CA . PHE B 1 152 ? -40.127 -13.978 3.239 1.00 34.95 152 PHE B CA 1
ATOM 5605 C C . PHE B 1 152 ? -40.463 -14.235 4.702 1.00 33.83 152 PHE B C 1
ATOM 5606 O O . PHE B 1 152 ? -41.120 -13.425 5.351 1.00 32.94 152 PHE B O 1
ATOM 5623 N N . GLU B 1 153 ? -39.938 -15.354 5.199 1.00 28.49 153 GLU B N 1
ATOM 5624 C CA . GLU B 1 153 ? -39.883 -15.661 6.625 1.00 36.17 153 GLU B CA 1
ATOM 5625 C C . GLU B 1 153 ? -38.556 -15.181 7.211 1.00 37.55 153 GLU B C 1
ATOM 5626 O O . GLU B 1 153 ? -37.485 -15.279 6.561 1.00 28.76 153 GLU B O 1
ATOM 5638 N N . PHE B 1 154 ? -38.666 -14.704 8.449 1.00 25.69 154 PHE B N 1
ATOM 5639 C CA . PHE B 1 154 ? -37.577 -14.161 9.244 1.00 32.05 154 PHE B CA 1
ATOM 5640 C C . PHE B 1 154 ? -37.420 -14.922 10.550 1.00 37.27 154 PHE B C 1
ATOM 5641 O O . PHE B 1 154 ? -38.339 -14.910 11.368 1.00 39.18 154 PHE B O 1
ATOM 5658 N N . GLU B 1 155 ? -36.261 -15.544 10.766 1.00 24.99 155 GLU B N 1
ATOM 5659 C CA . GLU B 1 155 ? -35.968 -16.206 12.043 1.00 22.53 155 GLU B CA 1
ATOM 5660 C C . GLU B 1 155 ? -34.752 -15.624 12.742 1.00 28.17 155 GLU B C 1
ATOM 5661 O O . GLU B 1 155 ? -33.622 -15.621 12.198 1.00 19.02 155 GLU B O 1
ATOM 5673 N N . LYS B 1 156 ? -34.955 -15.207 13.988 1.00 20.75 156 LYS B N 1
ATOM 5674 C CA . LYS B 1 156 ? -33.899 -14.545 14.741 1.00 23.21 156 LYS B CA 1
ATOM 5675 C C . LYS B 1 156 ? -32.760 -15.501 15.064 1.00 27.30 156 LYS B C 1
ATOM 5676 O O . LYS B 1 156 ? -32.982 -16.624 15.481 1.00 22.93 156 LYS B O 1
ATOM 5695 N N . VAL B 1 157 ? -31.532 -15.047 14.851 1.00 15.79 157 VAL B N 1
ATOM 5696 C CA . VAL B 1 157 ? -30.360 -15.898 15.024 1.00 16.62 157 VAL B CA 1
ATOM 5697 C C . VAL B 1 157 ? -29.824 -15.762 16.427 1.00 16.37 157 VAL B C 1
ATOM 5698 O O . VAL B 1 157 ? -29.416 -14.676 16.859 1.00 15.73 157 VAL B O 1
ATOM 5711 N N . GLU B 1 158 ? -29.834 -16.878 17.147 1.00 18.61 158 GLU B N 1
ATOM 5712 C CA . GLU B 1 158 ? -29.290 -16.944 18.500 1.00 19.70 158 GLU B CA 1
ATOM 5713 C C . GLU B 1 158 ? -28.339 -18.113 18.553 1.00 22.32 158 GLU B C 1
ATOM 5714 O O . GLU B 1 158 ? -28.567 -19.114 17.879 1.00 34.46 158 GLU B O 1
ATOM 5726 N N . ILE B 1 159 ? -27.268 -17.978 19.325 1.00 28.91 159 ILE B N 1
ATOM 5727 C CA . ILE B 1 159 ? -26.324 -19.077 19.571 1.00 40.54 159 ILE B CA 1
ATOM 5728 C C . ILE B 1 159 ? -26.265 -19.288 21.077 1.00 44.88 159 ILE B C 1
ATOM 5729 O O . ILE B 1 159 ? -25.963 -18.345 21.829 1.00 41.79 159 ILE B O 1
ATOM 5745 N N . ASP B 1 160 ? -26.578 -20.506 21.518 1.00 57.14 160 ASP B N 1
ATOM 5746 C CA . ASP B 1 160 ? -26.674 -20.809 22.950 1.00 52.90 160 ASP B CA 1
ATOM 5747 C C . ASP B 1 160 ? -27.688 -19.875 23.624 1.00 57.41 160 ASP B C 1
ATOM 5748 O O . ASP B 1 160 ? -27.449 -19.352 24.715 1.00 56.89 160 ASP B O 1
ATOM 5757 N N . ASN B 1 161 ? -28.816 -19.665 22.953 1.00 55.05 161 ASN B N 1
ATOM 5758 C CA . ASN B 1 161 ? -29.841 -18.727 23.420 1.00 55.93 161 ASN B CA 1
ATOM 5759 C C . ASN B 1 161 ? -29.322 -17.315 23.723 1.00 50.05 161 ASN B C 1
ATOM 5760 O O . ASN B 1 161 ? -29.918 -16.565 24.497 1.00 61.31 161 ASN B O 1
ATOM 5771 N N . GLU B 1 162 ? -28.214 -16.963 23.083 1.00 52.44 162 GLU B N 1
ATOM 5772 C CA . GLU B 1 162 ? -27.718 -15.594 23.059 1.00 50.00 162 GLU B CA 1
ATOM 5773 C C . GLU B 1 162 ? -27.907 -15.036 21.641 1.00 44.80 162 GLU B C 1
ATOM 5774 O O . GLU B 1 162 ? -27.486 -15.668 20.679 1.00 38.20 162 GLU B O 1
ATOM 5786 N N . PRO B 1 163 ? -28.550 -13.869 21.500 1.00 33.01 163 PRO B N 1
ATOM 5787 C CA . PRO B 1 163 ? -28.678 -13.346 20.128 1.00 31.28 163 PRO B CA 1
ATOM 5788 C C . PRO B 1 163 ? -27.335 -13.021 19.476 1.00 20.84 163 PRO B C 1
ATOM 5789 O O . PRO B 1 163 ? -26.477 -12.436 20.117 1.00 23.46 163 PRO B O 1
ATOM 5800 N N . LEU B 1 164 ? -27.152 -13.440 18.227 1.00 21.24 164 LEU B N 1
ATOM 5801 C CA . LEU B 1 164 ? -26.011 -12.990 17.439 1.00 17.03 164 LEU B CA 1
ATOM 5802 C C . LEU B 1 164 ? -26.111 -11.462 17.225 1.00 15.38 164 LEU B C 1
ATOM 5803 O O . LEU B 1 164 ? -27.039 -10.971 16.568 1.00 17.58 164 LEU B O 1
ATOM 5819 N N . ILE B 1 165 ? -25.162 -10.716 17.781 1.00 14.86 165 ILE B N 1
ATOM 5820 C CA . ILE B 1 165 ? -25.142 -9.270 17.608 1.00 14.33 16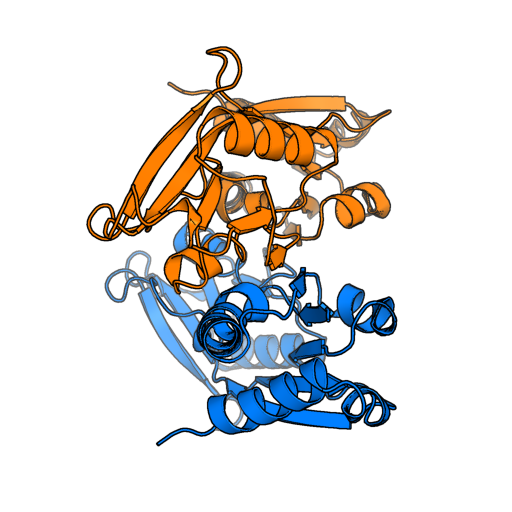5 ILE B CA 1
ATOM 5821 C C . ILE B 1 165 ? -23.875 -8.787 16.920 1.00 17.91 165 ILE B C 1
ATOM 5822 O O . ILE B 1 165 ? -22.844 -9.467 16.893 1.00 19.04 165 ILE B O 1
ATOM 5838 N N . ARG B 1 166 ? -23.983 -7.619 16.308 1.00 13.30 166 ARG B N 1
ATOM 5839 C CA . ARG B 1 166 ? -22.787 -6.923 15.843 1.00 17.23 166 ARG B CA 1
ATOM 5840 C C . ARG B 1 166 ? -22.863 -5.455 16.274 1.00 10.45 166 ARG B C 1
ATOM 5841 O O . ARG B 1 166 ? -23.940 -4.846 16.221 1.00 18.01 166 ARG B O 1
ATOM 5862 N N . SER B 1 167 ? -21.719 -4.917 16.691 1.00 10.71 167 SER B N 1
ATOM 5863 C CA . SER B 1 167 ? -21.595 -3.551 17.211 1.00 15.18 167 SER B CA 1
ATOM 5864 C C . SER B 1 167 ? -21.146 -2.547 16.184 1.00 17.97 167 SER B C 1
ATOM 5865 O O . SER B 1 167 ? -20.307 -2.851 15.332 1.00 13.51 167 SER B O 1
ATOM 5873 N N . THR B 1 168 ? -21.688 -1.342 16.299 1.00 8.14 168 THR B N 1
ATOM 5874 C CA . THR B 1 168 ? -21.224 -0.205 15.511 1.00 6.74 168 THR B CA 1
ATOM 5875 C C . THR B 1 168 ? -20.484 0.751 16.437 1.00 14.35 168 THR B C 1
ATOM 5876 O O . THR B 1 168 ? -20.969 1.090 17.530 1.00 12.93 168 THR B O 1
ATOM 5887 N N . PHE B 1 169 ? -19.315 1.189 15.964 1.00 11.57 169 PHE B N 1
ATOM 5888 C CA . PHE B 1 169 ? -18.475 2.161 16.646 1.00 11.63 169 PHE B CA 1
ATOM 5889 C C . PHE B 1 169 ? -18.187 3.368 15.776 1.00 10.87 169 PHE B C 1
ATOM 5890 O O . PHE B 1 169 ? -18.006 3.251 14.558 1.00 13.96 169 PHE B O 1
ATOM 5907 N N . MET B 1 170 ? -18.135 4.516 16.435 1.00 7.69 170 MET B N 1
ATOM 5908 C CA . MET B 1 170 ? -17.571 5.726 15.897 1.00 10.86 170 MET B CA 1
ATOM 5909 C C . MET B 1 170 ? -16.188 5.830 16.501 1.00 14.22 170 MET B C 1
ATOM 5910 O O . MET B 1 170 ? -16.042 5.716 17.711 1.00 13.51 170 MET B O 1
ATOM 5924 N N . SER B 1 171 ? -15.184 6.064 15.656 1.00 13.31 171 SER B N 1
ATOM 5925 C CA . SER B 1 171 ? -13.786 6.104 16.094 1.00 15.52 171 SER B CA 1
ATOM 5926 C C . SER B 1 171 ? -13.167 7.370 15.580 1.00 12.97 171 SER B C 1
ATOM 5927 O O . SER B 1 171 ? -13.475 7.810 14.473 1.00 12.47 171 SER B O 1
ATOM 5935 N N . TYR B 1 172 ? -12.322 7.970 16.405 1.00 9.82 172 TYR B N 1
ATOM 5936 C CA . TYR B 1 172 ? -11.659 9.206 16.080 1.00 11.72 172 TYR B CA 1
ATOM 5937 C C . TYR B 1 172 ? -10.474 9.472 17.054 1.00 23.10 172 TYR B C 1
ATOM 5938 O O . TYR B 1 172 ? -10.401 8.944 18.151 1.00 13.60 172 TYR B O 1
ATOM 5956 N N . ASP B 1 173 ? -9.555 10.299 16.604 1.00 16.75 173 ASP B N 1
ATOM 5957 C CA . ASP B 1 173 ? -8.469 10.836 17.423 1.00 22.17 173 ASP B CA 1
ATOM 5958 C C . ASP B 1 173 ? -9.088 11.938 18.285 1.00 18.10 173 ASP B C 1
ATOM 5959 O O . ASP B 1 173 ? -9.604 12.919 17.737 1.00 18.49 173 ASP B O 1
ATOM 5968 N N . PRO B 1 174 ? -9.061 11.793 19.629 1.00 23.68 174 PRO B N 1
ATOM 5969 C CA . PRO B 1 174 ? -9.666 12.841 20.479 1.00 26.96 174 PRO B CA 1
ATOM 5970 C C . PRO B 1 174 ? -9.150 14.281 20.238 1.00 18.22 174 PRO B C 1
ATOM 5971 O O . PRO B 1 174 ? -9.924 15.264 20.430 1.00 16.99 174 PRO B O 1
ATOM 5982 N N . SER B 1 175 ? -7.908 14.433 19.765 1.00 15.48 175 SER B N 1
ATOM 5983 C CA . SER B 1 175 ? -7.421 15.776 19.350 1.00 20.24 175 SER B CA 1
ATOM 5984 C C . SER B 1 175 ? -8.323 16.444 18.303 1.00 15.02 175 SER B C 1
ATOM 5985 O O . SER B 1 175 ? -8.457 17.691 18.272 1.00 15.98 175 SER B O 1
ATOM 5993 N N . MET B 1 176 ? -8.955 15.624 17.454 1.00 18.81 176 MET B N 1
ATOM 5994 C CA . MET B 1 176 ? -9.819 16.170 16.393 1.00 15.43 176 MET B CA 1
ATOM 5995 C C . MET B 1 176 ? -11.017 16.925 17.017 1.00 14.32 176 MET B C 1
ATOM 5996 O O . MET B 1 176 ? -11.652 17.737 16.330 1.00 16.38 176 MET B O 1
ATOM 6010 N N . LEU B 1 177 ? -11.306 16.712 18.311 1.00 13.66 177 LEU B N 1
ATOM 6011 C CA . LEU B 1 177 ? -12.411 17.453 18.937 1.00 14.42 177 LEU B CA 1
ATOM 6012 C C . LEU B 1 177 ? -12.084 18.935 19.045 1.00 19.51 177 LEU B C 1
ATOM 6013 O O . LEU B 1 177 ? -12.965 19.743 19.329 1.00 16.29 177 LEU B O 1
ATOM 6029 N N . GLN B 1 178 ? -10.835 19.321 18.779 1.00 19.34 178 GLN B N 1
ATOM 6030 C CA . GLN B 1 178 ? -10.531 20.764 18.712 1.00 20.18 178 GLN B CA 1
ATOM 6031 C C . GLN B 1 178 ? -11.128 21.461 17.474 1.00 15.95 178 GLN B C 1
ATOM 6032 O O . GLN B 1 178 ? -11.197 22.679 17.424 1.00 17.29 178 GLN B O 1
ATOM 6046 N N . LEU B 1 179 ? -11.546 20.697 16.463 1.00 9.64 179 LEU B N 1
ATOM 6047 C CA . LEU B 1 179 ? -12.218 21.273 15.311 1.00 9.76 179 LEU B CA 1
ATOM 6048 C C . LEU B 1 179 ? -13.691 21.377 15.697 1.00 9.14 179 LEU B C 1
ATOM 6049 O O . LEU B 1 179 ? -14.303 20.355 15.986 1.00 9.28 179 LEU B O 1
ATOM 6065 N N . PRO B 1 180 ? -14.248 22.587 15.699 1.00 14.12 180 PRO B N 1
ATOM 6066 C CA . PRO B 1 180 ? -15.664 22.732 16.062 1.00 20.37 180 PRO B CA 1
ATOM 6067 C C . PRO B 1 180 ? -16.646 21.914 15.206 1.00 15.65 180 PRO B C 1
ATOM 6068 O O . PRO B 1 180 ? -17.636 21.420 15.770 1.00 11.10 180 PRO B O 1
ATOM 6079 N N . GLN B 1 181 ? -16.387 21.750 13.905 1.00 11.04 181 GLN B N 1
ATOM 6080 C CA . GLN B 1 181 ? -17.302 20.972 13.056 1.00 11.71 181 GLN B CA 1
ATOM 6081 C C . GLN B 1 181 ? -17.273 19.474 13.424 1.00 9.66 181 GLN B C 1
ATOM 6082 O O . GLN B 1 181 ? -18.318 18.774 13.331 1.00 14.85 181 GLN B O 1
ATOM 6096 N N . VAL B 1 182 ? -16.139 19.001 13.944 1.00 6.29 182 VAL B N 1
ATOM 6097 C CA . VAL B 1 182 ? -16.015 17.630 14.387 1.00 9.71 182 VAL B CA 1
ATOM 6098 C C . VAL B 1 182 ? -16.612 17.420 15.782 1.00 10.41 182 VAL B C 1
ATOM 6099 O O . VAL B 1 182 ? -17.316 16.452 16.017 1.00 8.80 182 VAL B O 1
ATOM 6112 N N . ASP B 1 183 ? -16.273 18.289 16.718 1.00 10.61 183 ASP B N 1
ATOM 6113 C CA . ASP B 1 183 ? -16.917 18.235 18.032 1.00 13.47 183 ASP B CA 1
ATOM 6114 C C . ASP B 1 183 ? -18.452 18.278 17.912 1.00 3.88 183 ASP B C 1
ATOM 6115 O O . ASP B 1 183 ? -19.154 17.527 18.601 1.00 12.81 183 ASP B O 1
ATOM 6124 N N . SER B 1 184 ? -18.954 19.169 17.053 1.00 7.98 184 SER B N 1
ATOM 6125 C CA . SER B 1 184 ? -20.382 19.241 16.756 1.00 8.85 184 SER B CA 1
ATOM 6126 C C . SER B 1 184 ? -20.892 17.903 16.278 1.00 10.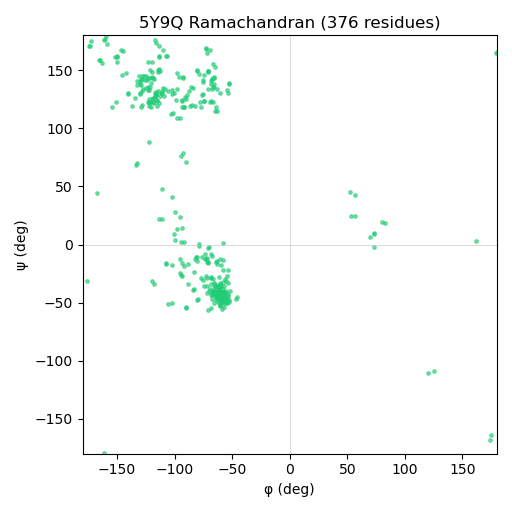73 184 SER B C 1
ATOM 6127 O O . SER B 1 184 ? -21.967 17.439 16.739 1.00 12.21 184 SER B O 1
ATOM 6135 N N . PHE B 1 185 ? -20.189 17.317 15.289 1.00 6.63 185 PHE B N 1
ATOM 6136 C CA . PHE B 1 185 ? -20.598 16.001 14.781 1.00 6.01 185 PHE B CA 1
ATOM 6137 C C . PHE B 1 185 ? -20.662 14.916 15.873 1.00 6.05 185 PHE B C 1
ATOM 6138 O O . PHE B 1 185 ? -21.655 14.169 16.001 1.00 8.85 185 PHE B O 1
ATOM 6155 N N . VAL B 1 186 ? -19.615 14.841 16.682 1.00 6.74 186 VAL B N 1
ATOM 6156 C CA . VAL B 1 186 ? -19.510 13.811 17.683 1.00 8.63 186 VAL B CA 1
ATOM 6157 C C . VAL B 1 186 ? -20.622 13.985 18.789 1.00 8.79 186 VAL B C 1
ATOM 6158 O O . VAL B 1 186 ? -21.245 13.000 19.249 1.00 8.15 186 VAL B O 1
ATOM 6171 N N . ASN B 1 187 ? -20.848 15.242 19.205 1.00 7.80 187 ASN B N 1
ATOM 6172 C CA . ASN B 1 187 ? -21.941 15.509 20.170 1.00 11.32 187 ASN B CA 1
ATOM 6173 C C . ASN B 1 187 ? -23.333 15.146 19.593 1.00 5.33 187 ASN B C 1
ATOM 6174 O O . ASN B 1 187 ? -24.244 14.502 20.245 1.00 7.92 187 ASN B O 1
ATOM 6185 N N . LEU B 1 188 ? -23.501 15.515 18.334 1.00 8.24 188 LEU B N 1
ATOM 6186 C CA . LEU B 1 188 ? -24.757 15.188 17.702 1.00 8.24 188 LEU B CA 1
ATOM 6187 C C . LEU B 1 188 ? -24.972 13.664 17.611 1.00 15.51 188 LEU B C 1
ATOM 6188 O O . LEU B 1 188 ? -26.072 13.166 17.902 1.00 7.46 188 LEU B O 1
ATOM 6204 N N . MET B 1 189 ? -23.947 12.921 17.183 1.00 12.15 189 MET B N 1
ATOM 6205 C CA . MET B 1 189 ? -24.054 11.443 17.153 1.00 9.08 189 MET B CA 1
ATOM 6206 C C . MET B 1 189 ? -24.348 10.842 18.540 1.00 5.56 189 MET B C 1
ATOM 6207 O O . MET B 1 189 ? -25.099 9.883 18.614 1.00 11.09 189 MET B O 1
ATOM 6221 N N . ALA B 1 190 ? -23.715 11.350 19.603 1.00 9.93 190 ALA B N 1
ATOM 6222 C CA . ALA B 1 190 ? -24.041 10.895 20.959 1.00 13.56 190 ALA B CA 1
ATOM 6223 C C . ALA B 1 190 ? -25.550 11.054 21.297 1.00 16.34 190 ALA B C 1
ATOM 6224 O O . ALA B 1 190 ? -26.133 10.161 21.914 1.00 12.19 190 ALA B O 1
ATOM 6231 N N . SER B 1 191 ? -26.167 12.168 20.907 1.00 8.24 191 SER B N 1
ATOM 6232 C CA . SER B 1 191 ? -27.649 12.255 21.091 1.00 10.41 191 SER B CA 1
ATOM 6233 C C . SER B 1 191 ? -28.459 11.368 20.134 1.00 9.65 191 SER B C 1
ATOM 6234 O O . SER B 1 191 ? -29.401 10.704 20.538 1.00 7.74 191 SER B O 1
ATOM 6242 N N . PHE B 1 192 ? -28.059 11.331 18.876 1.00 9.09 192 PHE B N 1
ATOM 6243 C CA . PHE B 1 192 ? -28.747 10.517 17.865 1.00 3.92 192 PHE B CA 1
ATOM 6244 C C . PHE B 1 192 ? -28.901 9.062 18.267 1.00 4.63 192 PHE B C 1
ATOM 6245 O O . PHE B 1 192 ? -29.948 8.486 18.050 1.00 6.53 192 PHE B O 1
ATOM 6262 N N . VAL B 1 193 ? -27.866 8.453 18.843 1.00 8.89 193 VAL B N 1
ATOM 6263 C CA . VAL B 1 193 ? -27.927 7.017 19.113 1.00 15.57 193 VAL B CA 1
ATOM 6264 C C . VAL B 1 193 ? -28.698 6.673 20.392 1.00 15.33 193 VAL B C 1
ATOM 6265 O O . VAL B 1 193 ? -28.980 5.511 20.615 1.00 12.12 193 VAL B O 1
ATOM 6278 N N . GLU B 1 194 ? -29.039 7.662 21.221 1.00 12.08 194 GLU B N 1
ATOM 6279 C CA . GLU B 1 194 ? -29.905 7.407 22.382 1.00 10.61 194 GLU B CA 1
ATOM 6280 C C . GLU B 1 194 ? -31.314 7.240 21.895 1.00 14.16 194 GLU B C 1
ATOM 6281 O O . GLU B 1 194 ? -31.731 7.887 20.936 1.00 12.48 194 GLU B O 1
ATOM 6293 N N . GLN B 1 195 ? -32.002 6.287 22.506 1.00 21.09 195 GLN B N 1
ATOM 6294 C CA . GLN B 1 195 ? -33.429 6.022 22.250 1.00 40.99 195 GLN B CA 1
ATOM 6295 C C . GLN B 1 195 ? -34.343 6.654 23.316 1.00 25.74 195 GLN B C 1
ATOM 6296 O O . GLN B 1 195 ? -34.187 6.333 24.471 1.00 18.19 195 GLN B O 1
ATOM 6310 N N . PRO B 1 196 ? -35.319 7.486 22.930 1.00 19.82 196 PRO B N 1
ATOM 6311 C CA . PRO B 1 196 ? -36.306 7.973 23.910 1.00 32.64 196 PRO B CA 1
ATOM 6312 C C . PRO B 1 196 ? -37.118 6.862 24.600 1.00 33.94 196 PRO B C 1
ATOM 6313 O O . PRO B 1 196 ? -37.362 5.788 24.027 1.00 26.44 196 PRO B O 1
#

Foldseek 3Di:
DEFEEEEEPLCVPFPVVVLVVVLCVVPVPYHYHYHYDQPVVCLVPVVRGQKYKYKDDDRPPWDKDWQDKWFKKKKDFVPVHPLAVPWAEEAACADDVLSVLVQVQCVVPDDDHDDHPHYDPGQQVVVVCRVVRNGIYMHTPSNCPPPDPNTMDIDTGADPNHTDMMIMIMIHHVVSCVPVSSVSSVVSSVVVSDDD/DEFEEEEEPLCVPFPVVVLVVVLCVVPVPYHYHYHYDQPVVCLVPVVRGQKYKYKADDRPPWDKDWQDKWWKKKKDFVPDDQCQVVWAEEAACADDVLSVLVQVQCVVPHDDHDDHPHYDPGQQVVVVCRVVRNGIYMHTPSNCPPPDPNTMDIDTGADPNHTDMMIMIMTHHVVSCVPVSSVSSVVSSVVVSDDD

Sequence (392 aa):
GTISIGCSSLIGQTLLPEVLSLYNAQFPNVEIQVQVGSTEQIKANHRDYHVVMITRGNKVMNLANTHLFNDDHYFIFPKNRRDDVTKLPFIEFQADPIYINQIKQWYNDNLEQDYHATITVDQVATCCKEMLISGVGVTILPEIMMKNISKEQFEFEKVEIDNEPLIRSTFMSYDPSMLQLPQVDSFVNLMASFVEQPGTISIGCSSLIGQTLLPEVLSLYNAQFPNVEIQVQVGSTEQIKANHRDYHVVMITRGNKVMNLANTHLFNDDHYFIFPKNRRDDVTKLPFIEFQADPIYINQIKQWYNDNLEQDYHATITVDQVATCCKEMLISGVGVTILPEIMMKNISKEQFEFEKVEIDNEPLIRSTFMSYDPSMLQLPQVDSFVNLMASFVEQP

Secondary structure (DSSP, 8-state):
-EEEEEE-HHHHHHTHHHHHHHHHHH-TT-EEEEEE--HHHHHHTGGG-SEEEEESSPPTTSEEEEEEEEEEEEEEESTT-S-GGGSPEEEE---HHHHHHHHHHHHHHSSS---EEEEES-HHHHHHHHHTTS-EEEEEGGG-TT--TTTEEEEE-EETTEE-EEEEEEEE-GGGGGSHHHHHHHHHHHHHT---/-EEEEEE-HHHHHHTHHHHHHHHHHH-TT-EEEEEE--HHHHHHTGGG-SEEEEESSPPTTSEEEEEEEEEEEEEEESS-TTGGGGSPEEEE---HHHHHHHHHHHHHHSSS---EEEEES-HHHHHHHHHTTS-EEEEEGGG-TT--TTTEEEEE-EETTEE-EEEEEEEE-GGGGGSHHHHHHHHHHHHHTS--

Nearest PDB structures (foldseek):
  5z7h-assembly2_D  TM=9.945E-01  e=9.594E-41  Staphylococcus aureus
  5zzo-assembly3_F  TM=9.944E-01  e=6.512E-40  Staphylococcus aureus
  5z7h-assembly3_F  TM=9.946E-01  e=2.827E-39  Staphylococcus aureus
  5zzo-assembly2_C  TM=9.910E-01  e=1.928E-39  Staphylococcus aureus
  7xbe-assembly1_A-2  TM=9.852E-01  e=2.652E-39  Staphylococcus aureus

CATH classification: 3.40.190.290